Protein AF-A0A0F9RWH3-F1 (afdb_monomer_lite)

pLDDT: mean 81.5, std 13.87, range [30.0, 97.56]

Radius of gyration: 72.44 Å; chains: 1; bounding box: 114×72×222 Å

Sequence (753 aa):
MEDIEKKAQDEFILPKSFSFKEEYIEDVYTDFWEKKETLNKEIKKPNYIMDNFEDILGEINQTQEVLCIITDDIASNKIVDILLELQKKNIRIYLIIEDPRDNEGKIKEEKLKLLKQIVNKILIRTLDNVNGHIILIDPHKGNLSKGLITNSRLIDFGDNYGEGFIKINLNSGQIKEGFEVFKNLFWNLAQSEIIYETQLLDPAKIKESPFKLNENKSTDFLIDYEEYKGLHKKIIELIEGCEKNLIISSENLFFPDPIKNILSKKIQAIPGQNQLIIPRLIWPDPIFPDISNNSSIYGTDNINFNFIITDNMNGVFILNGFQNDKEIHFGITLNKTQLKNIQNIFNYFEQATEYEYIYKKRLNDIRRDIEKYNNKRNRYEVQNIKNSELISIDDIQVEHIDAFLDESIQPDLKKHKKKGLKSIEYQWNLLPPYLPTKAELNKIYSDWDNTQVNFEETIENINTNLEILLRYIEDYESVRLKPFFLGKKQKLKEISRNTQKFNELDLRKINISETIKMTKILSDLCNEFKIQLGEINLEIKNDKGISALMQDIDDLNKKKEDYQSEINNFESEITQKEEILNEKKKILGEITGKKKKRKKNNEPQDNIKELKAIIKKIEQEIKSISKKKSQNLKQISAVEKNIENSNIKLKSLESSISSEKDKKKRKIDELEGFREIMKSSSTKKKLKSSEDSETIFKNLDYESNIPKESLPSIGDLYDAGKNRFLAIKYYSEIELGKEEATRLNAKLVVYPN

Organism: NCBI:txid412755

Structure (mmCIF, N/CA/C/O backbone):
data_AF-A0A0F9RWH3-F1
#
_entry.id   AF-A0A0F9RWH3-F1
#
loop_
_atom_site.group_PDB
_atom_site.id
_atom_site.type_symbol
_atom_site.label_atom_id
_atom_site.label_alt_id
_atom_site.label_comp_id
_atom_site.label_asym_id
_atom_site.label_entity_id
_atom_site.label_seq_id
_atom_site.pdbx_PDB_ins_code
_atom_site.Cartn_x
_atom_site.Cartn_y
_atom_site.Cartn_z
_atom_site.occupancy
_atom_site.B_iso_or_equiv
_atom_site.auth_seq_id
_atom_site.auth_comp_id
_atom_site.auth_asym_id
_atom_site.auth_atom_id
_atom_site.pdbx_PDB_model_num
ATOM 1 N N . MET A 1 1 ? 52.220 4.363 -11.378 1.00 42.94 1 MET A N 1
ATOM 2 C CA . MET A 1 1 ? 50.955 5.127 -11.423 1.00 42.94 1 MET A CA 1
ATOM 3 C C . MET A 1 1 ? 50.502 5.370 -12.859 1.00 42.94 1 MET A C 1
ATOM 5 O O . MET A 1 1 ? 49.314 5.238 -13.088 1.00 42.94 1 MET A O 1
ATOM 9 N N . GLU A 1 2 ? 51.403 5.556 -13.832 1.00 40.38 2 GLU A N 1
ATOM 10 C CA . GLU A 1 2 ? 51.037 5.668 -15.264 1.00 40.38 2 GLU A CA 1
ATOM 11 C C . GLU A 1 2 ? 50.426 4.390 -15.893 1.00 40.38 2 GLU A C 1
ATOM 13 O O . GLU A 1 2 ? 49.627 4.489 -16.818 1.00 40.38 2 GLU A O 1
ATOM 18 N N . ASP A 1 3 ? 50.704 3.189 -15.368 1.00 42.06 3 ASP A N 1
ATOM 19 C CA . ASP A 1 3 ? 50.111 1.934 -15.885 1.00 42.06 3 ASP A CA 1
ATOM 20 C C . ASP A 1 3 ? 48.679 1.640 -15.387 1.00 42.06 3 ASP A C 1
ATOM 22 O O . ASP A 1 3 ? 48.031 0.716 -15.881 1.00 42.06 3 ASP A O 1
ATOM 26 N N . ILE A 1 4 ? 48.164 2.409 -14.418 1.00 45.53 4 ILE A N 1
ATOM 27 C CA . ILE A 1 4 ? 46.773 2.280 -13.940 1.00 45.53 4 ILE A CA 1
ATOM 28 C C . ILE A 1 4 ? 45.851 3.249 -14.700 1.00 45.53 4 ILE A C 1
ATOM 30 O O . ILE A 1 4 ? 44.714 2.890 -14.988 1.00 45.53 4 ILE A O 1
ATOM 34 N N . GLU A 1 5 ? 46.353 4.405 -15.146 1.00 43.19 5 GLU A N 1
ATOM 35 C CA . GLU A 1 5 ? 45.574 5.361 -15.954 1.00 43.19 5 GLU A CA 1
ATOM 36 C C . GLU A 1 5 ? 45.331 4.889 -17.399 1.00 43.19 5 GLU A C 1
ATOM 38 O O . GLU A 1 5 ? 44.317 5.241 -17.995 1.00 43.19 5 GLU A O 1
ATOM 43 N N . LYS A 1 6 ? 46.179 4.010 -17.954 1.00 45.25 6 LYS A N 1
ATOM 44 C CA . LYS A 1 6 ? 45.954 3.429 -19.293 1.00 45.25 6 LYS A CA 1
ATOM 45 C C . LYS A 1 6 ? 44.903 2.316 -19.350 1.00 45.25 6 LYS A C 1
ATOM 47 O O . LYS A 1 6 ? 44.455 1.982 -20.440 1.00 45.25 6 LYS A O 1
ATOM 52 N N . LYS A 1 7 ? 44.493 1.734 -18.216 1.00 46.03 7 LYS A N 1
ATOM 53 C CA . LYS A 1 7 ? 43.472 0.664 -18.193 1.00 46.03 7 LYS A CA 1
ATOM 54 C C . LYS A 1 7 ? 42.029 1.172 -18.182 1.00 46.03 7 LYS A C 1
ATOM 56 O O . LYS A 1 7 ? 41.143 0.396 -18.510 1.00 46.03 7 LYS A O 1
ATOM 61 N N . ALA A 1 8 ? 41.801 2.446 -17.865 1.00 48.50 8 ALA A N 1
ATOM 62 C CA . ALA A 1 8 ? 40.464 3.044 -17.844 1.00 48.50 8 ALA A CA 1
ATOM 63 C C . ALA A 1 8 ? 39.979 3.535 -19.227 1.00 48.50 8 ALA A C 1
ATOM 65 O O . ALA A 1 8 ? 38.843 3.978 -19.358 1.00 48.50 8 ALA A O 1
ATOM 66 N N . GLN A 1 9 ? 40.820 3.479 -20.270 1.00 49.00 9 GLN A N 1
ATOM 67 C CA . GLN A 1 9 ? 40.498 4.072 -21.575 1.00 49.00 9 GLN A CA 1
ATOM 68 C C . GLN A 1 9 ? 39.558 3.228 -22.456 1.00 49.00 9 GLN A C 1
ATOM 70 O O . GLN A 1 9 ? 39.023 3.773 -23.408 1.00 49.00 9 GLN A O 1
ATOM 75 N N . ASP A 1 10 ? 39.256 1.972 -22.113 1.00 66.50 10 ASP A N 1
ATOM 76 C CA . ASP A 1 10 ? 38.333 1.118 -22.890 1.00 66.50 10 ASP A CA 1
ATOM 77 C C . ASP A 1 10 ? 37.165 0.572 -22.041 1.00 66.50 10 ASP A C 1
ATOM 79 O O . ASP A 1 10 ? 36.649 -0.520 -22.289 1.00 66.50 10 ASP A O 1
ATOM 83 N N . GLU A 1 11 ? 36.730 1.300 -21.006 1.00 85.06 11 GLU A N 1
ATOM 84 C CA . GLU A 1 11 ? 35.542 0.903 -20.241 1.00 85.06 11 GLU A CA 1
ATOM 85 C C . GLU A 1 11 ? 34.250 1.270 -20.984 1.00 85.06 11 GLU A C 1
ATOM 87 O O . GLU A 1 11 ? 34.066 2.401 -21.448 1.00 85.06 11 GLU A O 1
ATOM 92 N N . PHE A 1 12 ? 33.343 0.294 -21.093 1.00 89.25 12 PHE A N 1
ATOM 93 C CA . PHE A 1 12 ? 31.998 0.498 -21.622 1.00 89.25 12 PHE A CA 1
ATOM 94 C C . PHE A 1 12 ? 31.224 1.495 -20.763 1.00 89.25 12 PHE A C 1
ATOM 96 O O . PHE A 1 12 ? 31.281 1.444 -19.533 1.00 89.25 12 PHE A O 1
ATOM 103 N N . ILE A 1 13 ? 30.430 2.351 -21.405 1.00 90.62 13 ILE A N 1
ATOM 104 C CA . ILE A 1 13 ? 29.481 3.199 -20.682 1.00 90.62 13 ILE A CA 1
ATOM 105 C C . ILE A 1 13 ? 28.304 2.319 -20.232 1.00 90.62 13 ILE A C 1
ATOM 107 O O . ILE A 1 13 ? 27.386 2.033 -20.998 1.00 90.62 13 ILE A O 1
ATOM 111 N N . LEU A 1 14 ? 28.369 1.835 -18.991 1.00 90.75 14 LEU A N 1
ATOM 112 C CA . LEU A 1 14 ? 27.357 0.980 -18.363 1.00 90.75 14 LEU A CA 1
ATOM 113 C C . LEU A 1 14 ? 26.434 1.788 -17.441 1.00 90.75 14 LEU A C 1
ATOM 115 O O . LEU A 1 14 ? 26.871 2.813 -16.921 1.00 90.75 14 LEU A O 1
ATOM 119 N N . PRO A 1 15 ? 25.196 1.323 -17.174 1.00 93.19 15 PRO A N 1
ATOM 120 C CA . PRO A 1 15 ? 24.352 1.883 -16.122 1.00 93.19 15 PRO A CA 1
ATOM 121 C C . PRO A 1 15 ? 25.092 2.047 -14.793 1.00 93.19 15 PRO A C 1
ATOM 123 O O . PRO A 1 15 ? 25.827 1.152 -14.371 1.00 93.19 15 PRO A O 1
ATOM 126 N N . LYS A 1 16 ? 24.855 3.167 -14.107 1.00 92.75 16 LYS A N 1
ATOM 127 C CA . LYS A 1 16 ? 25.357 3.393 -12.748 1.00 92.75 16 LYS A CA 1
ATOM 128 C C . LYS A 1 16 ? 24.281 2.988 -11.746 1.00 92.75 16 LYS A C 1
ATOM 130 O O . LYS A 1 16 ? 23.178 3.532 -11.787 1.00 92.75 16 LYS A O 1
ATOM 135 N N . SER A 1 17 ? 24.592 2.050 -10.857 1.00 92.69 17 SER A N 1
ATOM 136 C CA . SER A 1 17 ? 23.692 1.634 -9.777 1.00 92.69 17 SER A CA 1
ATOM 137 C C . SER A 1 17 ? 23.943 2.463 -8.524 1.00 92.69 17 SER A C 1
ATOM 139 O O . SER A 1 17 ? 25.079 2.587 -8.068 1.00 92.69 17 SER A O 1
ATOM 141 N N . PHE A 1 18 ? 22.871 2.982 -7.940 1.00 93.12 18 PHE A N 1
ATOM 142 C CA . PHE A 1 18 ? 22.906 3.761 -6.711 1.00 93.12 18 PHE A CA 1
ATOM 143 C C . PHE A 1 18 ? 22.137 3.040 -5.615 1.00 93.12 18 PHE A C 1
ATOM 145 O O . PHE A 1 18 ? 21.111 2.404 -5.873 1.00 93.12 18 PHE A O 1
ATOM 152 N N . SER A 1 19 ? 22.617 3.178 -4.381 1.00 92.00 19 SER A N 1
ATOM 153 C CA . SER A 1 19 ? 21.862 2.812 -3.192 1.00 92.00 19 SER A CA 1
ATOM 154 C C . SER A 1 19 ? 21.847 3.962 -2.193 1.00 92.00 19 SER A C 1
ATOM 156 O O . SER A 1 19 ? 22.855 4.628 -1.952 1.00 92.00 19 SER A O 1
ATOM 158 N N . PHE A 1 20 ? 20.679 4.213 -1.611 1.00 93.75 20 PHE A N 1
ATOM 159 C CA . PHE A 1 20 ? 20.507 5.209 -0.564 1.00 93.75 20 PHE A CA 1
ATOM 160 C C . PHE A 1 20 ? 19.683 4.617 0.569 1.00 93.75 20 PHE A C 1
ATOM 162 O O . PHE A 1 20 ? 18.577 4.127 0.353 1.00 93.75 20 PHE A O 1
ATOM 169 N N . LYS A 1 21 ? 20.214 4.674 1.789 1.00 94.00 21 LYS A N 1
ATOM 170 C CA . LYS A 1 21 ? 19.525 4.195 2.984 1.00 94.00 21 LYS A CA 1
ATOM 171 C C . LYS A 1 21 ? 18.993 5.382 3.774 1.00 94.00 21 LYS A C 1
ATOM 173 O O . LYS A 1 21 ? 19.767 6.219 4.226 1.00 94.00 21 LYS A O 1
ATOM 178 N N . GLU A 1 22 ? 17.684 5.409 3.987 1.00 93.38 22 GLU A N 1
ATOM 179 C CA . GLU A 1 22 ? 17.031 6.363 4.881 1.00 93.38 22 GLU A CA 1
ATOM 180 C C . GLU A 1 22 ? 16.555 5.641 6.147 1.00 93.38 22 GLU A C 1
ATOM 182 O O . GLU A 1 22 ? 16.058 4.508 6.097 1.00 93.38 22 GLU A O 1
ATOM 187 N N . GLU A 1 23 ? 16.727 6.277 7.303 1.00 93.00 23 GLU A N 1
ATOM 188 C CA . GLU A 1 23 ? 16.300 5.748 8.597 1.00 93.00 23 GLU A CA 1
ATOM 189 C C . GLU A 1 23 ? 15.178 6.615 9.169 1.00 93.00 23 GLU A C 1
ATOM 191 O O . GLU A 1 23 ? 15.267 7.837 9.214 1.00 93.00 23 GLU A O 1
ATOM 196 N N . TYR A 1 24 ? 14.119 5.957 9.630 1.00 92.12 24 TYR A N 1
ATOM 197 C CA . TYR A 1 24 ? 12.924 6.565 10.215 1.00 92.12 24 TYR A CA 1
ATOM 198 C C . TYR A 1 24 ? 12.772 6.179 11.692 1.00 92.12 24 TYR A C 1
ATOM 200 O O . TYR A 1 24 ? 11.685 6.258 12.255 1.00 92.12 24 TYR A O 1
ATOM 208 N N . ILE A 1 25 ? 13.847 5.725 12.341 1.00 90.62 25 ILE A N 1
ATOM 209 C CA . ILE A 1 25 ? 13.830 5.264 13.739 1.00 90.62 25 ILE A CA 1
ATOM 210 C C . ILE A 1 25 ? 13.359 6.351 14.721 1.00 90.62 25 ILE A C 1
ATOM 212 O O . ILE A 1 25 ? 12.722 6.032 15.727 1.00 90.62 25 ILE A O 1
ATOM 216 N N . GLU A 1 26 ? 13.612 7.621 14.395 1.00 93.06 26 GLU A N 1
ATOM 217 C CA . GLU A 1 26 ? 13.180 8.787 15.173 1.00 93.06 26 GLU A CA 1
ATOM 218 C C . GLU A 1 26 ? 11.768 9.279 14.807 1.00 93.06 26 GLU A C 1
ATOM 220 O O . GLU A 1 26 ? 11.241 10.160 15.492 1.00 93.06 26 GLU A O 1
ATOM 225 N N . ASP A 1 27 ? 11.126 8.716 13.770 1.00 91.75 27 ASP A N 1
ATOM 226 C CA . ASP A 1 27 ? 9.740 9.059 13.441 1.00 91.75 27 ASP A CA 1
ATOM 227 C C . ASP A 1 27 ? 8.851 8.708 14.638 1.00 91.75 27 ASP A C 1
ATOM 229 O O . ASP A 1 27 ? 8.908 7.617 15.212 1.00 91.75 27 ASP A O 1
ATOM 233 N N . VAL A 1 28 ? 7.995 9.649 15.020 1.00 90.44 28 VAL A N 1
ATOM 234 C CA . VAL A 1 28 ? 7.071 9.469 16.132 1.00 90.44 28 VAL A CA 1
ATOM 235 C C . VAL A 1 28 ? 5.733 8.994 15.595 1.00 90.44 28 VAL A C 1
ATOM 237 O O . VAL A 1 28 ? 5.112 9.656 14.762 1.00 90.44 28 VAL A O 1
ATOM 240 N N . TYR A 1 29 ? 5.262 7.873 16.124 1.00 90.25 29 TYR A N 1
ATOM 241 C CA .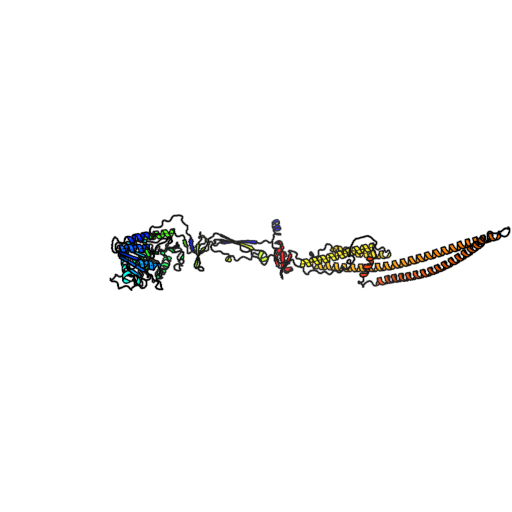 TYR A 1 29 ? 3.901 7.417 15.911 1.00 90.25 29 TYR A CA 1
ATOM 242 C C . TYR A 1 29 ? 3.028 7.921 17.041 1.00 90.25 29 TYR A C 1
ATOM 244 O O . TYR A 1 29 ? 3.424 7.887 18.209 1.00 90.25 29 TYR A O 1
ATOM 252 N N . THR A 1 30 ? 1.839 8.378 16.668 1.00 89.00 30 THR A N 1
ATOM 253 C CA . THR A 1 30 ? 0.801 8.748 17.618 1.00 89.00 30 THR A CA 1
ATOM 254 C C . THR A 1 30 ? -0.461 7.944 17.389 1.00 89.00 30 THR A C 1
ATOM 256 O O . THR A 1 30 ? -0.709 7.489 16.264 1.00 89.00 30 THR A O 1
ATOM 259 N N . ASP A 1 31 ? -1.233 7.801 18.456 1.00 87.31 31 ASP A N 1
ATOM 260 C CA . ASP A 1 31 ? -2.608 7.311 18.453 1.00 87.31 31 ASP A CA 1
ATOM 261 C C . ASP A 1 31 ? -2.776 5.929 17.814 1.00 87.31 31 ASP A C 1
ATOM 263 O O . ASP A 1 31 ? -3.313 5.784 16.710 1.00 87.31 31 ASP A O 1
ATOM 267 N N . PHE A 1 32 ? -2.272 4.898 18.491 1.00 89.88 32 PHE A N 1
ATOM 268 C CA . PHE A 1 32 ? -2.370 3.518 18.021 1.00 89.88 32 PHE A CA 1
ATOM 269 C C . PHE A 1 32 ? -2.471 2.519 19.174 1.00 89.88 32 PHE A C 1
ATOM 271 O O . PHE A 1 32 ? -2.030 2.787 20.288 1.00 89.88 32 PHE A O 1
ATOM 278 N N . TRP A 1 33 ? -3.020 1.342 18.888 1.00 91.00 33 TRP A N 1
ATOM 279 C CA . TRP A 1 33 ? -2.960 0.187 19.779 1.00 91.00 33 TRP A CA 1
ATOM 280 C C . TRP A 1 33 ? -1.718 -0.641 19.464 1.00 91.00 33 TRP A C 1
ATOM 282 O O . TRP A 1 33 ? -1.485 -0.999 18.309 1.00 91.00 33 TRP A O 1
ATOM 292 N N . GLU A 1 34 ? -0.922 -0.960 20.477 1.00 90.94 34 GLU A N 1
ATOM 293 C CA . GLU A 1 34 ? 0.208 -1.882 20.377 1.00 90.94 34 GLU A CA 1
ATOM 294 C C . GLU A 1 34 ? -0.169 -3.213 21.021 1.00 90.94 34 GLU A C 1
ATOM 296 O O . GLU A 1 34 ? -0.712 -3.253 22.128 1.00 90.94 34 GLU A O 1
ATOM 301 N N . LYS A 1 35 ? 0.133 -4.320 20.339 1.00 89.38 35 LYS A N 1
ATOM 302 C CA . LYS A 1 35 ? -0.092 -5.647 20.909 1.00 89.38 35 LYS A CA 1
ATOM 303 C C . LYS A 1 35 ? 0.862 -5.884 22.089 1.00 89.38 35 LYS A C 1
ATOM 305 O O . LYS A 1 35 ? 2.087 -5.777 21.958 1.00 89.38 35 LYS A O 1
ATOM 310 N N . LYS A 1 36 ? 0.324 -6.231 23.253 1.00 87.19 36 LYS A N 1
ATOM 311 C CA . LYS A 1 36 ? 1.086 -6.597 24.449 1.00 87.19 36 LYS A CA 1
ATOM 312 C C . LYS A 1 36 ? 1.825 -7.911 24.238 1.00 87.19 36 LYS A C 1
ATOM 314 O O . LYS A 1 36 ? 1.528 -8.705 23.346 1.00 87.19 36 LYS A O 1
ATOM 319 N N . GLU A 1 37 ? 2.850 -8.124 25.056 1.00 81.31 37 GLU A N 1
ATOM 320 C CA . GLU A 1 37 ? 3.542 -9.406 25.066 1.00 81.31 37 GLU A CA 1
ATOM 321 C C . GLU A 1 37 ? 2.607 -10.412 25.699 1.00 81.31 37 GLU A C 1
ATOM 323 O O . GLU A 1 37 ? 2.250 -10.255 26.866 1.00 81.31 37 GLU A O 1
ATOM 328 N N . THR A 1 38 ? 2.182 -11.411 24.931 1.00 68.12 38 THR A N 1
ATOM 329 C CA . THR A 1 38 ? 1.377 -12.495 25.473 1.00 68.12 38 THR A CA 1
ATOM 330 C C . THR A 1 38 ? 2.252 -13.235 26.474 1.00 68.12 38 THR A C 1
ATOM 332 O O . THR A 1 38 ? 3.136 -14.015 26.119 1.00 68.12 38 THR A O 1
ATOM 335 N N . LEU A 1 39 ? 2.060 -12.941 27.756 1.00 68.06 39 LEU A N 1
ATOM 336 C CA . LEU A 1 39 ? 2.614 -13.764 28.811 1.00 68.06 39 LEU A CA 1
ATOM 337 C C . LEU A 1 39 ? 1.867 -15.093 28.707 1.00 68.06 39 LEU A C 1
ATOM 339 O O . LEU A 1 39 ? 0.679 -15.141 28.994 1.00 68.06 39 LEU A O 1
ATOM 343 N N . ASN A 1 40 ? 2.553 -16.172 28.320 1.00 61.50 40 ASN A N 1
ATOM 344 C CA . ASN A 1 40 ? 2.006 -17.542 28.268 1.00 61.50 40 ASN A CA 1
ATOM 345 C C . ASN A 1 40 ? 1.597 -18.095 29.657 1.00 61.50 40 ASN A C 1
ATOM 347 O O . ASN A 1 40 ? 1.605 -19.302 29.886 1.00 61.50 40 ASN A O 1
ATOM 351 N N . LYS A 1 41 ? 1.310 -17.227 30.628 1.00 74.06 41 LYS A N 1
ATOM 352 C CA . LYS A 1 41 ? 0.802 -17.599 31.938 1.00 74.06 41 LYS A CA 1
ATOM 353 C C . LYS A 1 41 ? -0.711 -17.664 31.842 1.00 74.06 41 LYS A C 1
ATOM 355 O O . LYS A 1 41 ? -1.345 -16.700 31.440 1.00 74.06 41 LYS A O 1
ATOM 360 N N . GLU A 1 42 ? -1.271 -18.794 32.243 1.00 78.12 42 GLU A N 1
ATOM 361 C CA . GLU A 1 42 ? -2.708 -18.944 32.425 1.00 78.12 42 GLU A CA 1
ATOM 362 C C . GLU A 1 42 ? -3.175 -17.943 33.496 1.00 78.12 42 GLU A C 1
ATOM 364 O O . GLU A 1 42 ? -2.814 -18.047 34.673 1.00 78.12 42 GLU A O 1
ATOM 369 N N . ILE A 1 43 ? -3.909 -16.911 33.077 1.00 80.50 43 ILE A N 1
ATOM 370 C CA . ILE A 1 43 ? -4.431 -15.887 33.982 1.00 80.50 43 ILE A CA 1
ATOM 371 C C . ILE A 1 43 ? -5.738 -16.424 34.552 1.00 80.50 43 ILE A C 1
ATOM 373 O O . ILE A 1 43 ? -6.722 -16.615 33.839 1.00 80.50 43 ILE A O 1
ATOM 377 N N . LYS A 1 44 ? -5.760 -16.679 35.861 1.00 83.31 44 LYS A N 1
ATOM 378 C CA . LYS A 1 44 ? -6.951 -17.204 36.526 1.00 83.31 44 LYS A CA 1
ATOM 379 C C . LYS A 1 44 ? -8.073 -16.160 36.523 1.00 83.31 44 LYS A C 1
ATOM 381 O O . LYS A 1 44 ? -7.957 -15.131 37.190 1.00 83.31 44 LYS A O 1
ATOM 386 N N . LYS A 1 45 ? -9.176 -16.472 35.840 1.00 83.62 45 LYS A N 1
ATOM 387 C CA . LYS A 1 45 ? -10.405 -15.669 35.844 1.00 83.62 45 LYS A CA 1
ATOM 388 C C . LYS A 1 45 ? -10.960 -15.532 37.274 1.00 83.62 45 LYS A C 1
ATOM 390 O O . LYS A 1 45 ? -11.103 -16.545 37.966 1.00 83.62 45 LYS A O 1
ATOM 395 N N . PRO A 1 46 ? -11.246 -14.310 37.763 1.00 83.94 46 PRO A N 1
ATOM 396 C CA . PRO A 1 46 ? -11.885 -14.115 39.060 1.00 83.94 46 PRO A CA 1
ATOM 397 C C . PRO A 1 46 ? -13.271 -14.764 39.108 1.00 83.94 46 PRO A C 1
ATOM 399 O O . PRO A 1 46 ? -14.069 -14.571 38.199 1.00 83.94 46 PRO A O 1
ATOM 402 N N . ASN A 1 47 ? -13.603 -15.432 40.218 1.00 79.81 47 ASN A N 1
ATOM 403 C CA . ASN A 1 47 ? -14.893 -16.119 40.412 1.00 79.81 47 ASN A CA 1
ATOM 404 C C . ASN A 1 47 ? -16.136 -15.202 40.331 1.00 79.81 47 ASN A C 1
ATOM 406 O O . ASN A 1 47 ? -17.258 -15.692 40.341 1.00 79.81 47 ASN A O 1
ATOM 410 N N . TYR A 1 48 ? -15.950 -13.880 40.329 1.00 79.25 48 TYR A N 1
ATOM 411 C CA . TYR A 1 48 ? -17.031 -12.895 40.215 1.00 79.25 48 TYR A CA 1
ATOM 412 C C . TYR A 1 48 ? -17.354 -12.523 38.765 1.00 79.25 48 TYR A C 1
ATOM 414 O O . TYR A 1 48 ? -18.356 -11.848 38.532 1.00 79.25 48 TYR A O 1
ATOM 422 N N . ILE A 1 49 ? -16.504 -12.934 37.818 1.00 78.69 49 ILE A N 1
ATOM 423 C CA . ILE A 1 49 ? -16.810 -12.878 36.394 1.00 78.69 49 ILE A CA 1
ATOM 424 C C . ILE A 1 49 ? -17.462 -14.209 36.046 1.00 78.69 49 ILE A C 1
ATOM 426 O O . ILE A 1 49 ? -16.811 -15.254 36.075 1.00 78.69 49 ILE A O 1
ATOM 430 N N . MET A 1 50 ? -18.756 -14.165 35.770 1.00 76.69 50 MET A N 1
ATOM 431 C CA . MET A 1 50 ? -19.572 -15.352 35.566 1.00 76.69 50 MET A CA 1
ATOM 432 C C . MET A 1 50 ? -19.698 -15.663 34.079 1.00 76.69 50 MET A C 1
ATOM 434 O O . MET A 1 50 ? -19.853 -14.754 33.264 1.00 76.69 50 MET A O 1
ATOM 438 N N . ASP A 1 51 ? -19.653 -16.951 33.743 1.00 70.62 51 ASP A N 1
ATOM 439 C CA . ASP A 1 51 ? -19.839 -17.442 32.371 1.00 70.62 51 ASP A CA 1
ATOM 440 C C . ASP A 1 51 ? -21.306 -17.773 32.066 1.00 70.62 51 ASP A C 1
ATOM 442 O O . ASP A 1 51 ? -21.698 -17.869 30.908 1.00 70.62 51 ASP A O 1
ATOM 446 N N . ASN A 1 52 ? -22.134 -17.954 33.100 1.00 72.75 52 ASN A N 1
ATOM 447 C CA . ASN A 1 52 ? -23.546 -18.281 32.953 1.00 72.75 52 ASN A CA 1
ATOM 448 C C . ASN A 1 52 ? -24.395 -17.660 34.069 1.00 72.75 52 ASN A C 1
ATOM 450 O O . ASN A 1 52 ? -23.898 -17.312 35.139 1.00 72.75 52 ASN A O 1
ATOM 454 N N . PHE A 1 53 ? -25.696 -17.549 33.805 1.00 79.19 53 PHE A N 1
ATOM 455 C CA . PHE A 1 53 ? -26.677 -16.976 34.728 1.00 79.19 53 PHE A CA 1
ATOM 456 C C . PHE A 1 53 ? -27.225 -17.958 35.771 1.00 79.19 53 PHE A C 1
ATOM 458 O O . PHE A 1 53 ? -27.995 -17.537 36.633 1.00 79.19 53 PHE A O 1
ATOM 465 N N . GLU A 1 54 ? -26.834 -19.235 35.741 1.00 83.00 54 GLU A N 1
ATOM 466 C CA . GLU A 1 54 ? -27.436 -20.280 36.585 1.00 83.00 54 GLU A CA 1
ATOM 467 C C . GLU A 1 54 ? -27.293 -19.980 38.081 1.00 83.00 54 GLU A C 1
ATOM 469 O O . GLU A 1 54 ? -28.225 -20.202 38.851 1.00 83.00 54 GLU A O 1
ATOM 474 N N . ASP A 1 55 ? -26.179 -19.381 38.499 1.00 83.00 55 ASP A N 1
ATOM 475 C CA . ASP A 1 55 ? -25.972 -19.000 39.899 1.00 83.00 55 ASP A CA 1
ATOM 476 C C . ASP A 1 55 ? -26.906 -17.862 40.349 1.00 83.00 55 ASP A C 1
ATOM 478 O O . ASP A 1 55 ? -27.362 -17.847 41.493 1.00 83.00 55 ASP A O 1
ATOM 482 N N . ILE A 1 56 ? -27.216 -16.900 39.468 1.00 87.94 56 ILE A N 1
ATOM 483 C CA . ILE A 1 56 ? -28.197 -15.838 39.761 1.00 87.94 56 ILE A CA 1
ATOM 484 C C . ILE A 1 56 ? -29.601 -16.442 39.816 1.00 87.94 56 ILE A C 1
ATOM 486 O O . ILE A 1 56 ? -30.352 -16.180 40.755 1.00 87.94 56 ILE A O 1
ATOM 490 N N . LEU A 1 57 ? -29.941 -17.286 38.843 1.00 89.50 57 LEU A N 1
ATOM 491 C CA . LEU A 1 57 ? -31.218 -17.995 38.785 1.00 89.50 57 LEU A CA 1
ATOM 492 C C . LEU A 1 57 ? -31.441 -18.875 40.028 1.00 89.50 57 LEU A C 1
ATOM 494 O O . LEU A 1 57 ? -32.528 -18.873 40.612 1.00 89.50 57 LEU A O 1
ATOM 498 N N . GLY A 1 58 ? -30.393 -19.563 40.484 1.00 89.75 58 GLY A N 1
ATOM 499 C CA . GLY A 1 58 ? -30.390 -20.357 41.708 1.00 89.75 58 GLY A CA 1
ATOM 500 C C . GLY A 1 58 ? -30.630 -19.522 42.966 1.00 89.75 58 GLY A C 1
ATOM 501 O O . GLY A 1 58 ? -31.323 -19.981 43.874 1.00 89.75 58 GLY A O 1
ATOM 502 N N . GLU A 1 59 ? -30.121 -18.289 43.024 1.00 91.62 59 GLU A N 1
ATOM 503 C CA . GLU A 1 59 ? -30.427 -17.357 44.114 1.00 91.62 59 GLU A CA 1
ATOM 504 C C . GLU A 1 59 ? -31.863 -16.834 44.046 1.00 91.62 59 GLU A C 1
ATOM 506 O O . GLU A 1 59 ? -32.546 -16.822 45.069 1.00 91.62 59 GLU A O 1
ATOM 511 N N . ILE A 1 60 ? -32.361 -16.484 42.858 1.00 93.62 60 ILE A N 1
ATOM 512 C CA . ILE A 1 60 ? -33.753 -16.050 42.667 1.00 93.62 60 ILE A CA 1
ATOM 513 C C . ILE A 1 60 ? -34.727 -17.144 43.131 1.00 93.62 60 ILE A C 1
ATOM 515 O O . ILE A 1 60 ? -35.690 -16.851 43.845 1.00 93.62 60 ILE A O 1
ATOM 519 N N . ASN A 1 61 ? -34.455 -18.415 42.816 1.00 93.62 61 ASN A N 1
ATOM 520 C CA . ASN A 1 61 ? -35.314 -19.536 43.214 1.00 93.62 61 ASN A CA 1
ATOM 521 C C . ASN A 1 61 ? -35.365 -19.769 44.745 1.00 93.62 61 ASN A C 1
ATOM 523 O O . ASN A 1 61 ? -36.249 -20.471 45.241 1.00 93.62 61 ASN A O 1
ATOM 527 N N . GLN A 1 62 ? -34.446 -19.172 45.514 1.00 93.19 62 GLN A N 1
ATOM 528 C CA . GLN A 1 62 ? -34.441 -19.230 46.984 1.00 93.19 62 GLN A CA 1
ATOM 529 C C . GLN A 1 62 ? -35.385 -18.212 47.639 1.00 93.19 62 GLN A C 1
ATOM 531 O O . GLN A 1 62 ? -35.485 -18.200 48.867 1.00 93.19 62 GLN A O 1
ATOM 536 N N . THR A 1 63 ? -36.071 -17.374 46.853 1.00 96.25 63 THR A N 1
ATOM 537 C CA . THR A 1 63 ? -37.034 -16.399 47.380 1.00 96.25 63 THR A CA 1
ATOM 538 C C . THR A 1 63 ? -38.109 -17.092 48.214 1.00 96.25 63 THR A C 1
ATOM 540 O O . THR A 1 63 ? -38.643 -18.129 47.817 1.00 96.25 63 THR A O 1
ATOM 543 N N . GLN A 1 64 ? -38.453 -16.507 49.362 1.00 95.31 64 GLN A N 1
ATOM 544 C CA . GLN A 1 64 ? -39.465 -17.049 50.266 1.00 95.31 64 GLN A CA 1
ATOM 545 C C . GLN A 1 64 ? -40.770 -16.251 50.271 1.00 95.31 64 GLN A C 1
ATOM 547 O O . GLN A 1 64 ? -41.828 -16.839 50.476 1.00 95.31 64 GLN A O 1
ATOM 552 N N . GLU A 1 65 ? -40.730 -14.929 50.089 1.00 95.75 65 GLU A N 1
ATOM 553 C CA . GLU A 1 65 ? -41.916 -14.072 50.204 1.00 95.75 65 GLU A CA 1
ATOM 554 C C . GLU A 1 65 ? -42.020 -12.973 49.149 1.00 95.75 65 GLU A C 1
ATOM 556 O O . GLU A 1 65 ? -43.121 -12.744 48.637 1.00 95.75 65 GLU A O 1
ATOM 561 N N . VAL A 1 66 ? -40.934 -12.244 48.880 1.00 96.88 66 VAL A N 1
ATOM 562 C CA . VAL A 1 66 ? -40.940 -11.079 47.985 1.00 96.88 66 VAL A CA 1
ATOM 563 C C . VAL A 1 66 ? -39.717 -11.094 47.083 1.00 96.88 66 VAL A C 1
ATOM 565 O O . VAL A 1 66 ? -38.589 -11.123 47.563 1.00 96.88 66 VAL A O 1
ATOM 568 N N . LEU A 1 67 ? -39.955 -10.992 45.781 1.00 97.56 67 LEU A N 1
ATOM 569 C CA . LEU A 1 67 ? -38.936 -10.778 44.764 1.00 97.56 67 LEU A CA 1
ATOM 570 C C . LEU A 1 67 ? -39.182 -9.427 44.095 1.00 97.56 67 LEU A C 1
ATOM 572 O O . LEU A 1 67 ? -40.277 -9.184 43.587 1.00 97.56 67 LEU A O 1
ATOM 576 N N . CYS A 1 68 ? -38.164 -8.573 44.073 1.00 97.50 68 CYS A N 1
ATOM 577 C CA . CYS A 1 68 ? -38.184 -7.312 43.341 1.00 97.50 68 CYS A CA 1
ATOM 578 C C . CYS A 1 68 ? -37.094 -7.334 42.268 1.00 97.50 68 CYS A C 1
ATOM 580 O O . CYS A 1 68 ? -35.931 -7.586 42.585 1.00 97.50 68 CYS A O 1
ATOM 582 N N . ILE A 1 69 ? -37.461 -7.062 41.017 1.00 95.50 69 ILE A N 1
ATOM 583 C CA . ILE A 1 69 ? -36.536 -7.043 39.879 1.00 95.50 69 ILE A CA 1
ATOM 584 C C . ILE A 1 69 ? -36.687 -5.724 39.128 1.00 95.50 69 ILE A C 1
ATOM 586 O O . ILE A 1 69 ? -37.802 -5.325 38.798 1.00 95.50 69 ILE A O 1
ATOM 590 N N . ILE A 1 70 ? -35.560 -5.077 38.843 1.00 93.81 70 ILE A N 1
ATOM 591 C CA . ILE A 1 70 ? -35.422 -4.016 37.843 1.00 93.81 70 ILE A CA 1
ATOM 592 C C . ILE A 1 70 ? -34.535 -4.577 36.740 1.00 93.81 70 ILE A C 1
ATOM 594 O O . ILE A 1 70 ? -33.477 -5.129 37.040 1.00 93.81 70 ILE A O 1
ATOM 598 N N . THR A 1 71 ? -34.978 -4.482 35.495 1.00 91.06 71 THR A N 1
ATOM 599 C CA . THR A 1 71 ? -34.227 -4.920 34.313 1.00 91.06 71 THR A CA 1
ATOM 600 C C . THR A 1 71 ? -34.677 -4.093 33.110 1.00 91.06 71 THR A C 1
ATOM 602 O O . THR A 1 71 ? -35.810 -3.629 33.104 1.00 91.06 71 THR A O 1
ATOM 605 N N . ASP A 1 72 ? -33.840 -3.893 32.094 1.00 87.00 72 ASP A N 1
ATOM 606 C CA . ASP A 1 72 ? -34.286 -3.271 30.832 1.00 87.00 72 ASP A CA 1
ATOM 607 C C . ASP A 1 72 ? -35.215 -4.236 30.058 1.00 87.00 72 ASP A C 1
ATOM 609 O O . ASP A 1 72 ? -36.271 -3.869 29.539 1.00 87.00 72 ASP A O 1
ATOM 613 N N . ASP A 1 73 ? -34.881 -5.526 30.069 1.00 84.94 73 ASP A N 1
ATOM 614 C CA . ASP A 1 73 ? -35.543 -6.549 29.276 1.00 84.94 73 ASP A CA 1
ATOM 615 C C . ASP A 1 73 ? -35.656 -7.901 30.003 1.00 84.94 73 ASP A C 1
ATOM 617 O O . ASP A 1 73 ? -34.900 -8.214 30.929 1.00 84.94 73 ASP A O 1
ATOM 621 N N . ILE A 1 74 ? -36.607 -8.721 29.547 1.00 83.25 74 ILE A N 1
ATOM 622 C CA . ILE A 1 74 ? -36.735 -10.148 29.863 1.00 83.25 74 ILE A CA 1
ATOM 623 C C . ILE A 1 74 ? -36.666 -10.907 28.543 1.00 83.25 74 ILE A C 1
ATOM 625 O O . ILE A 1 74 ? -37.646 -10.944 27.797 1.00 83.25 74 ILE A O 1
ATOM 629 N N . ALA A 1 75 ? -35.528 -11.551 28.281 1.00 78.56 75 ALA A N 1
ATOM 630 C CA . ALA A 1 75 ? -35.313 -12.305 27.042 1.00 78.56 75 ALA A CA 1
ATOM 631 C C . ALA A 1 75 ? -34.866 -13.762 27.277 1.00 78.56 75 ALA A C 1
ATOM 633 O O . ALA A 1 75 ? -34.257 -14.382 26.410 1.00 78.56 75 ALA A O 1
ATOM 634 N N . SER A 1 76 ? -35.161 -14.324 28.453 1.00 84.25 76 SER A N 1
ATOM 635 C CA . SER A 1 76 ? -34.859 -15.715 28.816 1.00 84.25 76 SER A CA 1
ATOM 636 C C . SER A 1 76 ? -36.144 -16.497 29.101 1.00 84.25 76 SER A C 1
ATOM 638 O O . SER A 1 76 ? -37.026 -16.011 29.811 1.00 84.25 76 SER A O 1
ATOM 640 N N . ASN A 1 77 ? -36.252 -17.730 28.597 1.00 87.94 77 ASN A N 1
ATOM 641 C CA . ASN A 1 77 ? -37.301 -18.648 29.051 1.00 87.94 77 ASN A CA 1
ATOM 642 C C . ASN A 1 77 ? -36.996 -19.151 30.467 1.00 87.94 77 ASN A C 1
ATOM 644 O O . ASN A 1 77 ? -37.916 -19.276 31.266 1.00 87.94 77 ASN A O 1
ATOM 648 N N . LYS A 1 78 ? -35.719 -19.360 30.817 1.00 89.44 78 LYS A N 1
ATOM 649 C CA . LYS A 1 78 ? -35.327 -19.845 32.151 1.00 89.44 78 LYS A CA 1
ATOM 650 C C . LYS A 1 78 ? -35.755 -18.898 33.271 1.00 89.44 78 LYS A C 1
ATOM 652 O O . LYS A 1 78 ? -36.283 -19.353 34.284 1.00 89.44 78 LYS A O 1
ATOM 657 N N . ILE A 1 79 ? -35.563 -17.584 33.102 1.00 90.00 79 ILE A N 1
ATOM 658 C CA . ILE A 1 79 ? -36.038 -16.615 34.102 1.00 90.00 79 ILE A CA 1
ATOM 659 C C . ILE A 1 79 ? -37.567 -16.638 34.180 1.00 90.00 79 ILE A C 1
ATOM 661 O O . ILE A 1 79 ? -38.109 -16.669 35.280 1.00 90.00 79 ILE A O 1
ATOM 665 N N . VAL A 1 80 ? -38.266 -16.696 33.040 1.00 92.62 80 VAL A N 1
ATOM 666 C CA . VAL A 1 80 ? -39.732 -16.798 32.994 1.00 92.62 80 VAL A CA 1
ATOM 667 C C . VAL A 1 80 ? -40.213 -18.042 33.741 1.00 92.62 80 VAL A C 1
ATOM 669 O O . VAL A 1 80 ? -41.088 -17.924 34.598 1.00 92.62 80 VAL A O 1
ATOM 672 N N . ASP A 1 81 ? -39.606 -19.201 33.499 1.00 93.50 81 ASP A N 1
ATOM 673 C CA . ASP A 1 81 ? -39.934 -20.458 34.171 1.00 93.50 81 ASP A CA 1
ATOM 674 C C . ASP A 1 81 ? -39.764 -20.340 35.690 1.00 93.50 81 ASP A C 1
ATOM 676 O O . ASP A 1 81 ? -40.674 -20.697 36.441 1.00 93.50 81 ASP A O 1
ATOM 680 N N . ILE A 1 82 ? -38.662 -19.748 36.156 1.00 94.31 82 ILE A N 1
ATOM 681 C CA . ILE A 1 82 ? -38.422 -19.519 37.588 1.00 94.31 82 ILE A CA 1
ATOM 682 C C . ILE A 1 82 ? -39.457 -18.564 38.183 1.00 94.31 82 ILE A C 1
ATOM 684 O O . ILE A 1 82 ? -39.999 -18.841 39.255 1.00 94.31 82 ILE A O 1
ATOM 688 N N . LEU A 1 83 ? -39.788 -17.463 37.504 1.00 95.38 83 LEU A N 1
ATOM 689 C CA . LEU A 1 83 ? -40.827 -16.541 37.974 1.00 95.38 83 LEU A CA 1
ATOM 690 C C . LEU A 1 83 ? -42.185 -17.251 38.091 1.00 95.38 83 LEU A C 1
ATOM 692 O O . LEU A 1 83 ? -42.914 -17.039 39.062 1.00 95.38 83 LEU A O 1
ATOM 696 N N . LEU A 1 84 ? -42.511 -18.140 37.150 1.00 95.81 84 LEU A N 1
ATOM 697 C CA . LEU A 1 84 ? -43.722 -18.960 37.194 1.00 95.81 84 LEU A CA 1
ATOM 698 C C . LEU A 1 84 ? -43.697 -19.987 38.333 1.00 95.81 84 LEU A C 1
ATOM 700 O O . LEU A 1 84 ? -44.724 -20.213 38.974 1.00 95.81 84 LEU A O 1
ATOM 704 N N . GLU A 1 85 ? -42.554 -20.612 38.613 1.00 96.12 85 GLU A N 1
ATOM 705 C CA . GLU A 1 85 ? -42.395 -21.518 39.755 1.00 96.12 85 GLU A CA 1
ATOM 706 C C . GLU A 1 85 ? -42.558 -20.798 41.093 1.00 96.12 85 GLU A C 1
ATOM 708 O O . GLU A 1 85 ? -43.262 -21.288 41.980 1.00 96.12 85 GLU A O 1
ATOM 713 N N . LEU A 1 86 ? -41.953 -19.620 41.240 1.00 96.88 86 LEU A N 1
ATOM 714 C CA . LEU A 1 86 ? -42.095 -18.795 42.437 1.00 96.88 86 LEU A CA 1
ATOM 715 C C . LEU A 1 86 ? -43.542 -18.327 42.618 1.00 96.88 86 LEU A C 1
ATOM 717 O O . LEU A 1 86 ? -44.078 -18.375 43.727 1.00 96.88 86 LEU A O 1
ATOM 721 N N . GLN A 1 87 ? -44.221 -17.969 41.530 1.00 95.44 87 GLN A N 1
ATOM 722 C CA . GLN A 1 87 ? -45.632 -17.608 41.578 1.00 95.44 87 GLN A CA 1
ATOM 723 C C . GLN A 1 87 ? -46.519 -18.778 42.034 1.00 95.44 87 GLN A C 1
ATOM 725 O O . GLN A 1 87 ? -47.408 -18.574 42.860 1.00 95.44 87 GLN A O 1
ATOM 730 N N . LYS A 1 88 ? -46.249 -20.017 41.591 1.00 95.81 88 LYS A N 1
ATOM 731 C CA . LYS A 1 88 ? -46.948 -21.223 42.089 1.00 95.81 88 LYS A CA 1
ATOM 732 C C . LYS A 1 88 ? -46.748 -21.441 43.593 1.00 95.81 88 LYS A C 1
ATOM 734 O O . LYS A 1 88 ? -47.631 -21.992 44.246 1.00 95.81 88 LYS A O 1
ATOM 739 N N . LYS A 1 89 ? -45.617 -20.991 44.149 1.00 96.06 89 LYS A N 1
ATOM 740 C CA . LYS A 1 89 ? -45.331 -20.971 45.598 1.00 96.06 89 LYS A CA 1
ATOM 741 C C . LYS A 1 89 ? -45.990 -19.785 46.328 1.00 96.06 89 LYS A C 1
ATOM 743 O O . LYS A 1 89 ? -45.749 -19.601 47.516 1.00 96.06 89 LYS A O 1
ATOM 748 N N . ASN A 1 90 ? -46.827 -19.000 45.645 1.00 96.06 90 ASN A N 1
ATOM 749 C CA . ASN A 1 90 ? -47.509 -17.811 46.162 1.00 96.06 90 ASN A CA 1
ATOM 750 C C . ASN A 1 90 ? -46.553 -16.690 46.623 1.00 96.06 90 ASN A C 1
ATOM 752 O O . ASN A 1 90 ? -46.856 -15.932 47.548 1.00 96.06 90 ASN A O 1
ATOM 756 N N . ILE A 1 91 ? -45.386 -16.593 45.982 1.00 97.12 91 ILE A N 1
ATOM 757 C CA . ILE A 1 91 ? -44.410 -15.526 46.222 1.00 97.12 91 ILE A CA 1
ATOM 758 C C . ILE A 1 91 ? -44.860 -14.260 45.496 1.00 97.12 91 ILE A C 1
ATOM 760 O O . ILE A 1 91 ? -45.334 -14.310 44.361 1.00 97.12 91 ILE A O 1
ATOM 764 N N . ARG A 1 92 ? -44.699 -13.106 46.150 1.00 96.06 92 ARG A N 1
ATOM 765 C CA . ARG A 1 92 ? -45.025 -11.803 45.560 1.00 96.06 92 ARG A CA 1
ATOM 766 C C . ARG A 1 92 ? -43.868 -11.342 44.689 1.00 96.06 92 ARG A C 1
ATOM 768 O O . ARG A 1 92 ? -42.763 -11.152 45.187 1.00 96.06 92 ARG A O 1
ATOM 775 N N . ILE A 1 93 ? -44.135 -11.147 43.405 1.00 97.19 93 ILE A N 1
ATOM 776 C CA . ILE A 1 93 ? -43.124 -10.769 42.420 1.00 97.19 93 ILE A CA 1
ATOM 777 C C . ILE A 1 93 ? -43.480 -9.394 41.860 1.00 97.19 93 ILE A C 1
ATOM 779 O O . ILE A 1 93 ? -44.559 -9.213 41.289 1.00 97.19 93 ILE A O 1
ATOM 783 N N . TYR A 1 94 ? -42.559 -8.450 42.035 1.00 96.38 94 TYR A N 1
ATOM 784 C CA . TYR A 1 94 ? -42.636 -7.083 41.537 1.00 96.38 94 TYR A CA 1
ATOM 785 C C . TYR A 1 94 ? -41.549 -6.877 40.492 1.00 96.38 94 TYR A C 1
ATOM 787 O O . TYR A 1 94 ? -40.361 -7.012 40.788 1.00 96.38 94 TYR A O 1
ATOM 795 N N . LEU A 1 95 ? -41.959 -6.545 39.277 1.00 95.69 95 LEU A N 1
ATOM 796 C CA . LEU A 1 95 ? -41.066 -6.417 38.139 1.00 95.69 95 LEU A CA 1
ATOM 797 C C . LEU A 1 95 ? -41.185 -5.020 37.527 1.00 95.69 95 LEU A C 1
ATOM 799 O O . LEU A 1 95 ? -42.278 -4.598 37.152 1.00 95.69 95 LEU A O 1
ATOM 803 N N . ILE A 1 96 ? -40.050 -4.339 37.406 1.00 94.62 96 ILE A N 1
ATOM 804 C CA . ILE A 1 96 ? -39.873 -3.134 36.599 1.00 94.62 96 ILE A CA 1
ATOM 805 C C . ILE A 1 96 ? -39.125 -3.531 35.331 1.00 94.62 96 ILE A C 1
ATOM 807 O O . ILE A 1 96 ? -38.043 -4.114 35.428 1.00 94.62 96 ILE A O 1
ATOM 811 N N . ILE A 1 97 ? -39.699 -3.198 34.176 1.00 92.81 97 ILE A N 1
ATOM 812 C CA . ILE A 1 97 ? -39.046 -3.323 32.869 1.00 92.81 97 ILE A CA 1
ATOM 813 C C . ILE A 1 97 ? -39.010 -1.989 32.131 1.00 92.81 97 ILE A C 1
ATOM 815 O O . ILE A 1 97 ? -39.850 -1.122 32.390 1.00 92.81 97 ILE A O 1
ATOM 819 N N . GLU A 1 98 ? -38.083 -1.842 31.184 1.00 90.38 98 GLU A N 1
ATOM 820 C CA . GLU A 1 98 ? -38.216 -0.799 30.170 1.00 90.38 98 GLU A CA 1
ATOM 821 C C . GLU A 1 98 ? -39.504 -1.027 29.368 1.00 90.38 98 GLU A C 1
ATOM 823 O O . GLU A 1 98 ? -39.911 -2.183 29.160 1.00 90.38 98 GLU A O 1
ATOM 828 N N . ASP A 1 99 ? -40.167 0.055 28.939 1.00 88.50 99 ASP A N 1
ATOM 829 C CA . ASP A 1 99 ? -41.327 -0.057 28.056 1.00 88.50 99 ASP A CA 1
ATOM 830 C C . ASP A 1 99 ? -40.985 -0.982 26.873 1.00 88.50 99 ASP A C 1
ATOM 832 O O . ASP A 1 99 ? -40.054 -0.723 26.110 1.00 88.50 99 ASP A O 1
ATOM 836 N N . PRO A 1 100 ? -41.687 -2.120 26.726 1.00 85.88 100 PRO A N 1
ATOM 837 C CA . PRO A 1 100 ? -41.336 -3.122 25.730 1.00 85.88 100 PRO A CA 1
ATOM 838 C C . PRO A 1 100 ? -41.607 -2.671 24.288 1.00 85.88 100 PRO A C 1
ATOM 840 O O . PRO A 1 100 ? -41.298 -3.428 23.360 1.00 85.88 100 PRO A O 1
ATOM 843 N N . ARG A 1 101 ? -42.241 -1.508 24.106 1.00 86.81 101 ARG A N 1
ATOM 844 C CA . ARG A 1 101 ? -42.653 -0.962 22.817 1.00 86.81 101 ARG A CA 1
ATOM 845 C C . ARG A 1 101 ? -41.546 -0.114 22.199 1.00 86.81 101 ARG A C 1
ATOM 847 O O . ARG A 1 101 ? -40.893 0.671 22.871 1.00 86.81 101 ARG A O 1
ATOM 854 N N . ASP A 1 102 ? -41.366 -0.257 20.893 1.00 84.62 102 ASP A N 1
ATOM 855 C CA . ASP A 1 102 ? -40.506 0.628 20.113 1.00 84.62 102 ASP A CA 1
ATOM 856 C C . ASP A 1 102 ? -41.152 2.010 19.883 1.00 84.62 102 ASP A C 1
ATOM 858 O O . ASP A 1 102 ? -42.281 2.283 20.296 1.00 84.62 102 ASP A O 1
ATOM 862 N N . ASN A 1 103 ? -40.447 2.888 19.164 1.00 81.81 103 ASN A N 1
ATOM 863 C CA . ASN A 1 103 ? -40.934 4.227 18.808 1.00 81.81 103 ASN A CA 1
ATOM 864 C C . ASN A 1 103 ? -42.225 4.214 17.959 1.00 81.81 103 ASN A C 1
ATOM 866 O O . ASN A 1 103 ? -42.881 5.248 17.836 1.00 81.81 103 ASN A O 1
ATOM 870 N N . GLU A 1 104 ? -42.586 3.076 17.355 1.00 83.69 104 GLU A N 1
ATOM 871 C CA . GLU A 1 104 ? -43.841 2.876 16.620 1.00 83.69 104 GLU A CA 1
ATOM 872 C C . GLU A 1 104 ? -44.946 2.260 17.497 1.00 83.69 104 GLU A C 1
ATOM 874 O O . GLU A 1 104 ? -46.050 1.998 17.014 1.00 83.69 104 GLU A O 1
ATOM 879 N N . GLY A 1 105 ? -44.667 2.016 18.779 1.00 82.69 105 GLY A N 1
ATOM 880 C CA . GLY A 1 105 ? -45.588 1.398 19.725 1.00 82.69 105 GLY A CA 1
ATOM 881 C C . GLY A 1 105 ? -45.678 -0.128 19.614 1.00 82.69 105 GLY A C 1
ATOM 882 O O . GLY A 1 105 ? -46.614 -0.715 20.159 1.00 82.69 105 GLY A O 1
ATOM 883 N N . LYS A 1 106 ? -44.758 -0.796 18.906 1.00 86.75 106 LYS A N 1
ATOM 884 C CA . LYS A 1 106 ? -44.786 -2.251 18.678 1.00 86.75 106 LYS A CA 1
ATOM 885 C C . LYS A 1 106 ? -43.851 -2.990 19.626 1.00 86.75 106 LYS A C 1
ATOM 887 O O . LYS A 1 106 ? -42.748 -2.543 19.909 1.00 86.75 106 LYS A O 1
ATOM 892 N N . ILE A 1 107 ? -44.266 -4.180 20.056 1.00 87.94 107 ILE A N 1
ATOM 893 C CA . ILE A 1 107 ? -43.427 -5.098 20.838 1.00 87.94 107 ILE A CA 1
ATOM 894 C C . ILE A 1 107 ? -42.879 -6.176 19.906 1.00 87.94 107 ILE A C 1
ATOM 896 O O . ILE A 1 107 ? -43.634 -6.773 19.135 1.00 87.94 107 ILE A O 1
ATOM 900 N N . LYS A 1 108 ? -41.578 -6.472 20.008 1.00 88.50 108 LYS A N 1
ATOM 901 C CA . LYS A 1 108 ? -40.960 -7.602 19.296 1.00 88.50 108 LYS A CA 1
ATOM 902 C C . LYS A 1 108 ? -41.679 -8.911 19.634 1.00 88.50 108 LYS A C 1
ATOM 904 O O . LYS A 1 108 ? -41.948 -9.186 20.801 1.00 88.50 108 LYS A O 1
ATOM 909 N N . GLU A 1 109 ? -41.942 -9.741 18.626 1.00 88.38 109 GLU A N 1
ATOM 910 C CA . GLU A 1 109 ? -42.753 -10.960 18.769 1.00 88.38 109 GLU A CA 1
ATOM 911 C C . GLU A 1 109 ? -42.223 -11.916 19.853 1.00 88.38 109 GLU A C 1
ATOM 913 O O . GLU A 1 109 ? -42.992 -12.432 20.665 1.00 88.38 109 GLU A O 1
ATOM 918 N N . GLU A 1 110 ? -40.902 -12.090 19.926 1.00 86.44 110 GLU A N 1
ATOM 919 C CA . GLU A 1 110 ? -40.243 -12.926 20.936 1.00 86.44 110 GLU A CA 1
ATOM 920 C C . GLU A 1 110 ? -40.482 -12.408 22.362 1.00 86.44 110 GLU A C 1
ATOM 922 O O . GLU A 1 110 ? -40.903 -13.164 23.241 1.00 86.44 110 GLU A O 1
ATOM 927 N N . LYS A 1 111 ? -40.301 -11.099 22.579 1.00 87.50 111 LYS A N 1
ATOM 928 C CA . LYS A 1 111 ? -40.541 -10.440 23.872 1.00 87.50 111 LYS A CA 1
ATOM 929 C C . LYS A 1 111 ? -42.016 -10.507 24.255 1.00 87.50 111 LYS A C 1
ATOM 931 O O . LYS A 1 111 ? -42.354 -10.835 25.392 1.00 87.50 111 LYS A O 1
ATOM 936 N N . LEU A 1 112 ? -42.908 -10.278 23.291 1.00 90.56 112 LEU A N 1
ATOM 937 C CA . LEU A 1 112 ? -44.349 -10.398 23.490 1.00 90.56 112 LEU A CA 1
ATOM 938 C C . LEU A 1 112 ? -44.726 -11.815 23.948 1.00 90.56 112 LEU A C 1
ATOM 940 O O . LEU A 1 112 ? -45.516 -11.969 24.880 1.00 90.56 112 LEU A O 1
ATOM 944 N N . LYS A 1 113 ? -44.138 -12.852 23.340 1.00 91.44 113 LYS A N 1
ATOM 945 C CA . LYS A 1 113 ? -44.363 -14.255 23.717 1.00 91.44 113 LYS A CA 1
ATOM 946 C C . LYS A 1 113 ? -43.923 -14.552 25.152 1.00 91.44 113 LYS A C 1
ATOM 948 O O . LYS A 1 113 ? -44.625 -15.287 25.844 1.00 91.44 113 LYS A O 1
ATOM 953 N N . LEU A 1 114 ? -42.794 -14.010 25.605 1.00 91.31 114 LEU A N 1
ATOM 954 C CA . LEU A 1 114 ? -42.315 -14.184 26.982 1.00 91.31 114 LEU A CA 1
ATOM 955 C C . LEU A 1 114 ? -43.210 -13.448 27.983 1.00 91.31 114 LEU A C 1
ATOM 957 O O . LEU A 1 114 ? -43.679 -14.047 28.950 1.00 91.31 114 LEU A O 1
ATOM 961 N N . LEU A 1 115 ? -43.532 -12.181 27.712 1.00 91.69 115 LEU A N 1
ATOM 962 C CA . LEU A 1 115 ? -44.388 -11.376 28.582 1.00 91.69 115 LEU A CA 1
ATOM 963 C C . LEU A 1 115 ? -45.778 -12.004 28.750 1.00 91.69 115 LEU A C 1
ATOM 965 O O . LEU A 1 115 ? -46.260 -12.127 29.875 1.00 91.69 115 LEU A O 1
ATOM 969 N N . LYS A 1 116 ? -46.392 -12.506 27.670 1.00 92.94 116 LYS A N 1
ATOM 970 C CA . LYS A 1 116 ? -47.684 -13.219 27.728 1.00 92.94 116 LYS A CA 1
ATOM 971 C C . LYS A 1 116 ? -47.701 -14.383 28.722 1.00 92.94 116 LYS A C 1
ATOM 973 O O . LYS A 1 116 ? -48.753 -14.695 29.272 1.00 92.94 116 LYS A O 1
ATOM 978 N N . GLN A 1 117 ? -46.560 -15.029 28.970 1.00 93.75 117 GLN A N 1
ATOM 979 C CA . GLN A 1 117 ? -46.491 -16.155 29.900 1.00 93.75 117 GLN A CA 1
ATOM 980 C C . GLN A 1 117 ? -46.590 -15.723 31.365 1.00 93.75 117 GLN A C 1
ATOM 982 O O . GLN A 1 117 ? -47.132 -16.486 32.169 1.00 93.75 117 GLN A O 1
ATOM 987 N N . ILE A 1 118 ? -46.085 -14.535 31.709 1.00 93.75 118 ILE A N 1
ATOM 988 C CA . ILE A 1 118 ? -45.976 -14.030 33.091 1.00 93.75 118 ILE A CA 1
ATOM 989 C C . ILE A 1 118 ? -47.028 -12.970 33.440 1.00 93.75 118 ILE A C 1
ATOM 991 O O . ILE A 1 118 ? -47.358 -12.790 34.614 1.00 93.75 118 ILE A O 1
ATOM 995 N N . VAL A 1 119 ? -47.607 -12.304 32.441 1.00 92.31 119 VAL A N 1
ATOM 996 C CA . VAL A 1 119 ? -48.743 -11.392 32.627 1.00 92.31 119 VAL A CA 1
ATOM 997 C C . VAL A 1 119 ? -49.932 -12.144 33.242 1.00 92.31 119 VAL A C 1
ATOM 999 O O . VAL A 1 119 ? -50.116 -13.343 33.025 1.00 92.31 119 VAL A O 1
ATOM 1002 N N . ASN A 1 120 ? -50.735 -11.446 34.047 1.00 90.75 120 ASN A N 1
ATOM 1003 C CA . ASN A 1 120 ? -51.763 -11.975 34.958 1.00 90.75 120 ASN A CA 1
ATOM 1004 C C . ASN A 1 120 ? -51.241 -12.766 36.168 1.00 90.75 120 ASN A C 1
ATOM 1006 O O . ASN A 1 120 ? -52.041 -13.152 37.020 1.00 90.75 120 ASN A O 1
ATOM 1010 N N . LYS A 1 121 ? -49.936 -13.048 36.254 1.00 92.88 121 LYS A N 1
ATOM 1011 C CA . LYS A 1 121 ? -49.363 -13.889 37.319 1.00 92.88 121 LYS A CA 1
ATOM 1012 C C . LYS A 1 121 ? -48.461 -13.105 38.265 1.00 92.88 121 LYS A C 1
ATOM 1014 O O . LYS A 1 121 ? -48.391 -13.433 39.446 1.00 92.88 121 LYS A O 1
ATOM 1019 N N . ILE A 1 122 ? -47.797 -12.070 37.761 1.00 94.31 122 ILE A N 1
ATOM 1020 C CA . ILE A 1 122 ? -46.918 -11.184 38.532 1.00 94.31 122 ILE A CA 1
ATOM 1021 C C . ILE A 1 122 ? -47.306 -9.720 38.301 1.00 94.31 122 ILE A C 1
ATOM 1023 O O . ILE A 1 122 ? -48.039 -9.421 37.358 1.00 94.31 122 ILE A O 1
ATOM 1027 N N . LEU A 1 123 ? -46.808 -8.807 39.141 1.00 92.81 123 LEU A N 1
ATOM 1028 C CA . LEU A 1 123 ? -47.065 -7.378 38.976 1.00 92.81 123 LEU A CA 1
ATOM 1029 C C . LEU A 1 123 ? -45.944 -6.725 38.165 1.00 92.81 123 LEU A C 1
ATOM 1031 O O . LEU A 1 123 ? -44.815 -6.612 38.648 1.00 92.81 123 LEU A O 1
ATOM 1035 N N . ILE A 1 124 ? -46.275 -6.292 36.949 1.00 94.38 124 ILE A N 1
ATOM 1036 C CA . ILE A 1 124 ? -45.331 -5.695 36.003 1.00 94.38 124 ILE A CA 1
ATOM 1037 C C . ILE A 1 124 ? -45.639 -4.211 35.855 1.00 94.38 124 ILE A C 1
ATOM 1039 O O . ILE A 1 124 ? -46.783 -3.822 35.602 1.00 94.38 124 ILE A O 1
ATOM 1043 N N . ARG A 1 125 ? -44.607 -3.386 35.986 1.00 93.81 125 ARG A N 1
ATOM 1044 C CA . ARG A 1 125 ? -44.662 -1.953 35.719 1.00 93.81 125 ARG A CA 1
ATOM 1045 C C . ARG A 1 125 ? -43.573 -1.561 34.739 1.00 93.81 125 ARG A C 1
ATOM 1047 O O . ARG A 1 125 ? -42.500 -2.164 34.739 1.00 93.81 125 ARG A O 1
ATOM 1054 N N . THR A 1 126 ? -43.864 -0.565 33.913 1.00 92.69 126 THR A N 1
ATOM 1055 C CA . THR A 1 126 ? -42.907 -0.051 32.935 1.00 92.69 126 THR A CA 1
ATOM 1056 C C . THR A 1 126 ? -42.424 1.339 33.308 1.00 92.69 126 THR A C 1
ATOM 1058 O O . THR A 1 126 ? -43.151 2.144 33.905 1.00 92.69 126 THR A O 1
ATOM 1061 N N . LEU A 1 127 ? -41.180 1.601 32.936 1.00 90.44 127 LEU A N 1
ATOM 1062 C CA . LEU A 1 127 ? -40.535 2.900 32.993 1.00 90.44 127 LEU A CA 1
ATOM 1063 C C . LEU A 1 127 ? -39.802 3.127 31.673 1.00 90.44 127 LEU A C 1
ATOM 1065 O O . LEU A 1 127 ? -39.138 2.219 31.179 1.00 90.44 127 LEU A O 1
ATOM 1069 N N . ASP A 1 128 ? -39.886 4.332 31.129 1.00 86.88 128 ASP A N 1
ATOM 1070 C CA . ASP A 1 128 ? -39.074 4.718 29.982 1.00 86.88 128 ASP A CA 1
ATOM 1071 C C . ASP A 1 128 ? -37.590 4.776 30.364 1.00 86.88 128 ASP A C 1
ATOM 1073 O O . ASP A 1 128 ? -37.223 5.305 31.419 1.00 86.88 128 ASP A O 1
ATOM 1077 N N . ASN A 1 129 ? -36.732 4.291 29.464 1.00 84.00 129 ASN A N 1
ATOM 1078 C CA . ASN A 1 129 ? -35.278 4.429 29.532 1.00 84.00 129 ASN A CA 1
ATOM 1079 C C . ASN A 1 129 ? -34.647 3.885 30.836 1.00 84.00 129 ASN A C 1
ATOM 1081 O O . ASN A 1 129 ? -33.697 4.470 31.364 1.00 84.00 129 ASN A O 1
ATOM 1085 N N . VAL A 1 130 ? -35.176 2.794 31.404 1.00 86.62 130 VAL A N 1
ATOM 1086 C CA . VAL A 1 130 ? -34.546 2.114 32.551 1.00 86.62 130 VAL A CA 1
ATOM 1087 C C . VAL A 1 130 ? -33.404 1.238 32.072 1.00 86.62 130 VAL A C 1
ATOM 1089 O O . VAL A 1 130 ? -33.625 0.260 31.367 1.00 86.62 130 VAL A O 1
ATOM 1092 N N . ASN A 1 131 ? -32.194 1.559 32.527 1.00 79.50 131 ASN A N 1
ATOM 1093 C CA . ASN A 1 131 ? -30.982 0.876 32.104 1.00 79.50 131 ASN A CA 1
ATOM 1094 C C . ASN A 1 131 ? -30.229 0.317 33.325 1.00 79.50 131 ASN A C 1
ATOM 1096 O O . ASN A 1 131 ? -29.464 1.019 33.986 1.00 79.50 131 ASN A O 1
ATOM 1100 N N . GLY A 1 132 ? -30.473 -0.949 33.671 1.00 82.06 132 GLY A N 1
ATOM 1101 C CA . GLY A 1 132 ? -29.761 -1.626 34.761 1.00 82.06 132 GLY A CA 1
ATOM 1102 C C . GLY A 1 132 ? -30.472 -2.867 35.290 1.00 82.06 132 GLY A C 1
ATOM 1103 O O . GLY A 1 132 ? -31.691 -2.986 35.180 1.00 82.06 132 GLY A O 1
ATOM 1104 N N . HIS A 1 133 ? -29.709 -3.774 35.910 1.00 88.88 133 HIS A N 1
ATOM 1105 C CA . HIS A 1 133 ? -30.230 -5.026 36.466 1.00 88.88 133 HIS A CA 1
ATOM 1106 C C . HIS A 1 133 ? -30.019 -5.108 37.974 1.00 88.88 133 HIS A C 1
ATOM 1108 O O . HIS A 1 133 ? -28.899 -5.277 38.466 1.00 88.88 133 HIS A O 1
ATOM 1114 N N . ILE A 1 134 ? -31.120 -5.006 38.714 1.00 93.69 134 ILE A N 1
ATOM 1115 C CA . ILE A 1 134 ? -31.140 -5.029 40.177 1.00 93.69 134 ILE A CA 1
ATOM 1116 C C . ILE A 1 134 ? -32.122 -6.103 40.614 1.00 93.69 134 ILE A C 1
ATOM 1118 O O . ILE A 1 134 ? -33.290 -6.081 40.230 1.00 93.69 134 ILE A O 1
ATOM 1122 N N . ILE A 1 135 ? -31.660 -7.028 41.447 1.00 95.06 135 ILE A N 1
ATOM 1123 C CA . ILE A 1 135 ? -32.477 -8.115 41.980 1.00 95.06 135 ILE A CA 1
ATOM 1124 C C . ILE A 1 135 ? -32.405 -8.057 43.503 1.00 95.06 135 ILE A C 1
ATOM 1126 O O . ILE A 1 135 ? -31.322 -8.117 44.088 1.00 95.06 135 ILE A O 1
ATOM 1130 N N . LEU A 1 136 ? -33.565 -7.951 44.149 1.00 97.06 136 LEU A N 1
ATOM 1131 C CA . LEU A 1 136 ? -33.707 -7.963 45.602 1.00 97.06 136 LEU A CA 1
ATOM 1132 C C . LEU A 1 136 ? -34.608 -9.130 46.009 1.00 97.06 136 LEU A C 1
ATOM 1134 O O . LEU A 1 136 ? -35.758 -9.227 45.577 1.00 97.06 136 LEU A O 1
ATOM 1138 N N . ILE A 1 137 ? -34.081 -9.998 46.863 1.00 97.12 137 ILE A N 1
ATOM 1139 C CA . ILE A 1 137 ? -34.733 -11.207 47.361 1.00 97.12 137 ILE A CA 1
ATOM 1140 C C . ILE A 1 137 ? -35.034 -10.997 48.839 1.00 97.12 137 ILE A C 1
ATOM 1142 O O . ILE A 1 137 ? -34.133 -10.744 49.642 1.00 97.12 137 ILE A O 1
ATOM 1146 N N . ASP A 1 138 ? -36.313 -11.090 49.186 1.00 96.75 138 ASP A N 1
ATOM 1147 C CA . ASP A 1 138 ? -36.846 -10.873 50.527 1.00 96.75 138 ASP A CA 1
ATOM 1148 C C . ASP A 1 138 ? -36.275 -9.613 51.217 1.00 96.75 138 ASP A C 1
ATOM 1150 O O . ASP A 1 138 ? -35.820 -9.686 52.364 1.00 96.75 138 ASP A O 1
ATOM 1154 N N . PRO A 1 139 ? -36.289 -8.432 50.556 1.00 94.94 139 PRO A N 1
ATOM 1155 C CA . PRO A 1 139 ? -35.616 -7.229 51.059 1.00 94.94 139 PRO A CA 1
ATOM 1156 C C . PRO A 1 139 ? -36.160 -6.729 52.407 1.00 94.94 139 PRO A C 1
ATOM 1158 O O . PRO A 1 139 ? -35.488 -5.983 53.116 1.00 94.94 139 PRO A O 1
ATOM 1161 N N . HIS A 1 140 ? -37.367 -7.147 52.796 1.00 89.62 140 HIS A N 1
ATOM 1162 C CA . HIS A 1 140 ? -37.977 -6.838 54.091 1.00 89.62 140 HIS A CA 1
ATOM 1163 C C . HIS A 1 140 ? -37.541 -7.784 55.221 1.00 89.62 140 HIS A C 1
ATOM 1165 O O . HIS A 1 140 ? -37.760 -7.469 56.392 1.00 89.62 140 HIS A O 1
ATOM 1171 N N . LYS A 1 141 ? -36.922 -8.932 54.913 1.00 86.19 141 LYS A N 1
ATOM 1172 C CA . LYS A 1 141 ? -36.545 -9.962 55.893 1.00 86.19 141 LYS A CA 1
ATOM 1173 C C . LYS A 1 141 ? -35.098 -9.841 56.360 1.00 86.19 141 LYS A C 1
ATOM 1175 O O . LYS A 1 141 ? -34.337 -10.786 56.194 1.00 86.19 141 LYS A O 1
ATOM 1180 N N . GLY A 1 142 ? -34.724 -8.729 56.996 1.00 81.31 142 GLY A N 1
ATOM 1181 C CA . GLY A 1 142 ? -33.456 -8.557 57.736 1.00 81.31 142 GLY A CA 1
ATOM 1182 C C . GLY A 1 142 ? -32.301 -9.483 57.302 1.00 81.31 142 GLY A C 1
ATOM 1183 O O . GLY A 1 142 ? -31.698 -9.277 56.254 1.00 81.31 142 GLY A O 1
ATOM 1184 N N . ASN A 1 143 ? -32.034 -10.543 58.074 1.00 80.69 143 ASN A N 1
ATOM 1185 C CA . ASN A 1 143 ? -30.913 -11.474 57.850 1.00 80.69 143 ASN A CA 1
ATOM 1186 C C . ASN A 1 143 ? -31.061 -12.440 56.657 1.00 80.69 143 ASN A C 1
ATOM 1188 O O . ASN A 1 143 ? -30.073 -13.048 56.256 1.00 80.69 143 ASN A O 1
ATOM 1192 N N . LEU A 1 144 ? -32.270 -12.636 56.133 1.00 86.44 144 LEU A N 1
ATOM 1193 C CA . LEU A 1 144 ? -32.536 -13.459 54.947 1.00 86.44 144 LEU A CA 1
ATOM 1194 C C . LEU A 1 144 ? -32.535 -12.633 53.658 1.00 86.44 144 LEU A C 1
ATOM 1196 O O . LEU A 1 144 ? -32.584 -13.211 52.575 1.00 86.44 144 LEU A O 1
ATOM 1200 N N . SER A 1 145 ? -32.476 -11.303 53.775 1.00 93.00 145 SER A N 1
ATOM 1201 C CA . SER A 1 145 ? -32.443 -10.424 52.616 1.00 93.00 145 SER A CA 1
ATOM 1202 C C . SER A 1 145 ? -31.168 -10.648 51.807 1.00 93.00 145 SER A C 1
ATOM 1204 O O . SER A 1 145 ? -30.057 -10.699 52.343 1.00 93.00 145 SER A O 1
ATOM 1206 N N . LYS A 1 146 ? -31.335 -10.784 50.494 1.00 95.38 146 LYS A N 1
ATOM 1207 C CA . LYS A 1 146 ? -30.234 -10.791 49.534 1.00 95.38 146 LYS A CA 1
ATOM 1208 C C . LYS A 1 146 ? -30.500 -9.727 48.488 1.00 95.38 146 LYS A C 1
ATOM 1210 O O . LYS A 1 146 ? -31.641 -9.456 48.126 1.00 95.38 146 LYS A O 1
ATOM 1215 N N . GLY A 1 147 ? -29.432 -9.134 47.990 1.00 94.12 147 GLY A N 1
ATOM 1216 C CA . GLY A 1 147 ? -29.504 -8.240 46.853 1.00 94.12 147 GLY A CA 1
ATOM 1217 C C . GLY A 1 147 ? -28.290 -8.449 45.984 1.00 94.12 147 GLY A C 1
ATOM 1218 O O . GLY A 1 147 ? -27.193 -8.695 46.491 1.00 94.12 147 GLY A O 1
ATOM 1219 N N . LEU A 1 148 ? -28.492 -8.350 44.684 1.00 92.94 148 LEU A N 1
ATOM 1220 C CA . LEU A 1 148 ? -27.420 -8.410 43.714 1.00 92.94 148 LEU A CA 1
ATOM 1221 C C . LEU A 1 148 ? -27.695 -7.424 42.589 1.00 92.94 148 LEU A C 1
ATOM 1223 O O . LEU A 1 148 ? -28.846 -7.146 42.245 1.00 92.94 148 LEU A O 1
ATOM 1227 N N . ILE A 1 149 ? -26.613 -6.902 42.032 1.00 91.62 149 ILE A N 1
ATOM 1228 C CA . ILE A 1 149 ? -26.641 -6.139 40.793 1.00 91.62 149 ILE A CA 1
ATOM 1229 C C . ILE A 1 149 ? -25.761 -6.825 39.763 1.00 91.62 149 ILE A C 1
ATOM 1231 O O . ILE A 1 149 ? -24.765 -7.480 40.103 1.00 91.62 149 ILE A O 1
ATOM 1235 N N . THR A 1 150 ? -26.134 -6.655 38.505 1.00 87.44 150 THR A N 1
ATOM 1236 C CA . THR A 1 150 ? -25.341 -7.110 37.374 1.00 87.44 150 THR A CA 1
ATOM 1237 C C . THR A 1 150 ? -25.444 -6.114 36.226 1.00 87.44 150 THR A C 1
ATOM 1239 O O . THR A 1 150 ? -26.383 -5.327 36.140 1.00 87.44 150 THR A O 1
ATOM 1242 N N . ASN A 1 151 ? -24.427 -6.124 35.381 1.00 80.62 151 ASN A N 1
ATOM 1243 C CA . ASN A 1 151 ? -24.292 -5.307 34.181 1.00 80.62 151 ASN A CA 1
ATOM 1244 C C . ASN A 1 151 ? -24.736 -6.053 32.913 1.00 80.62 151 ASN A C 1
ATOM 1246 O O . ASN A 1 151 ? -24.447 -5.633 31.800 1.00 80.62 151 ASN A O 1
ATOM 1250 N N . SER A 1 152 ? -25.348 -7.226 33.072 1.00 76.88 152 SER A N 1
ATOM 1251 C CA . SER A 1 152 ? -25.736 -8.073 31.957 1.00 76.88 152 SER A CA 1
ATOM 1252 C C . SER A 1 152 ? -27.221 -8.379 31.990 1.00 76.88 152 SER A C 1
ATOM 1254 O O . SER A 1 152 ? -27.805 -8.594 33.057 1.00 76.88 152 SER A O 1
ATOM 1256 N N . ARG A 1 153 ? -27.820 -8.402 30.798 1.00 75.56 153 ARG A N 1
ATOM 1257 C CA . ARG A 1 153 ? -29.251 -8.627 30.625 1.00 75.56 153 ARG A CA 1
ATOM 1258 C C . ARG A 1 153 ? -29.666 -9.998 31.130 1.00 75.56 153 ARG A C 1
ATOM 1260 O O . ARG A 1 153 ? -28.933 -10.972 30.991 1.00 75.56 153 ARG A O 1
ATOM 1267 N N . LEU A 1 154 ? -30.886 -10.094 31.658 1.00 71.12 154 LEU A N 1
ATOM 1268 C CA . LEU A 1 154 ? -31.494 -11.361 32.081 1.00 71.12 154 LEU A CA 1
ATOM 1269 C C . LEU A 1 154 ? -31.951 -12.187 30.859 1.00 71.12 154 LEU A C 1
ATOM 1271 O O . LEU A 1 154 ? -33.147 -12.409 30.648 1.00 71.12 154 LEU A O 1
ATOM 1275 N N . ILE A 1 155 ? -31.002 -12.602 30.017 1.00 68.25 155 ILE A N 1
ATOM 1276 C CA . ILE A 1 155 ? -31.230 -13.335 28.763 1.00 68.25 155 ILE A CA 1
ATOM 1277 C C . ILE A 1 155 ? -30.678 -14.762 28.831 1.00 68.25 155 ILE A C 1
ATOM 1279 O O . ILE A 1 155 ? -29.825 -15.074 29.659 1.00 68.25 155 ILE A O 1
ATOM 1283 N N . ASP A 1 156 ? -31.192 -15.657 27.981 1.00 58.97 156 ASP A N 1
ATOM 1284 C CA . ASP A 1 156 ? -30.626 -16.999 27.841 1.00 58.97 156 ASP A CA 1
ATOM 1285 C C . ASP A 1 156 ? -29.329 -16.858 27.044 1.00 58.97 156 ASP A C 1
ATOM 1287 O O . ASP A 1 156 ? -29.344 -16.719 25.822 1.00 58.97 156 ASP A O 1
ATOM 1291 N N . PHE A 1 157 ? -28.196 -16.833 27.741 1.00 56.03 157 PHE A N 1
ATOM 1292 C CA . PHE A 1 157 ? -26.897 -16.776 27.084 1.00 56.03 157 PHE A CA 1
ATOM 1293 C C . PHE A 1 157 ? -26.690 -18.065 26.290 1.00 56.03 157 PHE A C 1
ATOM 1295 O O . PHE A 1 157 ? -26.631 -19.154 26.859 1.00 56.03 157 PHE A O 1
ATOM 1302 N N . GLY A 1 158 ? -26.588 -17.937 24.967 1.00 50.41 158 GLY A N 1
ATOM 1303 C CA . GLY A 1 158 ? -25.833 -18.902 24.174 1.00 50.41 158 GLY A CA 1
ATOM 1304 C C . GLY A 1 158 ? -24.331 -18.715 24.410 1.00 50.41 158 GLY A C 1
ATOM 1305 O O . GLY A 1 158 ? -23.916 -17.715 24.999 1.00 50.41 158 GLY A O 1
ATOM 1306 N N . ASP A 1 159 ? -23.516 -19.625 23.877 1.00 44.97 159 ASP A N 1
ATOM 1307 C CA . ASP A 1 159 ? -22.043 -19.670 23.996 1.00 44.97 159 ASP A CA 1
ATOM 1308 C C . ASP A 1 159 ? -21.284 -18.413 23.482 1.00 44.97 159 ASP A C 1
ATOM 1310 O O . ASP A 1 159 ? -20.058 -18.400 23.423 1.00 44.97 159 ASP A O 1
ATOM 1314 N N . ASN A 1 160 ? -21.983 -17.340 23.093 1.00 42.09 160 ASN A N 1
ATOM 1315 C CA . ASN A 1 160 ? -21.440 -16.205 22.340 1.00 42.09 160 ASN A CA 1
ATOM 1316 C C . ASN A 1 160 ? -21.025 -14.980 23.182 1.00 42.09 160 ASN A C 1
ATOM 1318 O O . ASN A 1 160 ? -20.485 -14.031 22.615 1.00 42.09 160 ASN A O 1
ATOM 1322 N N . TYR A 1 161 ? -21.234 -14.959 24.504 1.00 56.50 161 TYR A N 1
ATOM 1323 C CA . TYR A 1 161 ? -20.678 -13.901 25.368 1.00 56.50 161 TYR A CA 1
ATOM 1324 C C . TYR A 1 161 ? -19.317 -14.341 25.922 1.00 56.50 161 TYR A C 1
ATOM 1326 O O . TYR A 1 161 ? -19.206 -14.822 27.046 1.00 56.50 161 TYR A O 1
ATOM 1334 N N . GLY A 1 162 ? -18.268 -14.186 25.112 1.00 55.44 162 GLY A N 1
ATOM 1335 C CA . GLY A 1 162 ? -16.924 -14.693 25.422 1.00 55.44 162 GLY A CA 1
ATOM 1336 C C . GLY A 1 162 ? -16.250 -14.115 26.679 1.00 55.44 162 GLY A C 1
ATOM 1337 O O . GLY A 1 162 ? -15.300 -14.714 27.173 1.00 55.44 162 GLY A O 1
ATOM 1338 N N . GLU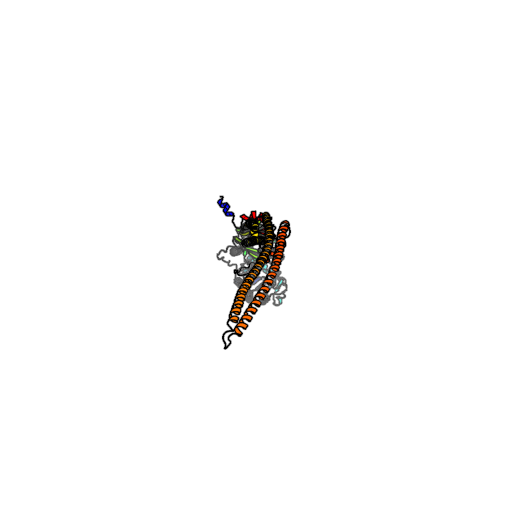 A 1 163 ? -16.716 -12.985 27.225 1.00 59.81 163 GLU A N 1
ATOM 1339 C CA . GLU A 1 163 ? -15.987 -12.249 28.280 1.00 59.81 163 GLU A CA 1
ATOM 1340 C C . GLU A 1 163 ? -16.658 -12.293 29.672 1.00 59.81 163 GLU A C 1
ATOM 1342 O O . GLU A 1 163 ? -16.046 -11.922 30.676 1.00 59.81 163 GLU A O 1
ATOM 1347 N N . GLY A 1 164 ? -17.855 -12.885 29.780 1.00 68.56 164 GLY A N 1
ATOM 1348 C CA . GLY A 1 164 ? -18.611 -13.021 31.032 1.00 68.56 164 GLY A CA 1
ATOM 1349 C C . GLY A 1 164 ? -19.264 -11.721 31.525 1.00 68.56 164 GLY A C 1
ATOM 1350 O O . GLY A 1 164 ? -19.223 -10.681 30.869 1.00 68.56 164 GLY A O 1
ATOM 1351 N N . PHE A 1 165 ? -19.923 -11.778 32.680 1.00 79.38 165 PHE A N 1
ATOM 1352 C CA . PHE A 1 165 ? -20.567 -10.622 33.318 1.00 79.38 165 PHE A CA 1
ATOM 1353 C C . PHE A 1 165 ? -20.203 -10.527 34.797 1.00 79.38 165 PHE A C 1
ATOM 1355 O O . PHE A 1 165 ? -19.774 -11.508 35.409 1.00 79.38 165 PHE A O 1
ATOM 1362 N N . ILE A 1 166 ? -20.368 -9.342 35.382 1.00 85.56 166 ILE A N 1
ATOM 1363 C CA . ILE A 1 166 ? -20.051 -9.093 36.785 1.00 85.56 166 ILE A CA 1
ATOM 1364 C C . ILE A 1 166 ? -21.318 -9.229 37.622 1.00 85.56 166 ILE A C 1
ATOM 1366 O O . ILE A 1 166 ? -22.363 -8.641 37.334 1.00 85.56 166 ILE A O 1
ATOM 1370 N N . LYS A 1 167 ? -21.191 -9.979 38.714 1.00 88.25 167 LYS A N 1
ATOM 1371 C CA . LYS A 1 167 ? -22.177 -10.037 39.789 1.00 88.25 167 LYS A CA 1
ATOM 1372 C C . LYS A 1 167 ? -21.617 -9.362 41.035 1.00 88.25 167 LYS A C 1
ATOM 1374 O O . LYS A 1 167 ? -20.575 -9.770 41.554 1.00 88.25 167 LYS A O 1
ATOM 1379 N N . ILE A 1 168 ? -22.339 -8.376 41.565 1.00 91.12 168 ILE A N 1
ATOM 1380 C CA . ILE A 1 168 ? -22.006 -7.745 42.847 1.00 91.12 168 ILE A CA 1
ATOM 1381 C C . ILE A 1 168 ? -23.111 -8.027 43.854 1.00 91.12 168 ILE A C 1
ATOM 1383 O O . ILE A 1 168 ? -24.246 -7.589 43.692 1.00 91.12 168 ILE A O 1
ATOM 1387 N N . ASN A 1 169 ? -22.745 -8.715 44.934 1.00 93.12 169 ASN A N 1
ATOM 1388 C CA . ASN A 1 169 ? -23.628 -8.910 46.078 1.00 93.12 169 ASN A CA 1
ATOM 1389 C C . ASN A 1 169 ? -23.706 -7.623 46.901 1.00 93.12 169 ASN A C 1
ATOM 1391 O O . ASN A 1 169 ? -22.675 -7.047 47.268 1.00 93.12 169 ASN A O 1
ATOM 1395 N N . LEU A 1 170 ? -24.925 -7.204 47.215 1.00 94.25 170 LEU A N 1
ATOM 1396 C CA . LEU A 1 170 ? -25.216 -6.038 48.034 1.00 94.25 170 LEU A CA 1
ATOM 1397 C C . LEU A 1 170 ? -25.104 -6.383 49.522 1.00 94.25 170 LEU A C 1
ATOM 1399 O O . LEU A 1 170 ? -25.456 -7.477 49.962 1.00 94.25 170 LEU A O 1
ATOM 1403 N N . ASN A 1 171 ? -24.614 -5.430 50.310 1.00 93.25 171 ASN A N 1
ATOM 1404 C CA . ASN A 1 171 ? -24.643 -5.527 51.768 1.00 93.25 171 ASN A CA 1
ATOM 1405 C C . ASN A 1 171 ? -26.018 -5.105 52.327 1.00 93.25 171 ASN A C 1
ATOM 1407 O O . ASN A 1 171 ? -26.837 -4.537 51.611 1.00 93.25 171 ASN A O 1
ATOM 1411 N N . SER A 1 172 ? -26.277 -5.337 53.615 1.00 91.81 172 SER A N 1
ATOM 1412 C CA . SER A 1 172 ? -27.583 -5.046 54.231 1.00 91.81 172 SER A CA 1
ATOM 1413 C C . SER A 1 172 ? -28.017 -3.575 54.142 1.00 91.81 172 SER A C 1
ATOM 1415 O O . SER A 1 172 ? -29.207 -3.306 53.979 1.00 91.81 172 SER A O 1
ATOM 1417 N N . GLY A 1 173 ? -27.078 -2.625 54.213 1.00 91.50 173 GLY A N 1
ATOM 1418 C CA . GLY A 1 173 ? -27.348 -1.197 54.016 1.00 91.50 173 GLY A CA 1
ATOM 1419 C C . GLY A 1 173 ? -27.769 -0.897 52.578 1.00 91.50 173 GLY A C 1
ATOM 1420 O O . GLY A 1 173 ? -28.840 -0.339 52.353 1.00 91.50 173 GLY A O 1
ATOM 1421 N N . GLN A 1 174 ? -26.988 -1.387 51.612 1.00 94.56 174 GLN A N 1
ATOM 1422 C CA . GLN A 1 174 ? -27.287 -1.278 50.180 1.00 94.56 174 GLN A CA 1
ATOM 1423 C C . GLN A 1 174 ? -28.620 -1.941 49.801 1.00 94.56 174 GLN A C 1
ATOM 1425 O O . GLN A 1 174 ? -29.352 -1.390 48.988 1.00 94.56 174 GLN A O 1
ATOM 1430 N N . ILE A 1 175 ? -28.969 -3.093 50.388 1.00 95.19 175 ILE A N 1
ATOM 1431 C CA . ILE A 1 175 ? -30.259 -3.768 50.150 1.00 95.19 175 ILE A CA 1
ATOM 1432 C C . ILE A 1 175 ? -31.413 -2.901 50.650 1.00 95.19 175 ILE A C 1
ATOM 1434 O O . ILE A 1 175 ? -32.410 -2.731 49.950 1.00 95.19 175 ILE A O 1
ATOM 1438 N N . LYS A 1 176 ? -31.283 -2.336 51.856 1.00 92.19 176 LYS A N 1
ATOM 1439 C CA . LYS A 1 176 ? -32.309 -1.472 52.440 1.00 92.19 176 LYS A CA 1
ATOM 1440 C C . LYS A 1 176 ? -32.521 -0.218 51.594 1.00 92.19 176 LYS A C 1
ATOM 1442 O O . LYS A 1 176 ? -33.661 0.114 51.288 1.00 92.19 176 LYS A O 1
ATOM 1447 N N . GLU A 1 177 ? -31.441 0.457 51.210 1.00 92.38 177 GLU A N 1
ATOM 1448 C CA . GLU A 1 177 ? -31.504 1.646 50.355 1.00 92.38 177 GLU A CA 1
ATOM 1449 C C . GLU A 1 177 ? -32.041 1.311 48.961 1.00 92.38 177 GLU A C 1
ATOM 1451 O O . GLU A 1 177 ? -32.988 1.948 48.505 1.00 92.38 177 GLU A O 1
ATOM 1456 N N . GLY A 1 178 ? -31.532 0.249 48.334 1.00 92.69 178 GLY A N 1
ATOM 1457 C CA . GLY A 1 178 ? -32.018 -0.242 47.046 1.00 92.69 178 GLY A CA 1
ATOM 1458 C C . GLY A 1 178 ? -33.501 -0.610 47.072 1.00 92.69 178 GLY A C 1
ATOM 1459 O O . GLY A 1 178 ? -34.210 -0.366 46.101 1.00 92.69 178 GLY A O 1
ATOM 1460 N N . PHE A 1 179 ? -34.018 -1.124 48.192 1.00 93.56 179 PHE A N 1
ATOM 1461 C CA . PHE A 1 179 ? -35.446 -1.395 48.343 1.00 93.56 179 PHE A CA 1
ATOM 1462 C C . PHE A 1 179 ? -36.294 -0.120 48.466 1.00 93.56 179 PHE A C 1
ATOM 1464 O O . PHE A 1 179 ? -37.411 -0.079 47.949 1.00 93.56 179 PHE A O 1
ATOM 1471 N N . GLU A 1 180 ? -35.788 0.938 49.106 1.00 90.75 180 GLU A N 1
ATOM 1472 C CA . GLU A 1 180 ? -36.448 2.251 49.090 1.00 90.75 180 GLU A CA 1
ATOM 1473 C C . GLU A 1 180 ? -36.464 2.850 47.679 1.00 90.75 180 GLU A C 1
ATOM 1475 O O . GLU A 1 180 ? -37.518 3.305 47.226 1.00 90.75 180 GLU A O 1
ATOM 1480 N N . VAL A 1 181 ? -35.341 2.771 46.954 1.00 90.31 181 VAL A N 1
ATOM 1481 C CA . VAL A 1 181 ? -35.253 3.202 45.549 1.00 90.31 181 VAL A CA 1
ATOM 1482 C C . VAL A 1 181 ? -36.233 2.413 44.684 1.00 90.31 181 VAL A C 1
ATOM 1484 O O . VAL A 1 181 ? -37.016 3.013 43.948 1.00 90.31 181 VAL A O 1
ATOM 1487 N N . PHE A 1 182 ? -36.265 1.084 44.832 1.00 92.75 182 PHE A N 1
ATOM 1488 C CA . PHE A 1 182 ? -37.212 0.217 44.138 1.00 92.75 182 PHE A CA 1
ATOM 1489 C C . PHE A 1 182 ? -38.653 0.645 44.406 1.00 92.75 182 PHE A C 1
ATOM 1491 O O . PHE A 1 182 ? -39.416 0.819 43.466 1.00 92.75 182 PHE A O 1
ATOM 1498 N N . LYS A 1 183 ? -39.040 0.855 45.671 1.00 91.31 183 LYS A N 1
ATOM 1499 C CA . LYS A 1 183 ? -40.401 1.296 46.012 1.00 91.31 183 LYS A CA 1
ATOM 1500 C C . LYS A 1 183 ? -40.742 2.636 45.371 1.00 91.31 183 LYS A C 1
ATOM 1502 O O . LYS A 1 183 ? -41.855 2.787 44.879 1.00 91.31 183 LYS A O 1
ATOM 1507 N N . ASN A 1 184 ? -39.816 3.591 45.370 1.00 88.12 184 ASN A N 1
ATOM 1508 C CA . ASN A 1 184 ? -40.040 4.887 44.741 1.00 88.12 184 ASN A CA 1
ATOM 1509 C C . ASN A 1 184 ? -40.235 4.761 43.228 1.00 88.12 184 ASN A C 1
ATOM 1511 O O . ASN A 1 184 ? -41.217 5.275 42.695 1.00 88.12 184 ASN A O 1
ATOM 1515 N N . LEU A 1 185 ? -39.365 4.010 42.554 1.00 89.81 185 LEU A N 1
ATOM 1516 C CA . LEU A 1 185 ? -39.500 3.749 41.124 1.00 89.81 185 LEU A CA 1
ATOM 1517 C C . LEU A 1 185 ? -40.806 3.025 40.811 1.00 89.81 185 LEU A C 1
ATOM 1519 O O . LEU A 1 185 ? -41.571 3.458 39.958 1.00 89.81 185 LEU A O 1
ATOM 1523 N N . PHE A 1 186 ? -41.090 1.961 41.555 1.00 91.56 186 PHE A N 1
ATOM 1524 C CA . PHE A 1 186 ? -42.241 1.110 41.327 1.00 91.56 186 PHE A CA 1
ATOM 1525 C C . PHE A 1 186 ? -43.557 1.845 41.568 1.00 91.56 186 PHE A C 1
ATOM 1527 O O . PHE A 1 186 ? -44.461 1.732 40.750 1.00 91.56 186 PHE A O 1
ATOM 1534 N N . TRP A 1 187 ? -43.698 2.570 42.683 1.00 88.75 187 TRP A N 1
ATOM 1535 C CA . TRP A 1 187 ? -44.977 3.154 43.100 1.00 88.75 187 TRP A CA 1
ATOM 1536 C C . TRP A 1 187 ? -45.215 4.578 42.608 1.00 88.75 187 TRP A C 1
ATOM 1538 O O . TRP A 1 187 ? -46.373 4.907 42.359 1.00 88.75 187 TRP A O 1
ATOM 1548 N N . ASN A 1 188 ? -44.165 5.396 42.475 1.00 85.00 188 ASN A N 1
ATOM 1549 C CA . ASN A 1 188 ? -44.304 6.817 42.142 1.00 85.00 188 ASN A CA 1
ATOM 1550 C C . ASN A 1 188 ? -43.902 7.150 40.705 1.00 85.00 188 ASN A C 1
ATOM 1552 O O . ASN A 1 188 ? -44.559 7.985 40.094 1.00 85.00 188 ASN A O 1
ATOM 1556 N N . LEU A 1 189 ? -42.818 6.556 40.195 1.00 87.69 189 LEU A N 1
ATOM 1557 C CA . LEU A 1 189 ? -42.246 6.968 38.906 1.00 87.69 189 LEU A CA 1
ATOM 1558 C C . LEU A 1 189 ? -42.719 6.115 37.734 1.00 87.69 189 LEU A C 1
ATOM 1560 O O . LEU A 1 189 ? -42.756 6.606 36.610 1.00 87.69 189 LEU A O 1
ATOM 1564 N N . ALA A 1 190 ? -43.071 4.853 37.979 1.00 90.56 190 ALA A N 1
ATOM 1565 C CA . ALA A 1 190 ? -43.536 3.972 36.925 1.00 90.56 190 ALA A CA 1
ATOM 1566 C C . ALA A 1 190 ? -44.720 4.593 36.170 1.00 90.56 190 ALA A C 1
ATOM 1568 O O . ALA A 1 190 ? -45.650 5.150 36.756 1.00 90.56 190 ALA A O 1
ATOM 1569 N N . GLN A 1 191 ? -44.662 4.514 34.845 1.00 88.62 191 GLN A N 1
ATOM 1570 C CA . GLN A 1 191 ? -45.571 5.251 33.968 1.00 88.62 191 GLN A CA 1
ATOM 1571 C C . GLN A 1 191 ? -46.795 4.420 33.612 1.00 88.62 191 GLN A C 1
ATOM 1573 O O . GLN A 1 191 ? -47.899 4.953 33.447 1.00 88.62 191 GLN A O 1
ATOM 1578 N N . SER A 1 192 ? -46.606 3.103 33.521 1.00 90.94 192 SER A N 1
ATOM 1579 C CA . SER A 1 192 ? -47.681 2.184 33.200 1.00 90.94 192 SER A CA 1
ATOM 1580 C C . SER A 1 192 ? -47.601 0.857 33.948 1.00 90.94 192 SER A C 1
ATOM 1582 O O . SER A 1 192 ? -46.557 0.453 34.463 1.00 90.94 192 SER A O 1
ATOM 1584 N N . GLU A 1 193 ? -48.745 0.190 34.031 1.00 91.06 193 GLU A N 1
ATOM 1585 C CA . GLU A 1 193 ? -48.919 -1.096 34.691 1.00 91.06 193 GLU A CA 1
ATOM 1586 C C . GLU A 1 193 ? -49.512 -2.113 33.708 1.00 91.06 193 GLU A C 1
ATOM 1588 O O . GLU A 1 193 ? -50.485 -1.825 33.000 1.00 91.06 193 GLU A O 1
ATOM 1593 N N . ILE A 1 194 ? -48.928 -3.314 33.686 1.00 90.06 194 ILE A N 1
ATOM 1594 C CA . ILE A 1 194 ? -49.349 -4.432 32.838 1.00 90.06 194 ILE A CA 1
ATOM 1595 C C . ILE A 1 194 ? -49.830 -5.557 33.754 1.00 90.06 194 ILE A C 1
ATOM 1597 O O . ILE A 1 194 ? -49.046 -6.351 34.275 1.00 90.06 194 ILE A O 1
ATOM 1601 N N . ILE A 1 195 ? -51.145 -5.617 33.950 1.00 85.50 195 ILE A N 1
ATOM 1602 C CA . ILE A 1 195 ? -51.814 -6.664 34.730 1.00 85.50 195 ILE A CA 1
ATOM 1603 C C . ILE A 1 195 ? -52.362 -7.732 33.788 1.00 85.50 195 ILE A C 1
ATOM 1605 O O . ILE A 1 195 ? -52.179 -8.922 34.038 1.00 85.50 195 ILE A O 1
ATOM 1609 N N . TYR A 1 196 ? -53.015 -7.299 32.707 1.00 88.00 196 TYR A N 1
ATOM 1610 C CA . TYR A 1 196 ? -53.723 -8.164 31.767 1.00 88.00 196 TYR A CA 1
ATOM 1611 C C . TYR A 1 196 ? -53.041 -8.233 30.406 1.00 88.00 196 TYR A C 1
ATOM 1613 O O . TYR A 1 196 ? -52.383 -7.291 29.976 1.00 88.00 196 TYR A O 1
ATOM 1621 N N . GLU A 1 197 ? -53.252 -9.332 29.677 1.00 86.69 197 GLU A N 1
ATOM 1622 C CA . GLU A 1 197 ? -52.663 -9.515 28.341 1.00 86.69 197 GLU A CA 1
ATOM 1623 C C . GLU A 1 197 ? -53.088 -8.406 27.365 1.00 86.69 197 GLU A C 1
ATOM 1625 O O . GLU A 1 197 ? -52.290 -7.953 26.548 1.00 86.69 197 GLU A O 1
ATOM 1630 N N . THR A 1 198 ? -54.317 -7.898 27.497 1.00 85.25 198 THR A N 1
ATOM 1631 C CA . THR A 1 198 ? -54.828 -6.773 26.698 1.00 85.25 198 THR A CA 1
ATOM 1632 C C . THR A 1 198 ? -54.042 -5.479 26.913 1.00 85.25 198 THR A C 1
ATOM 1634 O O . THR A 1 198 ? -54.034 -4.627 26.032 1.00 85.25 198 THR A O 1
ATOM 1637 N N . GLN A 1 199 ? -53.367 -5.336 28.056 1.00 86.50 199 GLN A N 1
ATOM 1638 C CA . GLN A 1 199 ? -52.575 -4.158 28.418 1.00 86.50 199 GLN A CA 1
ATOM 1639 C C . GLN A 1 199 ? -51.130 -4.232 27.917 1.00 86.50 199 GLN A C 1
ATOM 1641 O O . GLN A 1 199 ? -50.368 -3.302 28.135 1.00 86.50 199 GLN A O 1
ATOM 1646 N N . LEU A 1 200 ? -50.728 -5.313 27.240 1.00 84.56 200 LEU A N 1
ATOM 1647 C CA . LEU A 1 200 ? -49.398 -5.378 26.632 1.00 84.56 200 LEU A CA 1
ATOM 1648 C C . LEU A 1 200 ? -49.247 -4.364 25.495 1.00 84.56 200 LEU A C 1
ATOM 1650 O O . LEU A 1 200 ? -48.192 -3.762 25.353 1.00 84.56 200 LEU A O 1
ATOM 1654 N N . LEU A 1 201 ? -50.297 -4.163 24.696 1.00 83.31 201 LEU A N 1
ATOM 1655 C CA . LEU A 1 201 ? -50.283 -3.196 23.592 1.00 83.31 201 LEU A CA 1
ATOM 1656 C C . LEU A 1 201 ? -50.769 -1.804 24.027 1.00 83.31 201 LEU A C 1
ATOM 1658 O O . LEU A 1 201 ? -50.342 -0.805 23.455 1.00 83.31 201 LEU A O 1
ATOM 1662 N N . ASP A 1 202 ? -51.619 -1.744 25.056 1.00 83.38 202 ASP A N 1
ATOM 1663 C CA . ASP A 1 202 ? -52.158 -0.504 25.625 1.00 83.38 202 ASP A CA 1
ATOM 1664 C C . ASP A 1 202 ? -52.089 -0.529 27.169 1.00 83.38 202 ASP A C 1
ATOM 1666 O O . ASP A 1 202 ? -53.066 -0.883 27.842 1.00 83.38 202 ASP A O 1
ATOM 1670 N N . PRO A 1 203 ? -50.909 -0.245 27.753 1.00 82.25 203 PRO A N 1
ATOM 1671 C CA . PRO A 1 203 ? -50.687 -0.302 29.192 1.00 82.25 203 PRO A CA 1
ATOM 1672 C C . PRO A 1 203 ? -51.541 0.699 29.969 1.00 82.25 203 PRO A C 1
ATOM 1674 O O . PRO A 1 203 ? -51.736 1.846 29.561 1.00 82.25 203 PRO A O 1
ATOM 1677 N N . ALA A 1 204 ? -52.021 0.290 31.143 1.00 84.12 204 ALA A N 1
ATOM 1678 C CA . ALA A 1 204 ? -52.836 1.168 31.972 1.00 84.12 204 ALA A CA 1
ATOM 1679 C C . ALA A 1 204 ? -51.969 2.214 32.680 1.00 84.12 204 ALA A C 1
ATOM 1681 O O . ALA A 1 204 ? -50.914 1.890 33.222 1.00 84.12 204 ALA A O 1
ATOM 1682 N N . LYS A 1 205 ? -52.451 3.461 32.753 1.00 84.81 205 LYS A N 1
ATOM 1683 C CA . LYS A 1 205 ? -51.835 4.479 33.614 1.00 84.81 205 LYS A CA 1
ATOM 1684 C C . LYS A 1 205 ? -51.889 4.040 35.074 1.00 84.81 205 LYS A C 1
ATOM 1686 O O . LYS A 1 205 ? -52.917 3.544 35.546 1.00 84.81 205 LYS A O 1
ATOM 1691 N N . ILE A 1 206 ? -50.793 4.267 35.786 1.00 81.31 206 ILE A N 1
ATOM 1692 C CA . ILE A 1 206 ? -50.671 3.880 37.189 1.00 81.31 206 ILE A CA 1
ATOM 1693 C C . ILE A 1 206 ? -51.569 4.762 38.063 1.00 81.31 206 ILE A C 1
ATOM 1695 O O . ILE A 1 206 ? -51.692 5.968 37.850 1.00 81.31 206 ILE A O 1
ATOM 1699 N N . LYS A 1 207 ? -52.222 4.147 39.052 1.00 73.62 207 LYS A N 1
ATOM 1700 C CA . LYS A 1 207 ? -52.960 4.866 40.100 1.00 73.62 207 LYS A CA 1
ATOM 1701 C C . LYS A 1 207 ? -51.982 5.494 41.090 1.00 73.62 207 LYS A C 1
ATOM 1703 O O . LYS A 1 207 ? -50.947 4.898 41.367 1.00 73.62 207 LYS A O 1
ATOM 1708 N N . GLU A 1 208 ? -52.337 6.645 41.662 1.00 72.81 208 GLU A N 1
ATOM 1709 C CA . GLU A 1 208 ? -51.514 7.303 42.685 1.00 72.81 208 GLU A CA 1
ATOM 1710 C C . GLU A 1 208 ? -51.040 6.317 43.762 1.00 72.81 208 GLU A C 1
ATOM 1712 O O . GLU A 1 208 ? -51.783 5.419 44.179 1.00 72.81 208 GLU A O 1
ATOM 1717 N N . SER A 1 209 ? -49.785 6.483 44.189 1.00 74.50 209 SER A N 1
ATOM 1718 C CA . SER A 1 209 ? -49.165 5.599 45.169 1.00 74.50 209 SER A CA 1
ATOM 1719 C C . SER A 1 209 ? -50.031 5.489 46.430 1.00 74.50 209 SER A C 1
ATOM 1721 O O . SER A 1 209 ? -50.426 6.508 47.004 1.00 74.50 209 SER A O 1
ATOM 1723 N N . PRO A 1 210 ? -50.286 4.266 46.928 1.00 70.19 210 PRO A N 1
ATOM 1724 C CA . PRO A 1 210 ? -51.071 4.067 48.143 1.00 70.19 210 PRO A CA 1
ATOM 1725 C C . PRO A 1 210 ? -50.357 4.542 49.421 1.00 70.19 210 PRO A C 1
ATOM 1727 O O . PRO A 1 210 ? -50.961 4.529 50.494 1.00 70.19 210 PRO A O 1
ATOM 1730 N N . PHE A 1 211 ? -49.087 4.958 49.340 1.00 75.62 211 PHE A N 1
ATOM 1731 C CA . PHE A 1 211 ? -48.286 5.359 50.495 1.00 75.62 211 PHE A CA 1
ATOM 1732 C C . PHE A 1 211 ? -47.446 6.609 50.204 1.00 75.62 211 PHE A C 1
ATOM 1734 O O . PHE A 1 211 ? -46.909 6.777 49.109 1.00 75.62 211 PHE A O 1
ATOM 1741 N N . LYS A 1 212 ? -47.253 7.453 51.227 1.00 69.81 212 LYS A N 1
ATOM 1742 C CA . LYS A 1 212 ? -46.228 8.504 51.195 1.00 69.81 212 LYS A CA 1
ATOM 1743 C C . LYS A 1 212 ? -44.855 7.854 51.325 1.00 69.81 212 LYS A C 1
ATOM 1745 O O . LYS A 1 212 ? -44.543 7.276 52.365 1.00 69.81 212 LYS A O 1
ATOM 1750 N N . LEU A 1 213 ? -44.060 7.942 50.269 1.00 66.50 213 LEU A N 1
ATOM 1751 C CA . LEU A 1 213 ? -42.679 7.477 50.266 1.00 66.50 213 LEU A CA 1
ATOM 1752 C C . LEU A 1 213 ? -41.750 8.610 50.710 1.00 66.50 213 LEU A C 1
ATOM 1754 O O . LEU A 1 213 ? -42.042 9.787 50.498 1.00 66.50 213 LEU A O 1
ATOM 1758 N N . ASN A 1 214 ? -40.658 8.249 51.381 1.00 67.19 214 ASN A N 1
ATOM 1759 C CA . ASN A 1 214 ? -39.664 9.217 51.833 1.00 67.19 214 ASN A CA 1
ATOM 1760 C C . ASN A 1 214 ? -38.848 9.728 50.641 1.00 67.19 214 ASN A C 1
ATOM 1762 O O . ASN A 1 214 ? -38.589 8.979 49.700 1.00 67.19 214 ASN A O 1
ATOM 1766 N N . GLU A 1 215 ? -38.393 10.981 50.712 1.00 66.81 215 GLU A N 1
ATOM 1767 C CA . GLU A 1 215 ? -37.397 11.498 49.771 1.00 66.81 215 GLU A CA 1
ATOM 1768 C C . GLU A 1 215 ? -36.162 10.594 49.764 1.00 66.81 215 GLU A C 1
ATOM 1770 O O . GLU A 1 215 ? -35.668 10.178 50.820 1.00 66.81 215 GLU A O 1
ATOM 1775 N N . ASN A 1 216 ? -35.668 10.288 48.565 1.00 65.12 216 ASN A N 1
ATOM 1776 C CA . ASN A 1 216 ? -34.565 9.361 48.379 1.00 65.12 216 ASN A CA 1
ATOM 1777 C C . ASN A 1 216 ? -33.248 9.990 48.877 1.00 65.12 216 ASN A C 1
ATOM 1779 O O . ASN A 1 216 ? -32.597 10.763 48.173 1.00 65.12 216 ASN A O 1
ATOM 1783 N N . LYS A 1 217 ? -32.876 9.681 50.124 1.00 70.25 217 LYS A N 1
ATOM 1784 C CA . LYS A 1 217 ? -31.620 10.097 50.780 1.00 70.25 217 LYS A CA 1
ATOM 1785 C C . LYS A 1 217 ? -30.588 8.968 50.795 1.00 70.25 217 LYS A C 1
ATOM 1787 O O . LYS A 1 217 ? -29.874 8.801 51.780 1.00 70.25 217 LYS A O 1
ATOM 1792 N N . SER A 1 218 ? -30.571 8.154 49.745 1.00 79.00 218 SER A N 1
ATOM 1793 C CA . SER A 1 218 ? -29.620 7.057 49.627 1.00 79.00 218 SER A CA 1
ATOM 1794 C C . SER A 1 218 ? -28.197 7.589 49.441 1.00 79.00 218 SER A C 1
ATOM 1796 O O . SER A 1 218 ? -27.971 8.540 48.693 1.00 79.00 218 SER A O 1
ATOM 1798 N N . THR A 1 219 ? -27.245 6.995 50.157 1.00 84.38 219 THR A N 1
ATOM 1799 C CA . THR A 1 219 ? -25.814 7.323 50.063 1.00 84.38 219 THR A CA 1
ATOM 1800 C C . THR A 1 219 ? -25.028 6.246 49.327 1.00 84.38 219 THR A C 1
ATOM 1802 O O . THR A 1 219 ? -24.017 6.545 48.686 1.00 84.38 219 THR A O 1
ATOM 1805 N N . ASP A 1 220 ? -25.497 5.001 49.402 1.00 89.31 220 ASP A N 1
ATOM 1806 C CA . ASP A 1 220 ? -24.846 3.853 48.787 1.00 89.31 220 ASP A CA 1
ATOM 1807 C C . ASP A 1 220 ? -25.523 3.422 47.484 1.00 89.31 220 ASP A C 1
ATOM 1809 O O . ASP A 1 220 ? -24.839 2.875 46.624 1.00 89.31 220 ASP A O 1
ATOM 1813 N N . PHE A 1 221 ? -26.827 3.660 47.320 1.00 89.75 221 PHE A N 1
ATOM 1814 C CA . PHE A 1 221 ? -27.606 3.306 46.131 1.00 89.75 221 PHE A CA 1
ATOM 1815 C C . PHE A 1 221 ? -27.959 4.554 45.311 1.00 89.75 221 PHE A C 1
ATOM 1817 O O . PHE A 1 221 ? -28.925 5.276 45.556 1.00 89.75 221 PHE A O 1
ATOM 1824 N N . LEU A 1 222 ? -27.135 4.825 44.313 1.00 90.94 222 LEU A N 1
ATOM 1825 C CA . LEU A 1 222 ? -27.153 6.060 43.549 1.00 90.94 222 LEU A CA 1
ATOM 1826 C C . LEU A 1 222 ? -28.070 5.910 42.334 1.00 90.94 222 LEU A C 1
ATOM 1828 O O . LEU A 1 222 ? -28.052 4.889 41.646 1.00 90.94 222 LEU A O 1
ATOM 1832 N N . ILE A 1 223 ? -28.850 6.948 42.058 1.00 89.81 223 ILE A N 1
ATOM 1833 C CA . ILE A 1 223 ? -29.738 7.005 40.900 1.00 89.81 223 ILE A CA 1
ATOM 1834 C C . ILE A 1 223 ? -29.662 8.388 40.264 1.00 89.81 223 ILE A C 1
ATOM 1836 O O . ILE A 1 223 ? -29.553 9.390 40.976 1.00 89.81 223 ILE A O 1
ATOM 1840 N N . ASP A 1 224 ? -29.740 8.435 38.940 1.00 88.69 224 ASP A N 1
ATOM 1841 C CA . ASP A 1 224 ? -30.069 9.649 38.205 1.00 88.69 224 ASP A CA 1
ATOM 1842 C C . ASP A 1 224 ? -31.411 9.477 37.501 1.00 88.69 224 ASP A C 1
ATOM 1844 O O . ASP A 1 224 ? -31.625 8.492 36.801 1.00 88.69 224 ASP A O 1
ATOM 1848 N N . TYR A 1 225 ? -32.311 10.436 37.686 1.00 84.69 225 TYR A N 1
ATOM 1849 C CA . TYR A 1 225 ? -33.615 10.487 37.034 1.00 84.69 225 TYR A CA 1
ATOM 1850 C C . TYR A 1 225 ? -34.109 11.934 36.999 1.00 84.69 225 TYR A C 1
ATOM 1852 O O . TYR A 1 225 ? -34.121 12.594 38.038 1.00 84.69 225 TYR A O 1
ATOM 1860 N N . GLU A 1 226 ? -34.524 12.424 35.827 1.00 79.81 226 GLU A N 1
ATOM 1861 C CA . GLU A 1 226 ? -34.949 13.819 35.628 1.00 79.81 226 GLU A CA 1
ATOM 1862 C C . GLU A 1 226 ? -33.937 14.821 36.235 1.00 79.81 226 GLU A C 1
ATOM 1864 O O . GLU A 1 226 ? -32.773 14.855 35.824 1.00 79.81 226 GLU A O 1
ATOM 1869 N N . GLU A 1 227 ? -34.361 15.627 37.214 1.00 76.56 227 GLU A N 1
ATOM 1870 C CA . GLU A 1 227 ? -33.536 16.612 37.927 1.00 76.56 227 GLU A CA 1
ATOM 1871 C C . GLU A 1 227 ? -32.695 15.997 39.059 1.00 76.56 227 GLU A C 1
ATOM 1873 O O . GLU A 1 227 ? -31.745 16.616 39.544 1.00 76.56 227 GLU A O 1
ATOM 1878 N N . TYR A 1 228 ? -33.012 14.775 39.493 1.00 82.38 228 TYR A N 1
ATOM 1879 C CA . TYR A 1 228 ? -32.244 14.082 40.518 1.00 82.38 228 TYR A CA 1
ATOM 1880 C C . TYR A 1 228 ? -30.974 13.501 39.893 1.00 82.38 228 TYR A C 1
ATOM 1882 O O . TYR A 1 228 ? -31.038 12.590 39.074 1.00 82.38 228 TYR A O 1
ATOM 1890 N N . LYS A 1 229 ? -29.811 14.040 40.273 1.00 87.31 229 LYS A N 1
ATOM 1891 C CA . LYS A 1 229 ? -28.495 13.685 39.713 1.00 87.31 229 LYS A CA 1
ATOM 1892 C C . LYS A 1 229 ? -27.541 13.120 40.777 1.00 87.31 229 LYS A C 1
ATOM 1894 O O . LYS A 1 229 ? -26.423 13.613 40.961 1.00 87.31 229 LYS A O 1
ATOM 1899 N N . GLY A 1 230 ? -28.023 12.150 41.559 1.00 89.31 230 GLY A N 1
ATOM 1900 C CA . GLY A 1 230 ? -27.303 11.589 42.706 1.00 89.31 230 GLY A CA 1
ATOM 1901 C C . GLY A 1 230 ? -26.030 10.833 42.319 1.00 89.31 230 GLY A C 1
ATOM 1902 O O . GLY A 1 230 ? -24.985 11.025 42.947 1.00 89.31 230 GLY A O 1
ATOM 1903 N N . LEU A 1 231 ? -26.090 10.023 41.261 1.00 91.81 231 LEU A N 1
ATOM 1904 C CA . LEU A 1 231 ? -24.938 9.282 40.751 1.00 91.81 231 LEU A CA 1
ATOM 1905 C C . LEU A 1 231 ? -23.932 10.230 40.084 1.00 91.81 231 LEU A C 1
ATOM 1907 O O . LEU A 1 231 ? -22.744 10.153 40.404 1.00 91.81 231 LEU A O 1
ATOM 1911 N N . HIS A 1 232 ? -24.386 11.184 39.260 1.00 91.75 232 HIS A N 1
ATOM 1912 C CA . HIS A 1 232 ? -23.490 12.194 38.671 1.00 91.75 232 HIS A CA 1
ATOM 1913 C C . HIS A 1 232 ? -22.714 12.956 39.746 1.00 91.75 232 HIS A C 1
ATOM 1915 O O . HIS A 1 232 ? -21.489 13.069 39.671 1.00 91.75 232 HIS A O 1
ATOM 1921 N N . LYS A 1 233 ? -23.420 13.465 40.764 1.00 92.50 233 LYS A N 1
ATOM 1922 C CA . LYS A 1 233 ? -22.804 14.213 41.863 1.00 92.50 233 LYS A CA 1
ATOM 1923 C C . LYS A 1 233 ? -21.745 13.372 42.570 1.00 92.50 233 LYS A C 1
ATOM 1925 O O . LYS A 1 233 ? -20.644 13.859 42.813 1.00 92.50 233 LYS A O 1
ATOM 1930 N N . LYS A 1 234 ? -22.047 12.101 42.852 1.00 94.19 234 LYS A N 1
ATOM 1931 C CA . LYS A 1 234 ? -21.110 11.211 43.536 1.00 94.19 234 LYS A CA 1
ATOM 1932 C C . LYS A 1 234 ? -19.868 10.907 42.701 1.00 94.19 234 LYS A C 1
ATOM 1934 O O . LYS A 1 234 ? -18.774 10.864 43.259 1.00 94.19 234 LYS A O 1
ATOM 1939 N N . ILE A 1 235 ? -20.022 10.711 41.390 1.00 94.19 235 ILE A N 1
ATOM 1940 C CA . ILE A 1 235 ? -18.899 10.518 40.463 1.00 94.19 235 ILE A CA 1
ATOM 1941 C C . ILE A 1 235 ? -18.002 11.759 40.445 1.00 94.19 235 ILE A C 1
ATOM 1943 O O . ILE A 1 235 ? -16.785 11.626 40.557 1.00 94.19 235 ILE A O 1
ATOM 1947 N N . ILE A 1 236 ? -18.593 12.955 40.357 1.00 94.31 236 ILE A N 1
ATOM 1948 C CA . ILE A 1 236 ? -17.855 14.224 40.394 1.00 94.31 236 ILE A CA 1
ATOM 1949 C C . ILE A 1 236 ? -17.051 14.340 41.693 1.00 94.31 236 ILE A C 1
ATOM 1951 O O . ILE A 1 236 ? -15.838 14.528 41.631 1.00 94.31 236 ILE A O 1
ATOM 1955 N N . GLU A 1 237 ? -17.690 14.136 42.850 1.00 93.81 237 GLU A N 1
ATOM 1956 C CA . GLU A 1 237 ? -17.021 14.155 44.160 1.00 93.81 237 GLU A CA 1
ATOM 1957 C C . GLU A 1 237 ? -15.850 13.159 44.227 1.00 93.81 237 GLU A C 1
ATOM 1959 O O . GLU A 1 237 ? -14.788 13.468 44.771 1.00 93.81 237 GLU A O 1
ATOM 1964 N N . LEU A 1 238 ? -16.031 11.962 43.659 1.00 93.94 238 LEU A N 1
ATOM 1965 C CA . LEU A 1 238 ? -15.002 10.925 43.589 1.00 93.94 238 LEU A CA 1
ATOM 1966 C C . LEU A 1 238 ? -13.791 11.387 42.777 1.00 93.94 238 LEU A C 1
ATOM 1968 O O . LEU A 1 238 ? -12.665 11.316 43.268 1.00 93.94 238 LEU A O 1
ATOM 1972 N N . ILE A 1 239 ? -14.016 11.870 41.553 1.00 92.00 239 ILE A N 1
ATOM 1973 C CA . ILE A 1 239 ? -12.943 12.296 40.647 1.00 92.00 239 ILE A CA 1
ATOM 1974 C C . ILE A 1 239 ? -12.221 13.523 41.216 1.00 92.00 239 ILE A C 1
ATOM 1976 O O . ILE A 1 239 ? -10.990 13.572 41.220 1.00 92.00 239 ILE A O 1
ATOM 1980 N N . GLU A 1 240 ? -12.957 14.506 41.738 1.00 92.44 240 GLU A N 1
ATOM 1981 C CA . GLU A 1 240 ? -12.374 15.705 42.344 1.00 92.44 240 GLU A CA 1
ATOM 1982 C C . GLU A 1 240 ? -11.503 15.366 43.557 1.00 92.44 240 GLU A C 1
ATOM 1984 O O . GLU A 1 240 ? -10.404 15.913 43.679 1.00 92.44 240 GLU A O 1
ATOM 1989 N N . GLY A 1 241 ? -11.943 14.421 44.394 1.00 91.44 241 GLY A N 1
ATOM 1990 C CA . GLY A 1 241 ? -11.220 13.955 45.579 1.00 91.44 241 GLY A CA 1
ATOM 1991 C C . GLY A 1 241 ? -10.065 12.980 45.315 1.00 91.44 241 GLY A C 1
ATOM 1992 O O . GLY A 1 241 ? -9.398 12.574 46.263 1.00 91.44 241 GLY A O 1
ATOM 1993 N N . CYS A 1 242 ? -9.825 12.578 44.065 1.00 91.19 242 CYS A N 1
ATOM 1994 C CA . CYS A 1 242 ? -8.716 11.696 43.697 1.00 91.19 242 CYS A CA 1
ATOM 1995 C C . CYS A 1 242 ? -7.377 12.452 43.720 1.00 91.19 242 CYS A C 1
ATOM 1997 O O . CYS A 1 242 ? -7.291 13.551 43.174 1.00 91.19 242 CYS A O 1
ATOM 1999 N N . GLU A 1 243 ? -6.305 11.884 44.273 1.00 88.38 243 GLU A N 1
ATOM 2000 C CA . GLU A 1 243 ? -4.998 12.571 44.310 1.00 88.38 243 GLU A CA 1
ATOM 2001 C C . GLU A 1 243 ? -3.931 11.882 43.457 1.00 88.38 243 GLU A C 1
ATOM 2003 O O . GLU A 1 243 ? -3.135 12.558 42.802 1.00 88.38 243 GLU A O 1
ATOM 2008 N N . LYS A 1 244 ? -3.904 10.546 43.455 1.00 86.44 244 LYS A N 1
ATOM 2009 C CA . LYS A 1 244 ? -2.777 9.772 42.909 1.00 86.44 244 LYS A CA 1
ATOM 2010 C C . LYS A 1 244 ? -3.138 8.784 41.817 1.00 86.44 244 LYS A C 1
ATOM 2012 O O . LYS A 1 244 ? -2.356 8.635 40.888 1.00 86.44 244 LYS A O 1
ATOM 2017 N N . ASN A 1 245 ? -4.240 8.054 41.951 1.00 87.69 245 ASN A N 1
ATOM 2018 C CA . ASN A 1 245 ? -4.572 6.965 41.038 1.00 87.69 245 ASN A CA 1
ATOM 2019 C C . ASN A 1 245 ? -6.074 6.933 40.783 1.00 87.69 245 ASN A C 1
ATOM 2021 O O . ASN A 1 245 ? -6.863 6.874 41.726 1.00 87.69 245 ASN A O 1
ATOM 2025 N N . LEU A 1 246 ? -6.429 6.950 39.506 1.00 90.25 246 LEU A N 1
ATOM 2026 C CA . LEU A 1 246 ? -7.785 6.852 39.016 1.00 90.25 246 LEU A CA 1
ATOM 2027 C C . LEU A 1 246 ? -7.878 5.622 38.115 1.00 90.25 246 LEU A C 1
ATOM 2029 O O . LEU A 1 246 ? -7.193 5.545 37.094 1.00 90.25 246 LEU A O 1
ATOM 2033 N N . ILE A 1 247 ? -8.730 4.677 38.505 1.00 91.25 247 ILE A N 1
ATOM 2034 C CA . ILE A 1 247 ? -9.002 3.457 37.751 1.00 91.25 247 ILE A CA 1
ATOM 2035 C C . ILE A 1 247 ? -10.409 3.554 37.182 1.00 91.25 247 ILE A C 1
ATOM 2037 O O . ILE A 1 247 ? -11.375 3.731 37.930 1.00 91.25 247 ILE A O 1
ATOM 2041 N N . ILE A 1 248 ? -10.526 3.424 35.866 1.00 90.62 248 ILE A N 1
ATOM 2042 C CA . ILE A 1 248 ? -11.800 3.533 35.160 1.00 90.62 248 ILE A CA 1
ATOM 2043 C C . ILE A 1 248 ? -11.980 2.320 34.274 1.00 90.62 248 ILE A C 1
ATOM 2045 O O . ILE A 1 248 ? -11.079 1.927 33.534 1.00 90.62 248 ILE A O 1
ATOM 2049 N N . SER A 1 249 ? -13.180 1.765 34.317 1.00 90.31 249 SER A N 1
ATOM 2050 C CA . SER A 1 249 ? -13.658 0.893 33.264 1.00 90.31 249 SER A CA 1
ATOM 2051 C C . SER A 1 249 ? -14.975 1.420 32.738 1.00 90.31 249 SER A C 1
ATOM 2053 O O . SER A 1 249 ? -15.785 1.920 33.521 1.00 90.31 249 SER A O 1
ATOM 2055 N N . SER A 1 250 ? -15.148 1.364 31.422 1.00 87.25 250 SER A N 1
ATOM 2056 C CA . SER A 1 250 ? -16.351 1.861 30.771 1.00 87.25 250 SER A CA 1
ATOM 2057 C C . SER A 1 250 ? -16.605 1.098 29.475 1.00 87.25 250 SER A C 1
ATOM 2059 O O . SER A 1 250 ? -15.705 1.012 28.645 1.00 87.25 250 SER A O 1
ATOM 2061 N N . GLU A 1 251 ? -17.816 0.573 29.293 1.00 82.19 251 GLU A N 1
ATOM 2062 C CA . GLU A 1 251 ? -18.302 -0.083 28.065 1.00 82.19 251 GLU A CA 1
ATOM 2063 C C . GLU A 1 251 ? -18.437 0.906 26.903 1.00 82.19 251 GLU A C 1
ATOM 2065 O O . GLU A 1 251 ? -18.281 0.572 25.735 1.00 82.19 251 GLU A O 1
ATOM 2070 N N . ASN A 1 252 ? -18.716 2.161 27.211 1.00 76.00 252 ASN A N 1
ATOM 2071 C CA . ASN A 1 252 ? -18.655 3.247 26.255 1.00 76.00 252 ASN A CA 1
ATOM 2072 C C . ASN A 1 252 ? -17.956 4.421 26.934 1.00 76.00 252 ASN A C 1
ATOM 2074 O O . ASN A 1 252 ? -17.940 4.529 28.156 1.00 76.00 252 ASN A O 1
ATOM 2078 N N . LEU A 1 253 ? -17.329 5.297 26.163 1.00 73.25 253 LEU A N 1
ATOM 2079 C CA . LEU A 1 253 ? -16.687 6.484 26.730 1.00 73.25 253 LEU A CA 1
ATOM 2080 C C . LEU A 1 253 ? -17.635 7.669 26.791 1.00 73.25 253 LEU A C 1
ATOM 2082 O O . LEU A 1 253 ? -17.204 8.798 26.984 1.00 73.25 253 LEU A O 1
ATOM 2086 N N . PHE A 1 254 ? -18.933 7.422 26.665 1.00 78.06 254 PHE A N 1
ATOM 2087 C CA . PHE A 1 254 ? -19.921 8.466 26.752 1.00 78.06 254 PHE A CA 1
ATOM 2088 C C . PHE A 1 254 ? -20.091 8.828 28.229 1.00 78.06 254 PHE A C 1
ATOM 2090 O O . PHE A 1 254 ? -20.729 8.126 28.999 1.00 78.06 254 PHE A O 1
ATOM 2097 N N . PHE A 1 255 ? -19.455 9.919 28.651 1.00 84.75 255 PHE A N 1
ATOM 2098 C CA . PHE A 1 255 ? -19.710 10.546 29.942 1.00 84.75 255 PHE A CA 1
ATOM 2099 C C . PHE A 1 255 ? -20.461 11.860 29.712 1.00 84.75 255 PHE A C 1
ATOM 2101 O O . PHE A 1 255 ? -20.067 12.620 28.821 1.00 84.75 255 PHE A O 1
ATOM 2108 N N . PRO A 1 256 ? -21.468 12.179 30.541 1.00 85.88 256 PRO A N 1
ATOM 2109 C CA . PRO A 1 256 ? -22.104 13.491 30.559 1.00 85.88 256 PRO A CA 1
ATOM 2110 C C . PRO A 1 256 ? -21.067 14.616 30.654 1.00 85.88 256 PRO A C 1
ATOM 2112 O O . PRO A 1 256 ? -20.088 14.495 31.402 1.00 85.88 256 PRO A O 1
ATOM 2115 N N . ASP A 1 257 ? -21.289 15.730 29.946 1.00 86.12 257 ASP A N 1
ATOM 2116 C CA . ASP A 1 257 ? -20.327 16.840 29.825 1.00 86.12 257 ASP A CA 1
ATOM 2117 C C . ASP A 1 257 ? -19.697 17.302 31.159 1.00 86.12 257 ASP A C 1
ATOM 2119 O O . ASP A 1 257 ? -18.484 17.535 31.195 1.00 86.12 257 ASP A O 1
ATOM 2123 N N . PRO A 1 258 ? -20.435 17.409 32.286 1.00 88.06 258 PRO A N 1
ATOM 2124 C CA . PRO A 1 258 ? -19.835 17.769 33.570 1.00 88.06 258 PRO A CA 1
ATOM 2125 C C . PRO A 1 258 ? -18.787 16.756 34.052 1.00 88.06 258 PRO A C 1
ATOM 2127 O O . PRO A 1 258 ? -17.695 17.148 34.464 1.00 88.06 258 PRO A O 1
ATOM 2130 N N . ILE A 1 259 ? -19.095 15.458 33.958 1.00 89.88 259 ILE A N 1
ATOM 2131 C CA . ILE A 1 259 ? -18.191 14.372 34.356 1.00 89.88 259 ILE A CA 1
ATOM 2132 C C . ILE A 1 259 ? -17.001 14.338 33.402 1.00 89.88 259 ILE A C 1
ATOM 2134 O O . ILE A 1 259 ? -15.857 14.328 33.849 1.00 89.88 259 ILE A O 1
ATOM 2138 N N . LYS A 1 260 ? -17.265 14.409 32.095 1.00 86.69 260 LYS A N 1
ATOM 2139 C CA . LYS A 1 260 ? -16.262 14.451 31.029 1.00 86.69 260 LYS A CA 1
ATOM 2140 C C . LYS A 1 260 ? -15.216 15.544 31.252 1.00 86.69 260 LYS A C 1
ATOM 2142 O O . LYS A 1 260 ? -14.014 15.280 31.216 1.00 86.69 260 LYS A O 1
ATOM 2147 N N . ASN A 1 261 ? -15.668 16.770 31.509 1.00 86.69 261 ASN A N 1
ATOM 2148 C CA . ASN A 1 261 ? -14.795 17.927 31.689 1.00 86.69 261 ASN A CA 1
ATOM 2149 C C . ASN A 1 261 ? -13.904 17.796 32.927 1.00 86.69 261 ASN A C 1
ATOM 2151 O O . ASN A 1 261 ? -12.725 18.154 32.888 1.00 86.69 261 ASN A O 1
ATOM 2155 N N . ILE A 1 262 ? -14.459 17.294 34.031 1.00 89.12 262 ILE A N 1
ATOM 2156 C CA . ILE A 1 262 ? -13.706 17.086 35.271 1.00 89.12 262 ILE A CA 1
ATOM 2157 C C . ILE A 1 262 ? -12.727 15.929 35.098 1.00 89.12 262 ILE A C 1
ATOM 2159 O O . ILE A 1 262 ? -11.562 16.060 35.465 1.00 89.12 262 ILE A O 1
ATOM 2163 N N . LEU A 1 263 ? -13.166 14.838 34.474 1.00 87.12 263 LEU A N 1
ATOM 2164 C CA . LEU A 1 263 ? -12.344 13.669 34.208 1.00 87.12 263 LEU A CA 1
ATOM 2165 C C . LEU A 1 263 ? -11.122 14.015 33.351 1.00 87.12 263 LEU A C 1
ATOM 2167 O O . LEU A 1 263 ? -9.999 13.689 33.730 1.00 87.12 263 LEU A O 1
ATOM 2171 N N . SER A 1 264 ? -11.328 14.738 32.247 1.00 83.19 264 SER A N 1
ATOM 2172 C CA . SER A 1 264 ? -10.254 15.188 31.354 1.00 83.19 264 SER A CA 1
ATOM 2173 C C . SER A 1 264 ? -9.219 16.047 32.094 1.00 83.19 264 SER A C 1
ATOM 2175 O O . SER A 1 264 ? -8.024 15.747 32.071 1.00 83.19 264 SER A O 1
ATOM 2177 N N . LYS A 1 265 ? -9.676 17.048 32.864 1.00 85.38 265 LYS A N 1
ATOM 2178 C CA . LYS A 1 265 ? -8.794 17.885 33.698 1.00 85.38 265 LYS A CA 1
ATOM 2179 C C . LYS A 1 265 ? -8.034 17.067 34.739 1.00 85.38 265 LYS A C 1
ATOM 2181 O O . LYS A 1 265 ? -6.857 17.322 34.990 1.00 85.38 265 LYS A O 1
ATOM 2186 N N . LYS A 1 266 ? -8.703 16.103 35.372 1.00 86.38 266 LYS A N 1
ATOM 2187 C CA . LYS A 1 266 ? -8.127 15.326 36.466 1.00 86.38 266 LYS A CA 1
ATOM 2188 C C . LYS A 1 266 ? -7.064 14.346 35.973 1.00 86.38 266 LYS A C 1
ATOM 2190 O O . LYS A 1 266 ? -5.993 14.292 36.568 1.00 86.38 266 LYS A O 1
ATOM 2195 N N . ILE A 1 267 ? -7.312 13.657 34.860 1.00 83.00 267 ILE A N 1
ATOM 2196 C CA . ILE A 1 267 ? -6.336 12.758 34.222 1.00 83.00 267 ILE A CA 1
ATOM 2197 C C . ILE A 1 267 ? -5.054 13.511 33.842 1.00 83.00 267 ILE A C 1
ATOM 2199 O O . ILE A 1 267 ? -3.959 12.984 34.018 1.00 83.00 267 ILE A O 1
ATOM 2203 N N . GLN A 1 268 ? -5.169 14.756 33.371 1.00 80.06 268 GLN A N 1
ATOM 2204 C CA . GLN A 1 268 ? -4.004 15.594 33.062 1.00 80.06 268 GLN A CA 1
ATOM 2205 C C . GLN A 1 268 ? -3.241 16.049 34.316 1.00 80.06 268 GLN A C 1
ATOM 2207 O O . GLN A 1 268 ? -2.017 16.164 34.282 1.00 80.06 268 GLN A O 1
ATOM 2212 N N . ALA A 1 269 ? -3.957 16.338 35.406 1.00 82.62 269 ALA A N 1
ATOM 2213 C CA . ALA A 1 269 ? -3.382 16.902 36.624 1.00 82.62 269 ALA A CA 1
ATOM 2214 C C . ALA A 1 269 ? -2.764 15.857 37.566 1.00 82.62 269 ALA A C 1
ATOM 2216 O O . ALA A 1 269 ? -1.856 16.197 38.325 1.00 82.62 269 ALA A O 1
ATOM 2217 N N . ILE A 1 270 ? -3.255 14.613 37.557 1.00 78.19 270 ILE A N 1
ATOM 2218 C CA . ILE A 1 270 ? -2.766 13.556 38.447 1.00 78.19 270 ILE A CA 1
ATOM 2219 C C . ILE A 1 270 ? -1.391 13.066 37.955 1.00 78.19 270 ILE A C 1
ATOM 2221 O O . ILE A 1 270 ? -1.280 12.555 36.841 1.00 78.19 270 ILE A O 1
ATOM 2225 N N . PRO A 1 271 ? -0.329 13.176 38.775 1.00 63.78 271 PRO A N 1
ATOM 2226 C CA . PRO A 1 271 ? 1.018 12.741 38.402 1.00 63.78 271 PRO A CA 1
ATOM 2227 C C . PRO A 1 271 ? 1.219 11.213 38.449 1.00 63.78 271 PRO A C 1
ATOM 2229 O O . PRO A 1 271 ? 2.319 10.744 38.164 1.00 63.78 271 PRO A O 1
ATOM 2232 N N . GLY A 1 272 ? 0.207 10.438 38.850 1.00 62.03 272 GLY A N 1
ATOM 2233 C CA . GLY A 1 272 ? 0.271 8.976 38.924 1.00 62.03 272 GLY A CA 1
ATOM 2234 C C . GLY A 1 272 ? -0.202 8.251 37.662 1.00 62.03 272 GLY A C 1
ATOM 2235 O O . GLY A 1 272 ? -0.635 8.867 36.691 1.00 62.03 272 GLY A O 1
ATOM 2236 N N . GLN A 1 273 ? -0.091 6.918 37.695 1.00 70.62 273 GLN A N 1
ATOM 2237 C CA . GLN A 1 273 ? -0.558 6.026 36.633 1.00 70.62 273 GLN A CA 1
ATOM 2238 C C . GLN A 1 273 ? -2.086 5.982 36.635 1.00 70.62 273 GLN A C 1
ATOM 2240 O 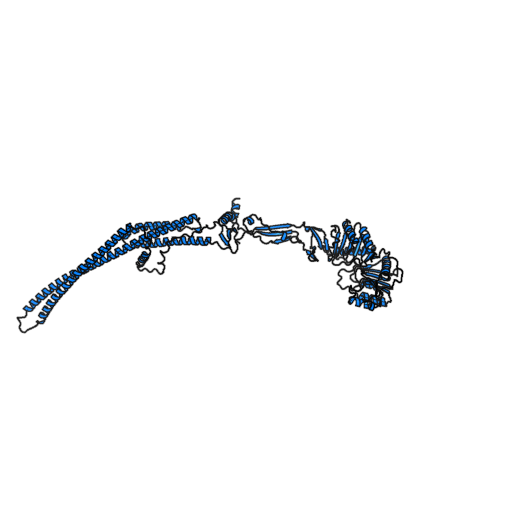O . GLN A 1 273 ? -2.660 5.200 37.386 1.00 70.62 273 GLN A O 1
ATOM 2245 N N . ASN A 1 274 ? -2.754 6.813 35.830 1.00 79.25 274 ASN A N 1
ATOM 2246 C CA . ASN A 1 274 ? -4.180 6.596 35.580 1.00 79.25 274 ASN A CA 1
ATOM 2247 C C . ASN A 1 274 ? -4.327 5.306 34.777 1.00 79.25 274 ASN A C 1
ATOM 2249 O O . ASN A 1 274 ? -3.567 5.058 33.839 1.00 79.25 274 ASN A O 1
ATOM 2253 N N . GLN A 1 275 ? -5.304 4.492 35.136 1.00 79.19 275 GLN A N 1
ATOM 2254 C CA . GLN A 1 275 ? -5.499 3.186 34.537 1.00 79.19 275 GLN A CA 1
ATOM 2255 C C . GLN A 1 275 ? -6.900 3.094 33.949 1.00 79.19 275 GLN A C 1
ATOM 2257 O O . GLN A 1 275 ? -7.896 3.230 34.657 1.00 79.19 275 GLN A O 1
ATOM 2262 N N . LEU A 1 276 ? -6.986 2.882 32.640 1.00 81.25 276 LEU A N 1
ATOM 2263 C CA . LEU A 1 276 ? -8.255 2.806 31.929 1.00 81.25 276 LEU A CA 1
ATOM 2264 C C . LEU A 1 276 ? -8.370 1.445 31.250 1.00 81.25 276 LEU A C 1
ATOM 2266 O O . LEU A 1 276 ? -7.439 1.019 30.573 1.00 81.25 276 LEU A O 1
ATOM 2270 N N . ILE A 1 277 ? -9.514 0.779 31.395 1.00 76.50 277 ILE A N 1
ATOM 2271 C CA . ILE A 1 277 ? -9.867 -0.389 30.580 1.00 76.50 277 ILE A CA 1
ATOM 2272 C C . ILE A 1 277 ? -11.104 -0.035 29.773 1.00 76.50 277 ILE A C 1
ATOM 2274 O O . ILE A 1 277 ? -12.155 0.272 30.340 1.00 76.50 277 ILE A O 1
ATOM 2278 N N . ILE A 1 278 ? -10.965 -0.072 28.454 1.00 80.44 278 ILE A N 1
ATOM 2279 C CA . ILE A 1 278 ? -11.985 0.381 27.509 1.00 80.44 278 ILE A CA 1
ATOM 2280 C C . ILE A 1 278 ? -12.123 -0.603 26.341 1.00 80.44 278 ILE A C 1
ATOM 2282 O O . ILE A 1 278 ? -11.162 -1.307 26.009 1.00 80.44 278 ILE A O 1
ATOM 2286 N N . PRO A 1 279 ? -13.280 -0.636 25.661 1.00 77.12 279 PRO A N 1
ATOM 2287 C CA . PRO A 1 279 ? -13.402 -1.348 24.404 1.00 77.12 279 PRO A CA 1
ATOM 2288 C C . PRO A 1 279 ? -12.517 -0.729 23.329 1.00 77.12 279 PRO A C 1
ATOM 2290 O O . PRO A 1 279 ? -12.637 0.451 22.983 1.00 77.12 279 PRO A O 1
ATOM 2293 N N . ARG A 1 280 ? -11.653 -1.560 22.749 1.00 74.62 280 ARG A N 1
ATOM 2294 C CA . ARG A 1 280 ? -10.690 -1.184 21.710 1.00 74.62 280 ARG A CA 1
ATOM 2295 C C . ARG A 1 280 ? -11.366 -0.539 20.499 1.00 74.62 280 ARG A C 1
ATOM 2297 O O . ARG A 1 280 ? -10.863 0.440 19.952 1.00 74.62 280 ARG A O 1
ATOM 2304 N N . LEU A 1 281 ? -12.521 -1.076 20.100 1.00 70.88 281 LEU A N 1
ATOM 2305 C CA . LEU A 1 281 ? -13.246 -0.682 18.888 1.00 70.88 281 LEU A CA 1
ATOM 2306 C C . LEU A 1 281 ? -13.936 0.687 18.981 1.00 70.88 281 LEU A C 1
ATOM 2308 O O . LEU A 1 281 ? -14.269 1.254 17.944 1.00 70.88 281 LEU A O 1
ATOM 2312 N N . ILE A 1 282 ? -14.150 1.210 20.192 1.00 69.00 282 ILE A N 1
ATOM 2313 C CA . ILE A 1 282 ? -14.866 2.477 20.433 1.00 69.00 282 ILE A CA 1
ATOM 2314 C C . ILE A 1 282 ? -13.878 3.654 20.583 1.00 69.00 282 ILE A C 1
ATOM 2316 O O . ILE A 1 282 ? -14.259 4.819 20.514 1.00 69.00 282 ILE A O 1
ATOM 2320 N N . TRP A 1 283 ? -12.583 3.364 20.724 1.00 64.38 283 TRP A N 1
ATOM 2321 C CA . TRP A 1 283 ? -11.503 4.352 20.767 1.00 64.38 283 TRP A CA 1
ATOM 2322 C C . TRP A 1 283 ? -11.086 4.798 19.348 1.00 64.38 283 TRP A C 1
ATOM 2324 O O . TRP A 1 283 ? -11.318 4.034 18.410 1.00 64.38 283 TRP A O 1
ATOM 2334 N N . PRO A 1 284 ? -10.387 5.934 19.137 1.00 60.81 284 PRO A N 1
ATOM 2335 C CA . PRO A 1 284 ? -10.186 7.043 20.066 1.00 60.81 284 PRO A CA 1
ATOM 2336 C C . PRO A 1 284 ? -11.453 7.878 20.217 1.00 60.81 284 PRO A C 1
ATOM 2338 O O . PRO A 1 284 ? -11.989 8.386 19.234 1.00 60.81 284 PRO A O 1
ATOM 2341 N N . ASP A 1 285 ? -11.904 8.057 21.460 1.00 65.62 285 ASP A N 1
ATOM 2342 C CA . ASP A 1 285 ? -12.944 9.039 21.755 1.00 65.62 285 ASP A CA 1
ATOM 2343 C C . ASP A 1 285 ? -12.297 10.434 21.902 1.00 65.62 285 ASP A C 1
ATOM 2345 O O . ASP A 1 285 ? -11.313 10.577 22.641 1.00 65.62 285 ASP A O 1
ATOM 2349 N N . PRO A 1 286 ? -12.831 11.486 21.250 1.00 54.88 286 PRO A N 1
ATOM 2350 C CA . PRO A 1 286 ? -12.397 12.873 21.435 1.00 54.88 286 PRO A CA 1
ATOM 2351 C C . PRO A 1 286 ? -12.486 13.412 22.876 1.00 54.88 286 PRO A C 1
ATOM 2353 O O . PRO A 1 286 ? -12.134 14.570 23.093 1.00 54.88 286 PRO A O 1
ATOM 2356 N N . ILE A 1 287 ? -12.946 12.646 23.873 1.00 57.47 287 ILE A N 1
ATOM 2357 C CA . ILE A 1 287 ? -12.801 13.006 25.301 1.00 57.47 287 ILE A CA 1
ATOM 2358 C C . ILE A 1 287 ? -11.327 13.066 25.736 1.00 57.47 287 ILE A C 1
ATOM 2360 O O . ILE A 1 287 ? -10.971 13.827 26.641 1.00 57.47 287 ILE A O 1
ATOM 2364 N N . PHE A 1 288 ? -10.469 12.273 25.095 1.00 64.81 288 PHE A N 1
ATOM 2365 C CA . PHE A 1 288 ? -9.123 11.967 25.571 1.00 64.81 288 PHE A CA 1
ATOM 2366 C C . PHE A 1 288 ? -7.966 12.373 24.628 1.00 64.81 288 PHE A C 1
ATOM 2368 O O . PHE A 1 288 ? -6.960 11.664 24.574 1.00 64.81 288 PHE A O 1
ATOM 2375 N N . PRO A 1 289 ? -8.037 13.504 23.896 1.00 53.91 289 PRO A N 1
ATOM 2376 C CA . PRO A 1 289 ? -7.014 13.883 22.917 1.00 53.91 289 PRO A CA 1
ATOM 2377 C C . PRO A 1 289 ? -5.664 14.222 23.569 1.00 53.91 289 PRO A C 1
ATOM 2379 O O . PRO A 1 289 ? -4.628 14.143 22.916 1.00 53.91 289 PRO A O 1
ATOM 2382 N N . ASP A 1 290 ? -5.695 14.551 24.863 1.00 58.22 290 ASP A N 1
ATOM 2383 C CA . ASP A 1 290 ? -4.560 14.996 25.669 1.00 58.22 290 ASP A CA 1
ATOM 2384 C C . ASP A 1 290 ? -4.261 14.034 26.831 1.00 58.22 290 ASP A C 1
ATOM 2386 O O . ASP A 1 290 ? -3.723 14.462 27.859 1.00 58.22 290 ASP A O 1
ATOM 2390 N N . ILE A 1 291 ? -4.639 12.747 26.738 1.00 61.25 291 ILE A N 1
ATOM 2391 C CA . ILE A 1 291 ? -4.167 11.791 27.747 1.00 61.25 291 ILE A CA 1
ATOM 2392 C C . ILE A 1 291 ? -2.639 11.793 27.704 1.00 61.25 291 ILE A C 1
ATOM 2394 O O . ILE A 1 291 ? -2.004 11.401 26.725 1.00 61.25 291 ILE A O 1
ATOM 2398 N N . SER A 1 292 ? -2.064 12.278 28.799 1.00 54.56 292 SER A N 1
ATOM 2399 C CA . SER A 1 292 ? -0.633 12.363 29.015 1.00 54.56 292 SER A CA 1
ATOM 2400 C C . SER A 1 292 ? 0.004 10.971 28.942 1.00 54.56 292 SER A C 1
ATOM 2402 O O . SER A 1 292 ? -0.634 9.962 29.243 1.00 54.56 292 SER A O 1
ATOM 2404 N N . ASN A 1 293 ? 1.308 10.925 28.640 1.00 61.38 293 ASN A N 1
ATOM 2405 C CA . ASN A 1 293 ? 2.170 9.730 28.713 1.00 61.38 293 ASN A CA 1
ATOM 2406 C C . ASN A 1 293 ? 2.109 8.963 30.059 1.00 61.38 293 ASN A C 1
ATOM 2408 O O . ASN A 1 293 ? 2.804 7.963 30.219 1.00 61.38 293 ASN A O 1
ATOM 2412 N N . ASN A 1 294 ? 1.338 9.441 31.037 1.00 70.19 294 ASN A N 1
ATOM 2413 C CA . ASN A 1 294 ? 1.244 8.892 32.379 1.00 70.19 294 ASN A CA 1
ATOM 2414 C C . ASN A 1 294 ? 0.045 7.954 32.567 1.00 70.19 294 ASN A C 1
ATOM 2416 O O . ASN A 1 294 ? -0.139 7.466 33.674 1.00 70.19 294 ASN A O 1
ATOM 2420 N N . SER A 1 295 ? -0.780 7.704 31.544 1.00 82.94 295 SER A N 1
ATOM 2421 C CA . SER A 1 295 ? -1.918 6.783 31.676 1.00 82.94 295 SER A CA 1
ATOM 2422 C C . SER A 1 295 ? -1.671 5.475 30.932 1.00 82.94 295 SER A C 1
ATOM 2424 O O . SER A 1 295 ? -1.225 5.488 29.787 1.00 82.94 295 SER A O 1
ATOM 2426 N N . SER A 1 296 ? -2.009 4.358 31.570 1.00 87.56 296 SER A N 1
ATOM 2427 C CA . SER A 1 296 ? -2.045 3.037 30.946 1.00 87.56 296 SER A CA 1
ATOM 2428 C C . SER A 1 296 ? -3.474 2.740 30.520 1.00 87.56 296 SER A C 1
ATOM 2430 O O . SER A 1 296 ? -4.382 2.687 31.352 1.00 87.56 296 SER A O 1
ATOM 2432 N N . ILE A 1 297 ? -3.680 2.578 29.218 1.00 88.88 297 ILE A N 1
ATOM 2433 C CA . ILE A 1 297 ? -4.996 2.318 28.640 1.00 88.88 297 ILE A CA 1
ATOM 2434 C C . ILE A 1 297 ? -4.969 0.935 28.009 1.00 88.88 297 ILE A C 1
ATOM 2436 O O . ILE A 1 297 ? -4.211 0.681 27.073 1.00 88.88 297 ILE A O 1
ATOM 2440 N N . TYR A 1 298 ? -5.821 0.054 28.505 1.00 88.56 298 TYR A N 1
ATOM 2441 C CA . TYR A 1 298 ? -5.918 -1.326 28.068 1.00 88.56 298 TYR A CA 1
ATOM 2442 C C . TYR A 1 298 ? -7.176 -1.524 27.231 1.00 88.56 298 TYR A C 1
ATOM 2444 O O . TYR A 1 298 ? -8.273 -1.112 27.615 1.00 88.56 298 TYR A O 1
ATOM 2452 N N . GLY A 1 299 ? -6.990 -2.137 26.067 1.00 87.56 299 GLY A N 1
ATOM 2453 C CA . GLY A 1 299 ? -8.043 -2.402 25.101 1.00 87.56 299 GLY A CA 1
ATOM 2454 C C . GLY A 1 299 ? -8.428 -3.868 25.143 1.00 87.56 299 GLY A C 1
ATOM 2455 O O . GLY A 1 299 ? -7.582 -4.731 24.902 1.00 87.56 299 GLY A O 1
ATOM 2456 N N . THR A 1 300 ? -9.698 -4.149 25.409 1.00 83.44 300 THR A N 1
ATOM 2457 C CA . THR A 1 300 ? -10.303 -5.460 25.122 1.00 83.44 300 THR A CA 1
ATOM 2458 C C . THR A 1 300 ? -11.392 -5.293 24.070 1.00 83.44 300 THR A C 1
ATOM 2460 O O . THR A 1 300 ? -11.820 -4.174 23.782 1.00 83.44 300 THR A O 1
ATOM 2463 N N . ASP A 1 301 ? -11.810 -6.384 23.448 1.00 77.62 301 ASP A N 1
ATOM 2464 C CA . ASP A 1 301 ? -12.837 -6.335 22.413 1.00 77.62 301 ASP A CA 1
ATOM 2465 C C . ASP A 1 301 ? -14.235 -6.156 23.009 1.00 77.62 301 ASP A C 1
ATOM 2467 O O . ASP A 1 301 ? -15.084 -5.539 22.362 1.00 77.62 301 ASP A O 1
ATOM 2471 N N . ASN A 1 302 ? -14.461 -6.599 24.251 1.00 71.38 302 ASN A N 1
ATOM 2472 C CA . ASN A 1 302 ? -15.758 -6.472 24.901 1.00 71.38 302 ASN A CA 1
ATOM 2473 C C . ASN A 1 302 ? -15.652 -6.164 26.409 1.00 71.38 302 ASN A C 1
ATOM 2475 O O . ASN A 1 302 ? -15.356 -7.025 27.226 1.00 71.38 302 ASN A O 1
ATOM 2479 N N . ILE A 1 303 ? -15.967 -4.935 26.816 1.00 76.25 303 ILE A N 1
ATOM 2480 C CA . ILE A 1 303 ? -16.206 -4.606 28.232 1.00 76.25 303 ILE A CA 1
ATOM 2481 C C . ILE A 1 303 ? -17.668 -4.274 28.365 1.00 76.25 303 ILE A C 1
ATOM 2483 O O . ILE A 1 303 ? -18.136 -3.379 27.678 1.00 76.25 303 ILE A O 1
ATOM 2487 N N . ASN A 1 304 ? -18.356 -4.930 29.289 1.00 78.69 304 ASN A N 1
ATOM 2488 C CA . ASN A 1 304 ? -19.746 -4.620 29.607 1.0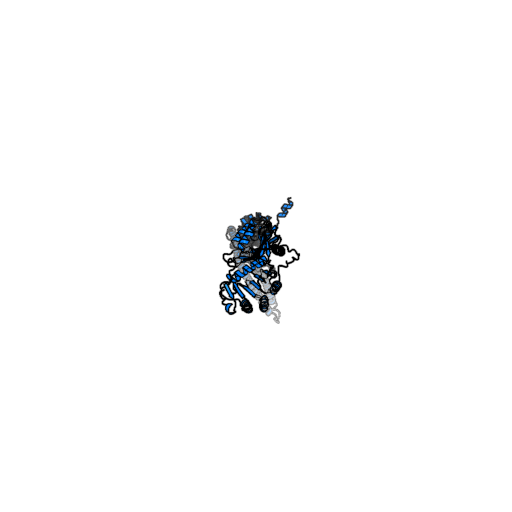0 78.69 304 ASN A CA 1
ATOM 2489 C C . ASN A 1 304 ? -19.912 -3.957 30.981 1.00 78.69 304 ASN A C 1
ATOM 2491 O O . ASN A 1 304 ? -21.035 -3.738 31.416 1.00 78.69 304 ASN A O 1
ATOM 2495 N N . PHE A 1 305 ? -18.840 -3.700 31.730 1.00 85.50 305 PHE A N 1
ATOM 2496 C CA . PHE A 1 305 ? -18.921 -3.158 33.088 1.00 85.50 305 PHE A CA 1
ATOM 2497 C C . PHE A 1 305 ? -18.345 -1.752 33.183 1.00 85.50 305 PHE A C 1
ATOM 2499 O O . PHE A 1 305 ? -17.397 -1.391 32.491 1.00 85.50 305 PHE A O 1
ATOM 2506 N N . ASN A 1 306 ? -18.916 -0.970 34.096 1.00 89.81 306 ASN A N 1
ATOM 2507 C CA . ASN A 1 306 ? -18.601 0.438 34.242 1.00 89.81 306 ASN A CA 1
ATOM 2508 C C . ASN A 1 306 ? -18.284 0.718 35.715 1.00 89.81 306 ASN A C 1
ATOM 2510 O O . ASN A 1 306 ? -19.094 0.449 36.602 1.00 89.81 306 ASN A O 1
ATOM 2514 N N . PHE A 1 307 ? -17.091 1.221 36.018 1.00 92.81 307 PHE A N 1
ATOM 2515 C CA . PHE A 1 307 ? -16.736 1.607 37.383 1.00 92.81 307 PHE A CA 1
ATOM 2516 C C . PHE A 1 307 ? -15.678 2.698 37.413 1.00 92.81 307 PHE A C 1
ATOM 2518 O O . PHE A 1 307 ? -14.871 2.844 36.496 1.00 92.81 307 PHE A O 1
ATOM 2525 N N . ILE A 1 308 ? -15.657 3.426 38.525 1.00 93.50 308 ILE A N 1
ATOM 2526 C CA . ILE A 1 308 ? -14.643 4.428 38.839 1.00 93.50 308 ILE A CA 1
ATOM 2527 C C . ILE A 1 308 ? -14.127 4.131 40.242 1.00 93.50 308 ILE A C 1
ATOM 2529 O O . ILE A 1 308 ? -14.914 4.064 41.186 1.00 93.50 308 ILE A O 1
ATOM 2533 N N . ILE A 1 309 ? -12.817 3.948 40.382 1.00 93.38 309 ILE A N 1
ATOM 2534 C CA . ILE A 1 309 ? -12.131 3.734 41.660 1.00 93.38 309 ILE A CA 1
ATOM 2535 C C . ILE A 1 309 ? -11.019 4.768 41.797 1.00 93.38 309 ILE A C 1
ATOM 2537 O O . ILE A 1 309 ? -10.309 5.058 40.837 1.00 93.38 309 ILE A O 1
ATOM 2541 N N . THR A 1 310 ? -10.850 5.302 43.002 1.00 91.94 310 THR A N 1
ATOM 2542 C CA . THR A 1 310 ? -9.777 6.243 43.331 1.00 91.94 310 THR A CA 1
ATOM 2543 C C . THR A 1 310 ? -8.805 5.670 44.353 1.00 91.94 310 THR A C 1
ATOM 2545 O O . THR A 1 310 ? -9.079 4.681 45.041 1.00 91.94 310 THR A O 1
ATOM 2548 N N . ASP A 1 311 ? -7.656 6.325 44.477 1.00 85.38 311 ASP A N 1
ATOM 2549 C CA . ASP A 1 311 ? -6.563 6.008 45.397 1.00 85.38 311 ASP A CA 1
ATOM 2550 C C . ASP A 1 311 ? -6.965 5.894 46.873 1.00 85.38 311 ASP A C 1
ATOM 2552 O O . ASP A 1 311 ? -6.339 5.150 47.629 1.00 85.38 311 ASP A O 1
ATOM 2556 N N . ASN A 1 312 ? -8.043 6.560 47.279 1.00 82.56 312 ASN A N 1
ATOM 2557 C CA . ASN A 1 312 ? -8.585 6.488 48.636 1.00 82.56 312 ASN A CA 1
ATOM 2558 C C . ASN A 1 312 ? -9.397 5.211 48.925 1.00 82.56 312 ASN A C 1
ATOM 2560 O O . ASN A 1 312 ? -10.047 5.129 49.968 1.00 82.56 312 ASN A O 1
ATOM 2564 N N . MET A 1 313 ? -9.375 4.215 48.028 1.00 84.50 313 MET A N 1
ATOM 2565 C CA . MET A 1 313 ? -10.244 3.032 48.093 1.00 84.50 313 MET A CA 1
ATOM 2566 C C . MET A 1 313 ? -11.710 3.445 48.237 1.00 84.50 313 MET A C 1
ATOM 2568 O O . MET A 1 313 ? -12.450 2.919 49.066 1.00 84.50 313 MET A O 1
ATOM 2572 N N . ASN A 1 314 ? -12.103 4.417 47.420 1.00 92.81 314 ASN A N 1
ATOM 2573 C CA . ASN A 1 314 ? -13.486 4.780 47.183 1.00 92.81 314 ASN A CA 1
ATOM 2574 C C . ASN A 1 314 ? -13.803 4.425 45.738 1.00 92.81 314 ASN A C 1
ATOM 2576 O O . ASN A 1 314 ? -12.940 4.521 44.865 1.00 92.81 314 ASN A O 1
ATOM 2580 N N . GLY A 1 315 ? -15.041 4.041 45.470 1.00 94.94 315 GLY A N 1
ATOM 2581 C CA . GLY A 1 315 ? -15.437 3.793 44.100 1.00 94.94 315 GLY A CA 1
ATOM 2582 C C . GLY A 1 315 ? -16.927 3.640 43.940 1.00 94.94 315 GLY A C 1
ATOM 2583 O O . GLY A 1 315 ? -17.658 3.410 44.905 1.00 94.94 315 GLY A O 1
ATOM 2584 N N . VAL A 1 316 ? -17.349 3.784 42.696 1.00 95.44 316 VAL A N 1
ATOM 2585 C CA . VAL A 1 316 ? -18.723 3.593 42.265 1.00 95.44 316 VAL A CA 1
ATOM 2586 C C . VAL A 1 316 ? -18.725 2.572 41.144 1.00 95.44 316 VAL A C 1
ATOM 2588 O O . VAL A 1 316 ? -17.912 2.652 40.225 1.00 95.44 316 VAL A O 1
ATOM 2591 N N . PHE A 1 317 ? -19.638 1.612 41.234 1.00 93.88 317 PHE A N 1
ATOM 2592 C CA . PHE A 1 317 ? -19.983 0.743 40.118 1.00 93.88 317 PHE A CA 1
ATOM 2593 C C . PHE A 1 317 ? -21.245 1.281 39.464 1.00 93.88 317 PHE A C 1
ATOM 2595 O O . PHE A 1 317 ? -22.226 1.548 40.154 1.00 93.88 317 PHE A O 1
ATOM 2602 N N . ILE A 1 318 ? -21.196 1.454 38.154 1.00 92.56 318 ILE A N 1
ATOM 2603 C CA . ILE A 1 318 ? -22.267 1.979 37.318 1.00 92.56 318 ILE A CA 1
ATOM 2604 C C . ILE A 1 318 ? -22.833 0.766 36.580 1.00 92.56 318 ILE A C 1
ATOM 2606 O O . ILE A 1 318 ? -22.074 0.020 35.961 1.00 92.56 318 ILE A O 1
ATOM 2610 N N . LEU A 1 319 ? -24.136 0.504 36.713 1.00 87.12 319 LEU A N 1
ATOM 2611 C CA . LEU A 1 319 ? -24.696 -0.766 36.242 1.00 87.12 319 LEU A CA 1
ATOM 2612 C C . LEU A 1 319 ? -24.570 -0.886 34.724 1.00 87.12 319 LEU A C 1
ATOM 2614 O O . LEU A 1 319 ? -23.997 -1.865 34.263 1.00 87.12 319 LEU A O 1
ATOM 2618 N N . ASN A 1 320 ? -25.000 0.145 33.996 1.00 79.75 320 ASN A N 1
ATOM 2619 C CA . ASN A 1 320 ? -24.872 0.264 32.548 1.00 79.75 320 ASN A CA 1
ATOM 2620 C C . ASN A 1 320 ? -24.255 1.640 32.232 1.00 79.75 320 ASN A C 1
ATOM 2622 O O . ASN A 1 320 ? -24.540 2.615 32.928 1.00 79.75 320 ASN A O 1
ATOM 2626 N N . GLY A 1 321 ? -23.340 1.712 31.260 1.00 79.12 321 GLY A N 1
ATOM 2627 C CA . GLY A 1 321 ? -22.645 2.962 30.919 1.00 79.12 321 GLY A CA 1
ATOM 2628 C C . GLY A 1 321 ? -23.635 4.036 30.465 1.00 79.12 321 GLY A C 1
ATOM 2629 O O . GLY A 1 321 ? -24.734 3.708 30.019 1.00 79.12 321 GLY A O 1
ATOM 2630 N N . PHE A 1 322 ? -23.272 5.318 30.544 1.00 82.25 322 PHE A N 1
ATOM 2631 C CA . PHE A 1 322 ? -24.195 6.364 30.101 1.00 82.25 322 PHE A CA 1
ATOM 2632 C C . PHE A 1 322 ? -24.395 6.244 28.584 1.00 82.25 322 PHE A C 1
ATOM 2634 O O . PHE A 1 322 ? -23.426 6.263 27.838 1.00 82.25 322 PHE A O 1
ATOM 2641 N N . GLN A 1 323 ? -25.628 6.106 28.097 1.00 77.25 323 GLN A N 1
ATOM 2642 C CA . GLN A 1 323 ? -25.897 6.116 26.649 1.00 77.25 323 GLN A CA 1
ATOM 2643 C C . GLN A 1 323 ? -26.530 7.437 26.204 1.00 77.25 323 GLN A C 1
ATOM 2645 O O . GLN A 1 323 ? -26.278 7.914 25.098 1.00 77.25 323 GLN A O 1
ATOM 2650 N N . ASN A 1 324 ? -27.343 8.045 27.072 1.00 77.25 324 ASN A N 1
ATOM 2651 C CA . ASN A 1 324 ? -27.932 9.366 26.884 1.00 77.25 324 ASN A CA 1
ATOM 2652 C C . ASN A 1 324 ? -28.357 9.991 28.232 1.00 77.25 324 ASN A C 1
ATOM 2654 O O . ASN A 1 324 ? -28.453 9.312 29.255 1.00 77.25 324 ASN A O 1
ATOM 2658 N N . ASP A 1 325 ? -28.660 11.292 28.222 1.00 73.38 325 ASP A N 1
ATOM 2659 C CA . ASP A 1 325 ? -29.047 12.049 29.426 1.00 73.38 325 ASP A CA 1
ATOM 2660 C C . ASP A 1 325 ? -30.489 11.792 29.908 1.00 73.38 325 ASP A C 1
ATOM 2662 O O . ASP A 1 325 ? -30.883 12.303 30.963 1.00 73.38 325 ASP A O 1
ATOM 2666 N N . LYS A 1 326 ? -31.292 11.053 29.129 1.00 79.56 326 LYS A N 1
ATOM 2667 C CA . LYS A 1 326 ? -32.708 10.758 29.414 1.00 79.56 326 LYS A CA 1
ATOM 2668 C C . LYS A 1 326 ? -32.909 9.429 30.144 1.00 79.56 326 LYS A C 1
ATOM 2670 O O . LYS A 1 326 ? -33.992 9.205 30.678 1.00 79.56 326 LYS A O 1
ATOM 2675 N N . GLU A 1 327 ? -31.895 8.572 30.153 1.00 82.31 327 GLU A N 1
ATOM 2676 C CA . GLU A 1 327 ? -31.908 7.286 30.842 1.00 82.31 327 GLU A CA 1
ATOM 2677 C C . GLU A 1 327 ? -31.877 7.416 32.363 1.00 82.31 327 GLU A C 1
ATOM 2679 O O . GLU A 1 327 ? -31.287 8.340 32.934 1.00 82.31 327 GLU A O 1
ATOM 2684 N N . ILE A 1 328 ? -32.520 6.444 33.010 1.00 87.75 328 ILE A N 1
ATOM 2685 C CA . ILE A 1 328 ? -32.420 6.223 34.445 1.00 87.75 328 ILE A CA 1
ATOM 2686 C C . ILE A 1 328 ? -31.129 5.456 34.697 1.00 87.75 328 ILE A C 1
ATOM 2688 O O . ILE A 1 328 ? -31.051 4.252 34.442 1.00 87.75 328 ILE A O 1
ATOM 2692 N N . HIS A 1 329 ? -30.126 6.160 35.213 1.00 88.75 329 HIS A N 1
ATOM 2693 C CA . HIS A 1 329 ? -28.816 5.579 35.491 1.00 88.75 329 HIS A CA 1
ATOM 2694 C C . HIS A 1 329 ? -28.739 5.107 36.933 1.00 88.75 329 HIS A C 1
ATOM 2696 O O . HIS A 1 329 ? -29.130 5.822 37.858 1.00 88.75 329 HIS A O 1
ATOM 2702 N N . PHE A 1 330 ? -28.190 3.912 37.127 1.00 91.06 330 PHE A N 1
ATOM 2703 C CA . PHE A 1 330 ? -27.998 3.317 38.443 1.00 91.06 330 PHE A CA 1
ATOM 2704 C C . PHE A 1 330 ? -26.520 3.154 38.750 1.00 91.06 330 PHE A C 1
ATOM 2706 O O . PHE A 1 330 ? -25.727 2.728 37.907 1.00 91.06 330 PHE A O 1
ATOM 2713 N N . GLY A 1 331 ? -26.161 3.401 40.003 1.00 92.94 331 GLY A N 1
ATOM 2714 C CA . GLY A 1 331 ? -24.853 3.034 40.505 1.00 92.94 331 GLY A CA 1
ATOM 2715 C C . GLY A 1 331 ? -24.874 2.698 41.982 1.00 92.94 331 GLY A C 1
ATOM 2716 O O . GLY A 1 331 ? -25.827 2.987 42.700 1.00 92.94 331 GLY A O 1
ATOM 2717 N N . ILE A 1 332 ? -23.800 2.077 42.446 1.00 94.88 332 ILE A N 1
ATOM 2718 C CA . ILE A 1 332 ? -23.609 1.789 43.861 1.00 94.88 332 ILE A CA 1
ATOM 2719 C C . ILE A 1 332 ? -22.258 2.303 44.333 1.00 94.88 332 ILE A C 1
ATOM 2721 O O . ILE A 1 332 ? -21.243 2.115 43.662 1.00 94.88 332 ILE A O 1
ATOM 2725 N N . THR A 1 333 ? -22.229 2.904 45.518 1.00 95.38 333 THR A N 1
ATOM 2726 C CA . THR A 1 333 ? -20.977 3.134 46.239 1.00 95.38 333 THR A CA 1
ATOM 2727 C C . THR A 1 333 ? -20.447 1.781 46.704 1.00 95.38 333 THR A C 1
ATOM 2729 O O . THR A 1 333 ? -21.153 1.012 47.360 1.00 95.38 333 THR A O 1
ATOM 2732 N N . LEU A 1 334 ? -19.202 1.471 46.358 1.00 95.31 334 LEU A N 1
ATOM 2733 C CA . LEU A 1 334 ? -18.588 0.184 46.654 1.00 95.31 334 LEU A CA 1
ATOM 2734 C C . LEU A 1 334 ? -18.008 0.168 48.069 1.00 95.31 334 LEU A C 1
ATOM 2736 O O . LEU A 1 334 ? -17.218 1.030 48.450 1.00 95.31 334 LEU A O 1
ATOM 2740 N N . ASN A 1 335 ? -18.345 -0.863 48.842 1.00 94.00 335 ASN A N 1
ATOM 2741 C CA . ASN A 1 335 ? -17.683 -1.112 50.120 1.00 94.00 335 ASN A CA 1
ATOM 2742 C C . ASN A 1 335 ? -16.291 -1.742 49.917 1.00 94.00 335 ASN A C 1
ATOM 2744 O O . ASN A 1 335 ? -15.929 -2.177 48.825 1.00 94.00 335 ASN A O 1
ATOM 2748 N N . LYS A 1 336 ? -15.510 -1.858 50.999 1.00 92.69 336 LYS A N 1
ATOM 2749 C CA . LYS A 1 336 ? -14.132 -2.387 50.952 1.00 92.69 336 LYS A CA 1
ATOM 2750 C C . LYS A 1 336 ? -14.018 -3.771 50.298 1.00 92.69 336 LYS A C 1
ATOM 2752 O O . LYS A 1 336 ? -13.065 -4.021 49.563 1.00 92.69 336 LYS A O 1
ATOM 2757 N N . THR A 1 337 ? -14.966 -4.669 50.563 1.00 92.31 337 THR A N 1
ATOM 2758 C CA . THR A 1 337 ? -14.963 -6.024 49.989 1.00 92.31 337 THR A CA 1
ATOM 2759 C C . THR A 1 337 ? -15.257 -5.979 48.492 1.00 92.31 337 THR A C 1
ATOM 2761 O O . THR A 1 337 ? -14.556 -6.615 47.709 1.00 92.31 337 THR A O 1
ATOM 2764 N N . GLN A 1 338 ? -16.254 -5.191 48.088 1.00 94.25 338 GLN A N 1
ATOM 2765 C CA . GLN A 1 338 ? -16.629 -5.004 46.687 1.00 94.25 338 GLN A CA 1
ATOM 2766 C C . GLN A 1 338 ? -15.500 -4.337 45.892 1.00 94.25 338 GLN A C 1
ATOM 2768 O O . GLN A 1 338 ? -15.144 -4.830 44.828 1.00 94.25 338 GLN A O 1
ATOM 2773 N N . LEU A 1 339 ? -14.862 -3.296 46.435 1.00 93.56 339 LEU A N 1
ATOM 2774 C CA . LEU A 1 339 ? -13.701 -2.640 45.823 1.00 93.56 339 LEU A CA 1
ATOM 2775 C C . LEU A 1 339 ? -12.560 -3.614 45.559 1.00 93.56 339 LEU A C 1
ATOM 2777 O O . LEU A 1 339 ? -12.014 -3.634 44.463 1.00 93.56 339 LEU A O 1
ATOM 2781 N N . LYS A 1 340 ? -12.231 -4.464 46.538 1.00 91.12 340 LYS A N 1
ATOM 2782 C CA . LYS A 1 340 ? -11.198 -5.489 46.365 1.00 91.12 340 LYS A CA 1
ATOM 2783 C C . LYS A 1 340 ? -11.556 -6.468 45.244 1.00 91.12 340 LYS A C 1
ATOM 2785 O O . LYS A 1 340 ? -10.683 -6.873 44.483 1.00 91.12 340 LYS A O 1
ATOM 2790 N N . ASN A 1 341 ? -12.830 -6.842 45.130 1.00 90.50 341 ASN A N 1
ATOM 2791 C CA . ASN A 1 341 ? -13.296 -7.717 44.057 1.00 90.50 341 ASN A CA 1
ATOM 2792 C C . ASN A 1 341 ? -13.180 -7.037 42.687 1.00 90.50 341 ASN A C 1
ATOM 2794 O O . ASN A 1 341 ? -12.633 -7.642 41.770 1.00 90.50 341 ASN A O 1
ATOM 2798 N N . ILE A 1 342 ? -13.619 -5.782 42.562 1.00 91.12 342 ILE A N 1
ATOM 2799 C CA . ILE A 1 342 ? -13.516 -5.014 41.312 1.00 91.12 342 ILE A CA 1
ATOM 2800 C C . ILE A 1 342 ? -12.053 -4.768 40.933 1.00 91.12 342 ILE A C 1
ATOM 2802 O O . ILE A 1 342 ? -11.689 -4.922 39.775 1.00 91.12 342 ILE A O 1
ATOM 2806 N N . GLN A 1 343 ? -11.180 -4.492 41.900 1.00 89.31 343 GLN A N 1
ATOM 2807 C CA . GLN A 1 343 ? -9.748 -4.347 41.647 1.00 89.31 343 GLN A CA 1
ATOM 2808 C C . GLN A 1 343 ? -9.114 -5.653 41.142 1.00 89.31 343 GLN A C 1
ATOM 2810 O O . GLN A 1 343 ? -8.272 -5.626 40.251 1.00 89.31 343 GLN A O 1
ATOM 2815 N N . ASN A 1 344 ? -9.541 -6.813 41.652 1.00 89.69 344 ASN A N 1
ATOM 2816 C CA . ASN A 1 344 ? -9.096 -8.102 41.113 1.00 89.69 344 ASN A CA 1
ATOM 2817 C C . ASN A 1 344 ? -9.581 -8.328 39.673 1.00 89.69 344 ASN A C 1
ATOM 2819 O O . ASN A 1 344 ? -8.854 -8.924 38.882 1.00 89.69 344 ASN A O 1
ATOM 2823 N N . ILE A 1 345 ? -10.789 -7.862 39.337 1.00 88.69 345 ILE A N 1
ATOM 2824 C CA . ILE A 1 345 ? -11.321 -7.900 37.968 1.00 88.69 345 ILE A CA 1
ATOM 2825 C C . ILE A 1 345 ? -10.497 -6.988 37.058 1.00 88.69 345 ILE A C 1
ATOM 2827 O O . ILE A 1 345 ? -10.048 -7.436 36.009 1.00 88.69 345 ILE A O 1
ATOM 2831 N N . PHE A 1 346 ? -10.214 -5.758 37.490 1.00 88.38 346 PHE A N 1
ATOM 2832 C CA . PHE A 1 346 ? -9.327 -4.846 36.773 1.00 88.38 346 PHE A CA 1
ATOM 2833 C C . PHE A 1 346 ? -7.960 -5.494 36.503 1.00 88.38 346 PHE A C 1
ATOM 2835 O O . PHE A 1 346 ? -7.543 -5.578 35.354 1.00 88.38 346 PHE A O 1
ATOM 2842 N N . ASN A 1 347 ? -7.303 -6.032 37.537 1.00 88.69 347 ASN A N 1
ATOM 2843 C CA . ASN A 1 347 ? -5.986 -6.666 37.408 1.00 88.69 347 ASN A CA 1
ATOM 2844 C C . ASN A 1 347 ? -6.011 -7.868 36.449 1.00 88.69 347 ASN A C 1
ATOM 2846 O O . ASN A 1 347 ? -5.028 -8.125 35.756 1.00 88.69 347 ASN A O 1
ATOM 2850 N N . TYR A 1 348 ? -7.116 -8.622 36.428 1.00 88.56 348 TYR A N 1
ATOM 2851 C CA . TYR A 1 348 ? -7.317 -9.704 35.468 1.00 88.56 348 TYR A CA 1
ATOM 2852 C C . TYR A 1 348 ? -7.342 -9.162 34.038 1.00 88.56 348 TYR A C 1
ATOM 2854 O O . TYR A 1 348 ? -6.573 -9.636 33.208 1.00 88.56 348 TYR A O 1
ATOM 2862 N N . PHE A 1 349 ? -8.166 -8.149 33.759 1.00 86.50 349 PHE A N 1
ATOM 2863 C CA . PHE A 1 349 ? -8.269 -7.571 32.420 1.00 86.50 349 PHE A CA 1
ATOM 2864 C C . PHE A 1 349 ? -6.985 -6.864 31.992 1.00 86.50 349 PHE A C 1
ATOM 2866 O O . PHE A 1 349 ? -6.536 -7.093 30.880 1.00 86.50 349 PHE A O 1
ATOM 2873 N N . GLU A 1 350 ? -6.324 -6.108 32.868 1.00 86.44 350 GLU A N 1
ATOM 2874 C CA . GLU A 1 350 ? -5.003 -5.527 32.597 1.00 86.44 350 GLU A CA 1
ATOM 2875 C C . GLU A 1 350 ? -4.004 -6.593 32.115 1.00 86.44 350 GLU A C 1
ATOM 2877 O O . GLU A 1 350 ? -3.213 -6.346 31.204 1.00 86.44 350 GLU A O 1
ATOM 2882 N N . GLN A 1 351 ? -4.030 -7.794 32.695 1.00 87.06 351 GLN A N 1
ATOM 2883 C CA . GLN A 1 351 ? -3.150 -8.888 32.283 1.00 87.06 351 GLN A CA 1
ATOM 2884 C C . GLN A 1 351 ? -3.654 -9.614 31.028 1.00 87.06 351 GLN A C 1
ATOM 2886 O O . GLN A 1 351 ? -2.835 -10.026 30.210 1.00 87.06 351 GLN A O 1
ATOM 2891 N N . ALA A 1 352 ? -4.971 -9.783 30.889 1.00 85.50 352 ALA A N 1
ATOM 2892 C CA . ALA A 1 352 ? -5.602 -10.574 29.834 1.00 85.50 352 ALA A CA 1
ATOM 2893 C C . ALA A 1 352 ? -5.774 -9.813 28.512 1.00 85.50 352 ALA A C 1
ATOM 2895 O O . ALA A 1 352 ? -5.836 -10.440 27.458 1.00 85.50 352 ALA A O 1
ATOM 2896 N N . THR A 1 353 ? -5.837 -8.479 28.545 1.00 86.44 353 THR A N 1
ATOM 2897 C CA . THR A 1 353 ? -5.979 -7.648 27.344 1.00 86.44 353 THR A CA 1
ATOM 2898 C C . THR A 1 353 ? -4.784 -7.825 26.419 1.00 86.44 353 THR A C 1
ATOM 2900 O O . THR A 1 353 ? -3.632 -7.730 26.851 1.00 86.44 353 THR A O 1
ATOM 2903 N N . GLU A 1 354 ? -5.055 -8.010 25.129 1.00 86.69 354 GLU A N 1
ATOM 2904 C CA . GLU A 1 354 ? -4.007 -8.138 24.119 1.00 86.69 354 GLU A CA 1
ATOM 2905 C C . GLU A 1 354 ? -3.414 -6.798 23.692 1.00 86.69 354 GLU A C 1
ATOM 2907 O O . GLU A 1 354 ? -2.335 -6.789 23.108 1.00 86.69 354 GLU A O 1
ATOM 2912 N N . TYR A 1 355 ? -4.087 -5.678 23.959 1.00 88.88 355 TYR A N 1
ATOM 2913 C CA . TYR A 1 355 ? -3.716 -4.380 23.409 1.00 88.88 355 TYR A CA 1
ATOM 2914 C C . TYR A 1 355 ? -3.559 -3.317 24.493 1.00 88.88 355 TYR A C 1
ATOM 2916 O O . TYR A 1 355 ? -4.333 -3.240 25.447 1.00 88.88 355 TYR A O 1
ATOM 2924 N N . GLU A 1 356 ? -2.559 -2.465 24.304 1.00 90.44 356 GLU A N 1
ATOM 2925 C CA . GLU A 1 356 ? -2.337 -1.245 25.074 1.00 90.44 356 GLU A CA 1
ATOM 2926 C C . GLU A 1 356 ? -2.374 -0.055 24.119 1.00 90.44 356 GLU A C 1
ATOM 2928 O O . GLU A 1 356 ? -1.790 -0.109 23.033 1.00 90.44 356 GLU A O 1
ATOM 2933 N N . TYR A 1 357 ? -3.091 1.006 24.478 1.00 88.88 357 TYR A N 1
ATOM 2934 C CA . TYR A 1 357 ? -3.109 2.211 23.663 1.00 88.88 357 TYR A CA 1
ATOM 2935 C C . TYR A 1 357 ? -1.888 3.061 23.966 1.00 88.88 357 TYR A C 1
ATOM 2937 O O . TYR A 1 357 ? -1.579 3.374 25.116 1.00 88.88 357 TYR A O 1
ATOM 2945 N N . ILE A 1 358 ? -1.236 3.489 22.897 1.00 87.12 358 ILE A N 1
ATOM 2946 C CA . ILE A 1 358 ? -0.030 4.284 22.930 1.00 87.12 358 ILE A CA 1
ATOM 2947 C C . ILE A 1 358 ? -0.325 5.614 22.246 1.00 87.12 358 ILE A C 1
ATOM 2949 O O . ILE A 1 358 ? -0.506 5.695 21.028 1.00 87.12 358 ILE A O 1
ATOM 2953 N N . TYR A 1 359 ? -0.339 6.683 23.043 1.00 85.44 359 TYR A N 1
ATOM 2954 C CA . TYR A 1 359 ? -0.526 8.033 22.518 1.00 85.44 359 TYR A CA 1
ATOM 2955 C C . TYR A 1 359 ? 0.664 8.478 21.674 1.00 85.44 359 TYR A C 1
ATOM 2957 O O . TYR A 1 359 ? 0.484 9.067 20.614 1.00 85.44 359 TYR A O 1
ATOM 2965 N N . LYS A 1 360 ? 1.889 8.208 22.139 1.00 88.00 360 LYS A N 1
ATOM 2966 C CA . LYS A 1 360 ? 3.115 8.655 21.480 1.00 88.00 360 LYS A CA 1
ATOM 2967 C C . LYS A 1 360 ? 4.277 7.715 21.773 1.00 88.00 360 LYS A C 1
ATOM 2969 O O . LYS A 1 360 ? 4.633 7.513 22.930 1.00 88.00 360 LYS A O 1
ATOM 2974 N N . LYS A 1 361 ? 4.924 7.199 20.727 1.00 90.50 361 LYS A N 1
ATOM 2975 C CA . LYS A 1 361 ? 6.124 6.354 20.847 1.00 90.50 361 LYS A CA 1
ATOM 2976 C C . LYS A 1 361 ? 7.002 6.499 19.610 1.00 90.50 361 LYS A C 1
ATOM 2978 O O . LYS A 1 361 ? 6.492 6.696 18.505 1.00 90.50 361 LYS A O 1
ATOM 2983 N N . ARG A 1 362 ? 8.324 6.447 19.789 1.00 93.06 362 ARG A N 1
ATOM 2984 C CA . ARG A 1 362 ? 9.255 6.455 18.652 1.00 93.06 362 ARG A CA 1
ATOM 2985 C C . ARG A 1 362 ? 9.128 5.139 17.905 1.00 93.06 362 ARG A C 1
ATOM 2987 O O . ARG A 1 362 ? 8.988 4.089 18.531 1.00 93.06 362 ARG A O 1
ATOM 2994 N N . LEU A 1 363 ? 9.223 5.183 16.581 1.00 91.75 363 LEU A N 1
ATOM 2995 C CA . LEU A 1 363 ? 9.112 3.997 15.740 1.00 91.75 363 LEU A CA 1
ATOM 2996 C C . LEU A 1 363 ? 10.158 2.937 16.114 1.00 91.75 363 LEU A C 1
ATOM 2998 O O . LEU A 1 363 ? 9.862 1.744 16.063 1.00 91.75 363 LEU A O 1
ATOM 3002 N N . ASN A 1 364 ? 11.349 3.351 16.559 1.00 92.75 364 ASN A N 1
ATOM 3003 C CA . ASN A 1 364 ? 12.374 2.431 17.053 1.00 92.75 364 ASN A CA 1
ATOM 3004 C C . ASN A 1 364 ? 11.888 1.541 18.210 1.00 92.75 364 ASN A C 1
ATOM 3006 O O . ASN A 1 364 ? 12.176 0.340 18.231 1.00 92.75 364 ASN A O 1
ATOM 3010 N N . ASP A 1 365 ? 11.117 2.122 19.130 1.00 92.00 365 ASP A N 1
ATOM 3011 C CA . ASP A 1 365 ? 10.658 1.475 20.360 1.00 92.00 365 ASP A CA 1
ATOM 3012 C C . ASP A 1 365 ? 9.440 0.570 20.128 1.00 92.00 365 ASP A C 1
ATOM 3014 O O . ASP A 1 365 ? 9.079 -0.224 21.001 1.00 92.00 365 ASP A O 1
ATOM 3018 N N . ILE A 1 366 ? 8.802 0.671 18.959 1.00 91.56 366 ILE A N 1
ATOM 3019 C CA . ILE A 1 366 ? 7.699 -0.202 18.561 1.00 91.56 366 ILE A CA 1
ATOM 3020 C C . ILE A 1 366 ? 8.284 -1.537 18.098 1.00 91.56 366 ILE A C 1
ATOM 3022 O O . ILE A 1 366 ? 9.122 -1.601 17.189 1.00 91.56 366 ILE A O 1
ATOM 3026 N N . ARG A 1 367 ? 7.875 -2.620 18.761 1.00 87.69 367 ARG A N 1
ATOM 3027 C CA . ARG A 1 367 ? 8.431 -3.967 18.527 1.00 87.69 367 ARG A CA 1
ATOM 3028 C C . ARG A 1 367 ? 7.488 -4.902 17.786 1.00 87.69 367 ARG A C 1
ATOM 3030 O O . ARG A 1 367 ? 7.922 -5.965 17.354 1.00 87.69 367 ARG A O 1
ATOM 3037 N N . ARG A 1 368 ? 6.214 -4.538 17.689 1.00 88.88 368 ARG A N 1
ATOM 3038 C CA . ARG A 1 368 ? 5.149 -5.380 17.148 1.00 88.88 368 ARG A CA 1
ATOM 3039 C C . ARG A 1 368 ? 4.291 -4.587 16.185 1.00 88.88 368 ARG A C 1
ATOM 3041 O O . ARG A 1 368 ? 4.416 -3.368 16.090 1.00 88.88 368 ARG A O 1
ATOM 3048 N N . ASP A 1 369 ? 3.424 -5.306 15.493 1.00 89.06 369 ASP A N 1
ATOM 3049 C CA . ASP A 1 369 ? 2.400 -4.690 14.671 1.00 89.06 369 ASP A CA 1
ATOM 3050 C C . ASP A 1 369 ? 1.479 -3.840 15.543 1.00 89.06 369 ASP A C 1
ATOM 3052 O O . ASP A 1 369 ? 1.220 -4.140 16.716 1.00 89.06 369 ASP A O 1
ATOM 3056 N N . ILE A 1 370 ? 1.025 -2.749 14.947 1.00 92.00 370 ILE A N 1
ATOM 3057 C CA . ILE A 1 370 ? 0.156 -1.782 15.601 1.00 92.00 370 ILE A CA 1
ATOM 3058 C C . ILE A 1 370 ? -1.169 -1.724 14.867 1.00 92.00 370 ILE A C 1
ATOM 3060 O O . ILE A 1 370 ? -1.243 -2.005 13.671 1.00 92.00 370 ILE A O 1
ATOM 3064 N N . GLU A 1 371 ? -2.207 -1.289 15.558 1.00 90.62 371 GLU A N 1
ATOM 3065 C CA . GLU A 1 371 ? -3.480 -0.967 14.935 1.00 90.62 371 GLU A CA 1
ATOM 3066 C C . GLU A 1 371 ? -3.749 0.519 15.038 1.00 90.62 371 GLU A C 1
ATOM 3068 O O . GLU A 1 371 ? -3.737 1.107 16.121 1.00 90.62 371 GLU A O 1
ATOM 3073 N N . LYS A 1 372 ? -4.012 1.131 13.887 1.00 88.38 372 LYS A N 1
ATOM 3074 C CA . LYS A 1 372 ? -4.303 2.556 13.804 1.00 88.38 372 LYS A CA 1
ATOM 3075 C C . LYS A 1 372 ? -5.681 2.781 13.213 1.00 88.38 372 LYS A C 1
ATOM 3077 O O . LYS A 1 372 ? -6.057 2.145 12.228 1.00 88.38 372 LYS A O 1
ATOM 3082 N N . TYR A 1 373 ? -6.423 3.712 13.802 1.00 84.81 373 TYR A N 1
ATOM 3083 C CA . TYR A 1 373 ? -7.734 4.083 13.296 1.00 84.81 373 TYR A CA 1
ATOM 3084 C C . TYR A 1 373 ? -7.607 4.827 11.960 1.00 84.81 373 TYR A C 1
ATOM 3086 O O . TYR A 1 373 ? -6.886 5.821 11.836 1.00 84.81 373 TYR A O 1
ATOM 3094 N N . ASN A 1 374 ? -8.301 4.339 10.934 1.00 84.56 374 ASN A N 1
ATOM 3095 C CA . ASN A 1 374 ? -8.341 4.956 9.618 1.00 84.56 374 ASN A CA 1
ATOM 3096 C C . ASN A 1 374 ? -9.641 5.751 9.451 1.00 84.56 374 ASN A C 1
ATOM 3098 O O . ASN A 1 374 ? -10.667 5.194 9.058 1.00 84.56 374 ASN A O 1
ATOM 3102 N N . ASN A 1 375 ? -9.566 7.072 9.645 1.00 82.19 375 ASN A N 1
ATOM 3103 C CA . ASN A 1 375 ? -10.701 7.995 9.491 1.00 82.19 375 ASN A CA 1
ATOM 3104 C C . ASN A 1 375 ? -11.432 7.858 8.145 1.00 82.19 375 ASN A C 1
ATOM 3106 O O . ASN A 1 375 ? -12.641 8.040 8.085 1.00 82.19 375 ASN A O 1
ATOM 3110 N N . LYS A 1 376 ? -10.727 7.528 7.051 1.00 84.88 376 LYS A N 1
ATOM 3111 C CA . LYS A 1 376 ? -11.350 7.401 5.720 1.00 84.88 376 LYS A CA 1
ATOM 3112 C C . LYS A 1 376 ? -12.193 6.136 5.582 1.00 84.88 376 LYS A C 1
ATOM 3114 O O . LYS A 1 376 ? -13.120 6.113 4.782 1.00 84.88 376 LYS A O 1
ATOM 3119 N N . ARG A 1 377 ? -11.828 5.072 6.301 1.00 82.25 377 ARG A N 1
ATOM 3120 C CA . ARG A 1 377 ? -12.502 3.764 6.256 1.00 82.25 377 ARG A CA 1
ATOM 3121 C C . ARG A 1 377 ? -13.341 3.484 7.503 1.00 82.25 377 ARG A C 1
ATOM 3123 O O . ARG A 1 377 ? -13.970 2.434 7.554 1.00 82.25 377 ARG A O 1
ATOM 3130 N N . ASN A 1 378 ? -13.339 4.401 8.473 1.00 81.00 378 ASN A N 1
ATOM 3131 C CA . ASN A 1 378 ? -14.054 4.304 9.744 1.00 81.00 378 ASN A CA 1
ATOM 3132 C C . ASN A 1 378 ? -13.807 2.965 10.467 1.00 81.00 378 ASN A C 1
ATOM 3134 O O . ASN A 1 378 ? -14.742 2.307 10.916 1.00 81.00 378 ASN A O 1
ATOM 3138 N N . ARG A 1 379 ? -12.544 2.511 10.480 1.00 82.88 379 ARG A N 1
ATOM 3139 C CA . ARG A 1 379 ? -12.127 1.230 11.071 1.00 82.88 379 ARG A CA 1
ATOM 3140 C C . ARG A 1 379 ? -10.654 1.236 11.461 1.00 82.88 379 ARG A C 1
ATOM 3142 O O . ARG A 1 379 ? -9.867 1.994 10.890 1.00 82.88 379 ARG A O 1
ATOM 3149 N N . TYR A 1 380 ? -10.276 0.331 12.354 1.00 84.06 380 TYR A N 1
ATOM 3150 C CA . TYR A 1 380 ? -8.879 0.027 12.650 1.00 84.06 380 TYR A CA 1
ATOM 3151 C C . TYR A 1 380 ? -8.220 -0.779 11.534 1.00 84.06 380 TYR A C 1
ATOM 3153 O O . TYR A 1 380 ? -8.833 -1.666 10.939 1.00 84.06 380 TYR A O 1
ATOM 3161 N N . GLU A 1 381 ? -6.963 -0.456 11.239 1.00 88.50 381 GLU A N 1
ATOM 3162 C CA . GLU A 1 381 ? -6.142 -1.192 10.285 1.00 88.50 381 GLU A CA 1
ATOM 3163 C C . GLU A 1 381 ? -4.827 -1.606 10.933 1.00 88.50 381 GLU A C 1
ATOM 3165 O O . GLU A 1 381 ? -4.147 -0.793 11.564 1.00 88.50 381 GLU A O 1
ATOM 3170 N N . VAL A 1 382 ? -4.476 -2.878 10.743 1.00 89.69 382 VAL A N 1
ATOM 3171 C CA . VAL A 1 382 ? -3.191 -3.424 11.169 1.00 89.69 382 VAL A CA 1
ATOM 3172 C C . VAL A 1 382 ? -2.101 -2.844 10.277 1.00 89.69 382 VAL A C 1
ATOM 3174 O O . VAL A 1 382 ? -2.158 -2.938 9.047 1.00 89.69 382 VAL A O 1
ATOM 3177 N N . GLN A 1 383 ? -1.101 -2.245 10.904 1.00 89.25 383 GLN A N 1
ATOM 3178 C CA . GLN A 1 383 ? 0.088 -1.738 10.255 1.00 89.25 383 GLN A CA 1
ATOM 3179 C C . GLN A 1 383 ? 1.292 -2.555 10.718 1.00 89.25 383 GLN A C 1
ATOM 3181 O O . GLN A 1 383 ? 1.701 -2.488 11.878 1.00 89.25 383 GLN A O 1
ATOM 3186 N N . ASN A 1 384 ? 1.877 -3.290 9.773 1.00 90.38 384 ASN A N 1
ATOM 3187 C CA . ASN A 1 384 ? 3.025 -4.138 10.057 1.00 90.38 384 ASN A CA 1
ATOM 3188 C C . ASN A 1 384 ? 4.275 -3.289 10.292 1.00 90.38 384 ASN A C 1
ATOM 3190 O O . ASN A 1 384 ? 4.633 -2.468 9.438 1.00 90.38 384 ASN A O 1
ATOM 3194 N N . ILE A 1 385 ? 4.948 -3.507 11.420 1.00 90.94 385 ILE A N 1
ATOM 3195 C CA . ILE A 1 385 ? 6.178 -2.789 11.760 1.00 90.94 385 ILE A CA 1
ATOM 3196 C C . ILE A 1 385 ? 7.376 -3.659 11.396 1.00 90.94 385 ILE A C 1
ATOM 3198 O O . ILE A 1 385 ? 7.569 -4.737 11.953 1.00 90.94 385 ILE A O 1
ATOM 3202 N N . LYS A 1 386 ? 8.203 -3.192 10.456 1.00 89.81 386 LYS A N 1
ATOM 3203 C CA . LYS A 1 386 ? 9.397 -3.919 9.996 1.00 89.81 386 LYS A CA 1
ATOM 3204 C C . LYS A 1 386 ? 10.662 -3.101 10.215 1.00 89.81 386 LYS A C 1
ATOM 3206 O O . LYS A 1 386 ? 10.652 -1.872 10.166 1.00 89.81 386 LYS A O 1
ATOM 3211 N N . ASN A 1 387 ? 11.777 -3.804 10.403 1.00 89.56 387 ASN A N 1
ATOM 3212 C CA . ASN A 1 387 ? 13.084 -3.177 10.596 1.00 89.56 387 ASN A CA 1
ATOM 3213 C C . ASN A 1 387 ? 13.608 -2.518 9.315 1.00 89.56 387 ASN A C 1
ATOM 3215 O O . ASN A 1 387 ? 14.098 -1.394 9.361 1.00 89.56 387 ASN A O 1
ATOM 3219 N N . SER A 1 388 ? 13.492 -3.196 8.177 1.00 91.31 388 SER A N 1
ATOM 3220 C CA . SER A 1 388 ? 13.931 -2.652 6.898 1.00 91.31 388 SER A CA 1
ATOM 3221 C C . SER A 1 388 ? 13.186 -3.269 5.723 1.00 91.31 388 SER A C 1
ATOM 3223 O O . SER A 1 388 ? 12.617 -4.358 5.828 1.00 91.31 388 SER A O 1
ATOM 3225 N N . GLU A 1 389 ? 13.192 -2.559 4.600 1.00 93.44 389 GLU A N 1
ATOM 3226 C CA . GLU A 1 389 ? 12.764 -3.073 3.303 1.00 93.44 389 GLU A CA 1
ATOM 3227 C C . GLU A 1 389 ? 13.670 -2.498 2.213 1.00 93.44 389 GLU A C 1
ATOM 3229 O O . GLU A 1 389 ? 14.064 -1.332 2.285 1.00 93.44 389 GLU A O 1
ATOM 3234 N N . LEU A 1 390 ? 13.989 -3.325 1.217 1.00 93.00 390 LEU A N 1
ATOM 3235 C CA . LEU A 1 390 ? 14.666 -2.896 0.003 1.00 93.00 390 LEU A CA 1
ATOM 3236 C C . LEU A 1 390 ? 13.611 -2.522 -1.042 1.00 93.00 390 LEU A C 1
ATOM 3238 O O . LEU A 1 390 ? 12.769 -3.352 -1.391 1.00 93.00 390 LEU A O 1
ATOM 3242 N N . ILE A 1 391 ? 13.653 -1.289 -1.539 1.00 92.81 391 ILE A N 1
ATOM 3243 C CA . ILE A 1 391 ? 12.762 -0.798 -2.589 1.00 92.81 391 ILE A CA 1
ATOM 3244 C C . ILE A 1 391 ? 13.591 -0.518 -3.840 1.00 92.81 391 ILE A C 1
ATOM 3246 O O . ILE A 1 391 ? 14.381 0.423 -3.878 1.00 92.81 391 ILE A O 1
ATOM 3250 N N . SER A 1 392 ? 13.361 -1.322 -4.878 1.00 92.88 392 SER A N 1
ATOM 3251 C CA . SER A 1 392 ? 13.829 -1.008 -6.227 1.00 92.88 392 SER A CA 1
ATOM 3252 C C . SER A 1 392 ? 12.944 0.090 -6.807 1.00 92.88 392 SER A C 1
ATOM 3254 O O . SER A 1 392 ? 11.726 -0.078 -6.902 1.00 92.88 392 SER A O 1
ATOM 3256 N N . ILE A 1 393 ? 13.550 1.215 -7.158 1.00 93.38 393 ILE A N 1
ATOM 3257 C CA . ILE A 1 393 ? 12.934 2.286 -7.937 1.00 93.38 393 ILE A CA 1
ATOM 3258 C C . ILE A 1 393 ? 13.199 1.981 -9.413 1.00 93.38 393 ILE A C 1
ATOM 3260 O O . ILE A 1 393 ? 14.200 1.344 -9.747 1.00 93.38 393 ILE A O 1
ATOM 3264 N N . ASP A 1 394 ? 12.284 2.408 -10.279 1.00 92.81 394 ASP A N 1
ATOM 3265 C CA . ASP A 1 394 ? 12.436 2.259 -11.722 1.00 92.81 394 ASP A CA 1
ATOM 3266 C C . ASP A 1 394 ? 13.715 2.949 -12.224 1.00 92.81 394 ASP A C 1
ATOM 3268 O O . ASP A 1 394 ? 14.140 3.982 -11.694 1.00 92.81 394 ASP A O 1
ATOM 3272 N N . ASP A 1 395 ? 14.308 2.378 -13.270 1.00 93.31 395 ASP A N 1
ATOM 3273 C CA . ASP A 1 395 ? 15.504 2.922 -13.902 1.00 93.31 395 ASP A CA 1
ATOM 3274 C C . ASP A 1 395 ? 15.252 4.335 -14.454 1.00 93.31 395 ASP A C 1
ATOM 3276 O O . ASP A 1 395 ? 14.227 4.622 -15.082 1.00 93.31 395 ASP A O 1
ATOM 3280 N N . ILE A 1 396 ? 16.218 5.228 -14.248 1.00 93.38 396 ILE A N 1
ATOM 3281 C CA . ILE A 1 396 ? 16.128 6.631 -14.648 1.00 93.38 396 ILE A CA 1
ATOM 3282 C C . ILE A 1 396 ? 16.910 6.828 -15.940 1.00 93.38 396 ILE A C 1
ATOM 3284 O O . ILE A 1 396 ? 18.140 6.838 -15.950 1.00 93.38 396 ILE A O 1
ATOM 3288 N N . GLN A 1 397 ? 16.183 7.027 -17.034 1.00 93.00 397 GLN A N 1
ATOM 3289 C CA . GLN A 1 397 ? 16.759 7.351 -18.332 1.00 93.00 397 GLN A CA 1
ATOM 3290 C C . GLN A 1 397 ? 17.123 8.836 -18.402 1.00 93.00 397 GLN A C 1
ATOM 3292 O O . GLN A 1 397 ? 16.241 9.694 -18.351 1.00 93.00 397 GLN A O 1
ATOM 3297 N N . VAL A 1 398 ? 18.410 9.149 -18.559 1.00 93.44 398 VAL A N 1
ATOM 3298 C CA . VAL A 1 398 ? 18.846 10.538 -18.757 1.00 93.44 398 VAL A CA 1
ATOM 3299 C C . VAL A 1 398 ? 18.724 10.966 -20.223 1.00 93.44 398 VAL A C 1
ATOM 3301 O O . VAL A 1 398 ? 18.822 10.144 -21.138 1.00 93.44 398 VAL A O 1
ATOM 3304 N N . GLU A 1 399 ? 18.523 12.266 -20.452 1.00 89.94 399 GLU A N 1
ATOM 3305 C CA . GLU A 1 399 ? 18.395 12.836 -21.804 1.00 89.94 399 GLU A CA 1
ATOM 3306 C C . GLU A 1 399 ? 19.743 13.183 -22.452 1.00 89.94 399 GLU A C 1
ATOM 3308 O O . GLU A 1 399 ? 19.862 13.177 -23.679 1.00 89.94 399 GLU A O 1
ATOM 3313 N N . HIS A 1 400 ? 20.752 13.496 -21.634 1.00 91.69 400 HIS A N 1
ATOM 3314 C CA . HIS A 1 400 ? 22.058 13.986 -22.067 1.00 91.69 400 HIS A CA 1
ATOM 3315 C C . HIS A 1 400 ? 23.181 13.286 -21.308 1.00 91.69 400 HIS A C 1
ATOM 3317 O O . HIS A 1 400 ? 23.044 12.982 -20.124 1.00 91.69 400 HIS A O 1
ATOM 3323 N N . ILE A 1 401 ? 24.308 13.071 -21.987 1.00 92.62 401 ILE A N 1
ATOM 3324 C CA . ILE A 1 401 ? 25.451 12.347 -21.427 1.00 92.62 401 ILE A CA 1
ATOM 3325 C C . ILE A 1 401 ? 26.060 13.073 -20.221 1.00 92.62 401 ILE A C 1
ATOM 3327 O O . ILE A 1 401 ? 26.447 12.424 -19.260 1.00 92.62 401 ILE A O 1
ATOM 3331 N N . ASP A 1 402 ? 26.058 14.408 -20.203 1.00 91.56 402 ASP A N 1
ATOM 3332 C CA . ASP A 1 402 ? 26.604 15.177 -19.078 1.00 91.56 402 ASP A CA 1
ATOM 3333 C C . ASP A 1 402 ? 25.783 14.966 -17.799 1.00 91.56 402 ASP A C 1
ATOM 3335 O O . ASP A 1 402 ? 26.342 14.768 -16.726 1.00 91.56 402 ASP A O 1
ATOM 3339 N N . ALA A 1 403 ? 24.453 14.866 -17.911 1.00 90.50 403 ALA A N 1
ATOM 3340 C CA . ALA A 1 403 ? 23.594 14.565 -16.764 1.00 90.50 403 ALA A CA 1
ATOM 3341 C C . ALA A 1 403 ? 23.858 13.164 -16.175 1.00 90.50 403 ALA A C 1
ATOM 3343 O O . ALA A 1 403 ? 23.689 12.959 -14.974 1.00 90.50 403 ALA A O 1
ATOM 3344 N N . PHE A 1 404 ? 24.287 12.211 -17.011 1.00 93.50 404 PHE A N 1
ATOM 3345 C CA . PHE A 1 404 ? 24.720 10.878 -16.584 1.00 93.50 404 PHE A CA 1
ATOM 3346 C C . PHE A 1 404 ? 26.089 10.896 -15.886 1.00 93.50 404 PHE A C 1
ATOM 3348 O O . PHE A 1 404 ? 26.306 10.183 -14.901 1.00 93.50 404 PHE A O 1
ATOM 3355 N N . LEU A 1 405 ? 27.019 11.709 -16.392 1.00 90.75 405 LEU A N 1
ATOM 3356 C CA . LEU A 1 405 ? 28.359 11.853 -15.825 1.00 90.75 405 LEU A CA 1
ATOM 3357 C C . LEU A 1 405 ? 28.323 12.556 -14.468 1.00 90.75 405 LEU A C 1
ATOM 3359 O O . LEU A 1 405 ? 28.921 12.045 -13.525 1.00 90.75 405 LEU A O 1
ATOM 3363 N N . ASP A 1 406 ? 27.563 13.648 -14.371 1.00 91.62 406 ASP A N 1
ATOM 3364 C CA . ASP A 1 406 ? 27.453 14.491 -13.176 1.00 91.62 406 ASP A CA 1
ATOM 3365 C C . ASP A 1 406 ? 26.497 13.927 -12.111 1.00 91.62 406 ASP A C 1
ATOM 3367 O O . ASP A 1 406 ? 26.387 14.493 -11.025 1.00 91.62 406 ASP A O 1
ATOM 3371 N N . GLU A 1 407 ? 25.768 12.846 -12.420 1.00 91.19 407 GLU A N 1
ATOM 3372 C CA . GLU A 1 407 ? 24.840 12.163 -11.497 1.00 91.19 407 GLU A CA 1
ATOM 3373 C C . GLU A 1 407 ? 23.777 13.109 -10.901 1.00 91.19 407 GLU A C 1
ATOM 3375 O O . GLU A 1 407 ? 23.277 12.927 -9.790 1.00 91.19 407 GLU A O 1
ATOM 3380 N N . SER A 1 408 ? 23.422 14.151 -11.657 1.00 85.00 408 SER A N 1
ATOM 3381 C CA . SER A 1 408 ? 22.620 15.283 -11.175 1.00 85.00 408 SER A CA 1
ATOM 3382 C C . SER A 1 408 ? 21.122 14.985 -11.049 1.00 85.00 408 SER A C 1
ATOM 3384 O O . SER A 1 408 ? 20.385 15.761 -10.437 1.00 85.00 408 SER A O 1
ATOM 3386 N N . ILE A 1 409 ? 20.655 13.864 -11.605 1.00 88.81 409 ILE A N 1
ATOM 3387 C CA . ILE A 1 409 ? 19.251 13.447 -11.571 1.00 88.81 409 ILE A CA 1
ATOM 3388 C C . ILE A 1 409 ? 19.066 12.376 -10.493 1.00 88.81 409 ILE A C 1
ATOM 3390 O O . ILE A 1 409 ? 19.670 11.307 -10.552 1.00 88.81 409 ILE A O 1
ATOM 3394 N N . GLN A 1 410 ? 18.177 12.646 -9.536 1.00 88.19 410 GLN A N 1
ATOM 3395 C CA . GLN A 1 410 ? 17.823 11.726 -8.454 1.00 88.19 410 GLN A CA 1
ATOM 3396 C C . GLN A 1 410 ? 16.311 11.457 -8.426 1.00 88.19 410 GLN A C 1
ATOM 3398 O O . GLN A 1 410 ? 15.523 12.347 -8.765 1.00 88.19 410 GLN A O 1
ATOM 3403 N N . PRO A 1 411 ? 15.878 10.252 -8.014 1.00 90.94 411 PRO A N 1
ATOM 3404 C CA . PRO A 1 411 ? 14.461 9.945 -7.874 1.00 90.94 411 PRO A CA 1
ATOM 3405 C C . PRO A 1 411 ? 13.828 10.678 -6.683 1.00 90.94 411 PRO A C 1
ATOM 3407 O O . PRO A 1 411 ? 14.461 10.933 -5.660 1.00 90.94 411 PRO A O 1
ATOM 3410 N N . ASP A 1 412 ? 12.526 10.953 -6.779 1.00 91.19 412 ASP A N 1
ATOM 3411 C CA . ASP A 1 412 ? 11.740 11.474 -5.656 1.00 91.19 412 ASP A CA 1
ATOM 3412 C C . ASP A 1 412 ? 11.379 10.346 -4.675 1.00 91.19 412 ASP A C 1
ATOM 3414 O O . ASP A 1 412 ? 10.311 9.727 -4.755 1.00 91.19 412 ASP A O 1
ATOM 3418 N N . LEU A 1 413 ? 12.281 10.088 -3.727 1.00 90.31 413 LEU A N 1
ATOM 3419 C CA . LEU A 1 413 ? 12.155 9.017 -2.731 1.00 90.31 413 LEU A CA 1
ATOM 3420 C C . LEU A 1 413 ? 10.875 9.124 -1.881 1.00 90.31 413 LEU A C 1
ATOM 3422 O O . LEU A 1 413 ? 10.337 8.111 -1.429 1.00 90.31 413 LEU A O 1
ATOM 3426 N N . LYS A 1 414 ? 10.316 10.333 -1.706 1.00 87.19 414 LYS A N 1
ATOM 3427 C CA . LYS A 1 414 ? 9.142 10.564 -0.842 1.00 87.19 414 LYS A CA 1
ATOM 3428 C C . LYS A 1 414 ? 7.902 9.811 -1.315 1.00 87.19 414 LYS A C 1
ATOM 3430 O O . LYS A 1 414 ? 7.081 9.420 -0.486 1.00 87.19 414 LYS A O 1
ATOM 3435 N N . LYS A 1 415 ? 7.767 9.577 -2.625 1.00 88.94 415 LYS A N 1
ATOM 3436 C CA . LYS A 1 415 ? 6.640 8.827 -3.212 1.00 88.94 415 LYS A CA 1
ATOM 3437 C C . LYS A 1 415 ? 6.656 7.344 -2.849 1.00 88.94 415 LYS A C 1
ATOM 3439 O O . LYS A 1 415 ? 5.608 6.704 -2.860 1.00 88.94 415 LYS A O 1
ATOM 3444 N N . HIS A 1 416 ? 7.827 6.818 -2.503 1.00 86.62 416 HIS A N 1
ATOM 3445 C CA . HIS A 1 416 ? 8.039 5.406 -2.202 1.00 86.62 416 HIS A CA 1
ATOM 3446 C C . HIS A 1 416 ? 8.092 5.121 -0.693 1.00 86.62 416 HIS A C 1
ATOM 3448 O O . HIS A 1 416 ? 8.169 3.956 -0.299 1.00 86.62 416 HIS A O 1
ATOM 3454 N N . LYS A 1 417 ? 7.987 6.152 0.163 1.00 87.19 417 LYS A N 1
ATOM 3455 C CA . LYS A 1 417 ? 7.953 5.987 1.622 1.00 87.19 417 LYS A CA 1
ATOM 3456 C C . LYS A 1 417 ? 6.726 5.170 2.037 1.00 87.19 417 LYS A C 1
ATOM 3458 O O . LYS A 1 417 ? 5.586 5.634 1.959 1.00 87.19 417 LYS A O 1
ATOM 3463 N N . LYS A 1 418 ? 6.958 3.958 2.545 1.00 86.38 418 LYS A N 1
ATOM 3464 C CA . LYS A 1 418 ? 5.922 3.117 3.164 1.00 86.38 418 LYS A CA 1
ATOM 3465 C C . LYS A 1 418 ? 5.870 3.377 4.668 1.00 86.38 418 LYS A C 1
ATOM 3467 O O . LYS A 1 418 ? 6.895 3.545 5.324 1.00 86.38 418 LYS A O 1
ATOM 3472 N N . LYS A 1 419 ? 4.662 3.405 5.234 1.00 86.50 419 LYS A N 1
ATOM 3473 C CA . LYS A 1 419 ? 4.482 3.521 6.687 1.00 86.50 419 LYS A CA 1
ATOM 3474 C C . LYS A 1 419 ? 4.900 2.211 7.369 1.00 86.50 419 LYS A C 1
ATOM 3476 O O . LYS A 1 419 ? 4.644 1.138 6.838 1.00 86.50 419 LYS A O 1
ATOM 3481 N N . GLY A 1 420 ? 5.480 2.305 8.564 1.00 86.69 420 GLY A N 1
ATOM 3482 C CA . GLY A 1 420 ? 5.807 1.161 9.428 1.00 86.69 420 GLY A CA 1
ATOM 3483 C C . GLY A 1 420 ? 7.208 0.589 9.237 1.00 86.69 420 GLY A C 1
ATOM 3484 O O . GLY A 1 420 ? 7.560 -0.378 9.903 1.00 86.69 420 GLY A O 1
ATOM 3485 N N . LEU A 1 421 ? 8.019 1.178 8.359 1.00 91.50 421 LEU A N 1
ATOM 3486 C CA . LEU A 1 421 ? 9.398 0.757 8.135 1.00 91.50 421 LEU A CA 1
ATOM 3487 C C . LEU A 1 421 ? 10.356 1.618 8.958 1.00 91.50 421 LEU A C 1
ATOM 3489 O O . LEU A 1 421 ? 10.328 2.841 8.840 1.00 91.50 421 LEU A O 1
ATOM 3493 N N . LYS A 1 422 ? 11.214 0.987 9.768 1.00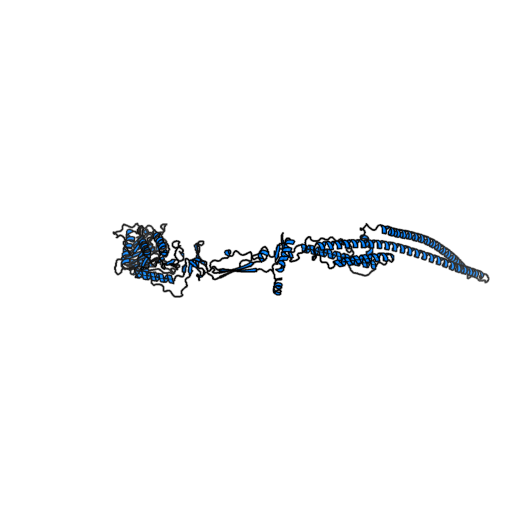 92.06 422 LYS A N 1
ATOM 3494 C CA . LYS A 1 422 ? 12.261 1.687 10.536 1.00 92.06 422 LYS A CA 1
ATOM 3495 C C . LYS A 1 422 ? 13.390 2.201 9.644 1.00 92.06 422 LYS A C 1
ATOM 3497 O O . LYS A 1 422 ? 14.016 3.201 9.973 1.00 92.06 422 LYS A O 1
ATOM 3502 N N . SER A 1 423 ? 13.641 1.542 8.519 1.00 92.38 423 SER A N 1
ATOM 3503 C CA . SER A 1 423 ? 14.587 1.981 7.498 1.00 92.38 423 SER A CA 1
ATOM 3504 C C . SER A 1 423 ? 14.144 1.503 6.119 1.00 92.38 423 SER A C 1
ATOM 3506 O O . SER A 1 423 ? 13.499 0.461 5.995 1.00 92.38 423 SER A O 1
ATOM 3508 N N . ILE A 1 424 ? 14.474 2.266 5.082 1.00 94.38 424 ILE A N 1
ATOM 3509 C CA . ILE A 1 424 ? 14.281 1.870 3.689 1.00 94.38 424 ILE A CA 1
ATOM 3510 C C . ILE A 1 424 ? 15.616 2.016 2.973 1.00 94.38 424 ILE A C 1
ATOM 3512 O O . ILE A 1 424 ? 16.252 3.066 3.049 1.00 94.38 424 ILE A O 1
ATOM 3516 N N . GLU A 1 425 ? 16.030 0.959 2.284 1.00 94.62 425 GLU A N 1
ATOM 3517 C CA . GLU A 1 425 ? 17.118 1.026 1.317 1.00 94.62 425 GLU A CA 1
ATOM 3518 C C . GLU A 1 425 ? 16.499 1.170 -0.073 1.00 94.62 425 GLU A C 1
ATOM 3520 O O . GLU A 1 425 ? 15.708 0.331 -0.501 1.00 94.62 425 GLU A O 1
ATOM 3525 N N . TYR A 1 426 ? 16.810 2.265 -0.753 1.00 94.69 426 TYR A N 1
ATOM 3526 C CA . TYR A 1 426 ? 16.378 2.535 -2.115 1.00 94.69 426 TYR A CA 1
ATOM 3527 C C . TYR A 1 426 ? 17.492 2.149 -3.073 1.00 94.69 426 TYR A C 1
ATOM 3529 O O . TYR A 1 426 ? 18.640 2.528 -2.847 1.00 94.69 426 TYR A O 1
ATOM 3537 N N . GLN A 1 427 ? 17.152 1.440 -4.144 1.00 95.00 427 GLN A N 1
ATOM 3538 C CA . GLN A 1 427 ? 18.077 1.119 -5.228 1.00 95.00 427 GLN A CA 1
ATOM 3539 C C . GLN A 1 427 ? 17.496 1.576 -6.558 1.00 95.00 427 GLN A C 1
ATOM 3541 O O . GLN A 1 427 ? 16.315 1.361 -6.816 1.00 95.00 427 GLN A O 1
ATOM 3546 N N . TRP A 1 428 ? 18.315 2.211 -7.390 1.00 95.25 428 TRP A N 1
ATOM 3547 C CA . TRP A 1 428 ? 17.942 2.586 -8.753 1.00 95.25 428 TRP A CA 1
ATOM 3548 C C . TRP A 1 428 ? 19.161 2.555 -9.661 1.00 95.25 428 TRP A C 1
ATOM 3550 O O . TRP A 1 428 ? 20.295 2.704 -9.197 1.00 95.25 428 TRP A O 1
ATOM 3560 N N . ASN A 1 429 ? 18.921 2.406 -10.961 1.00 94.25 429 ASN A N 1
ATOM 3561 C CA . ASN A 1 429 ? 19.959 2.583 -11.963 1.00 94.25 429 ASN A CA 1
ATOM 3562 C C . ASN A 1 429 ? 19.738 3.896 -12.706 1.00 94.25 429 ASN A C 1
ATOM 3564 O O . ASN A 1 429 ? 18.620 4.229 -13.098 1.00 94.25 429 ASN A O 1
ATOM 3568 N N . LEU A 1 430 ? 20.816 4.640 -12.917 1.00 94.81 430 LEU A N 1
ATOM 3569 C CA . LEU A 1 430 ? 20.852 5.737 -13.870 1.00 94.81 430 LEU A CA 1
ATOM 3570 C C . LEU A 1 430 ? 21.318 5.160 -15.207 1.00 94.81 430 LEU A C 1
ATOM 3572 O O . LEU A 1 430 ? 22.401 4.576 -15.287 1.00 94.81 430 LEU A O 1
ATOM 3576 N N . LEU A 1 431 ? 20.494 5.288 -16.241 1.00 94.25 431 LEU A N 1
ATOM 3577 C CA . LEU A 1 431 ? 20.791 4.799 -17.583 1.00 94.25 431 LEU A CA 1
ATOM 3578 C C . LEU A 1 431 ? 21.362 5.943 -18.431 1.00 94.25 431 LEU A C 1
ATOM 3580 O O . LEU A 1 431 ? 20.752 7.019 -18.454 1.00 94.25 431 LEU A O 1
ATOM 3584 N N . PRO A 1 432 ? 22.482 5.739 -19.151 1.00 94.69 432 PRO A N 1
ATOM 3585 C CA . PRO A 1 432 ? 23.003 6.733 -20.089 1.00 94.69 432 PRO A CA 1
ATOM 3586 C C . PRO A 1 432 ? 22.005 6.958 -21.236 1.00 94.69 432 PRO A C 1
ATOM 3588 O O . PRO A 1 432 ? 21.165 6.089 -21.475 1.00 94.69 432 PRO A O 1
ATOM 3591 N N . PRO A 1 433 ? 22.068 8.083 -21.976 1.00 95.06 433 PRO A N 1
ATOM 3592 C CA . PRO A 1 433 ? 21.151 8.343 -23.085 1.00 95.06 433 PRO A CA 1
ATOM 3593 C C . PRO A 1 433 ? 21.368 7.305 -24.189 1.00 95.06 433 PRO A C 1
ATOM 3595 O O . PRO A 1 433 ? 22.325 7.411 -24.947 1.00 95.06 433 PRO A O 1
ATOM 3598 N N . TYR A 1 434 ? 20.516 6.284 -24.275 1.00 95.12 434 TYR A N 1
ATOM 3599 C CA . TYR A 1 434 ? 20.696 5.207 -25.247 1.00 95.12 434 TYR A CA 1
ATOM 3600 C C . TYR A 1 434 ? 20.236 5.603 -26.650 1.00 95.12 434 TYR A C 1
ATOM 3602 O O . TYR A 1 434 ? 19.309 6.402 -26.826 1.00 95.12 434 TYR A O 1
ATOM 3610 N N . LEU A 1 435 ? 20.858 4.992 -27.660 1.00 93.94 435 LEU A N 1
ATOM 3611 C CA . LEU A 1 435 ? 20.409 5.084 -29.044 1.00 93.94 435 LEU A CA 1
ATOM 3612 C C . LEU A 1 435 ? 18.951 4.585 -29.156 1.00 93.94 435 LEU A C 1
ATOM 3614 O O . LEU A 1 435 ? 18.653 3.467 -28.724 1.00 93.94 435 LEU A O 1
ATOM 3618 N N . PRO A 1 436 ? 18.025 5.371 -29.741 1.00 93.25 436 PRO A N 1
ATOM 3619 C CA . PRO A 1 436 ? 16.643 4.936 -29.909 1.00 93.25 436 PRO A CA 1
ATOM 3620 C C . PRO A 1 436 ? 16.541 3.649 -30.734 1.00 93.25 436 PRO A C 1
ATOM 3622 O O . PRO A 1 436 ? 17.167 3.522 -31.780 1.00 93.25 436 PRO A O 1
ATOM 3625 N N . THR A 1 437 ? 15.661 2.728 -30.339 1.00 91.25 437 THR A N 1
ATOM 3626 C CA . THR A 1 437 ? 15.503 1.413 -30.998 1.00 91.25 437 THR A CA 1
ATOM 3627 C C . THR A 1 437 ? 15.063 1.473 -32.464 1.00 91.25 437 THR A C 1
ATOM 3629 O O . THR A 1 437 ? 15.224 0.500 -33.191 1.00 91.25 437 THR A O 1
ATOM 3632 N N . LYS A 1 438 ? 14.489 2.599 -32.904 1.00 91.50 438 LYS A N 1
ATOM 3633 C CA . LYS A 1 438 ? 14.080 2.848 -34.298 1.00 91.50 438 LYS A CA 1
ATOM 3634 C C . LYS A 1 438 ? 15.094 3.681 -35.087 1.00 91.50 438 LYS A C 1
ATOM 3636 O O . LYS A 1 438 ? 14.751 4.167 -36.161 1.00 91.50 438 LYS A O 1
ATOM 3641 N N . ALA A 1 439 ? 16.269 3.946 -34.525 1.00 93.94 439 ALA A N 1
ATOM 3642 C CA . ALA A 1 439 ? 17.297 4.699 -35.218 1.00 93.94 439 ALA A CA 1
ATOM 3643 C C . ALA A 1 439 ? 17.922 3.829 -36.318 1.00 93.94 439 ALA A C 1
ATOM 3645 O O . ALA A 1 439 ? 18.260 2.669 -36.086 1.00 93.94 439 ALA A O 1
ATOM 3646 N N . GLU A 1 440 ? 18.060 4.389 -37.514 1.00 94.38 440 GLU A N 1
ATOM 3647 C CA . GLU A 1 440 ? 18.669 3.730 -38.671 1.00 94.38 440 GLU A CA 1
ATOM 3648 C C . GLU A 1 440 ? 20.013 4.384 -38.986 1.00 94.38 440 GLU A C 1
ATOM 3650 O O . GLU A 1 440 ? 20.205 5.571 -38.719 1.00 94.38 440 GLU A O 1
ATOM 3655 N N . LEU A 1 441 ? 20.958 3.610 -39.526 1.00 94.19 441 LEU A N 1
ATOM 3656 C CA . LEU A 1 441 ? 22.271 4.133 -39.901 1.00 94.19 441 LEU A CA 1
ATOM 3657 C C . LEU A 1 441 ? 22.098 5.271 -40.921 1.00 94.19 441 LEU A C 1
ATOM 3659 O O . LEU A 1 441 ? 21.335 5.140 -41.881 1.00 94.19 441 LEU A O 1
ATOM 3663 N N . ASN A 1 442 ? 22.775 6.398 -40.702 1.00 94.69 442 ASN A N 1
ATOM 3664 C CA . ASN A 1 442 ? 22.580 7.601 -41.510 1.00 94.69 442 ASN A CA 1
ATOM 3665 C C . ASN A 1 442 ? 22.959 7.360 -42.989 1.00 94.69 442 ASN A C 1
ATOM 3667 O O . ASN A 1 442 ? 23.904 6.640 -43.310 1.00 94.69 442 ASN A O 1
ATOM 3671 N N . LYS A 1 443 ? 22.248 8.001 -43.924 1.00 90.94 443 LYS A N 1
ATOM 3672 C CA . LYS A 1 443 ? 22.485 7.833 -45.374 1.00 90.94 443 LYS A CA 1
ATOM 3673 C C . LYS A 1 443 ? 23.874 8.271 -45.845 1.00 90.94 443 LYS A C 1
ATOM 3675 O O . LYS A 1 443 ? 24.323 7.820 -46.896 1.00 90.94 443 LYS A O 1
ATOM 3680 N N . ILE A 1 444 ? 24.573 9.088 -45.057 1.00 89.94 444 ILE A N 1
ATOM 3681 C CA . ILE A 1 444 ? 25.931 9.553 -45.346 1.00 89.94 444 ILE A CA 1
ATOM 3682 C C . ILE A 1 444 ? 26.907 8.398 -45.609 1.00 89.94 444 ILE A C 1
ATOM 3684 O O . ILE A 1 444 ? 27.768 8.528 -46.473 1.00 89.94 444 ILE A O 1
ATOM 3688 N N . TYR A 1 445 ? 26.747 7.256 -44.929 1.00 90.00 445 TYR A N 1
ATOM 3689 C CA . TYR A 1 445 ? 27.595 6.080 -45.139 1.00 90.00 445 TYR A CA 1
ATOM 3690 C C . TYR A 1 445 ? 27.389 5.492 -46.537 1.00 90.00 445 TYR A C 1
ATOM 3692 O O . TYR A 1 445 ? 28.353 5.329 -47.280 1.00 90.00 445 TYR A O 1
ATOM 3700 N N . SER A 1 446 ? 26.131 5.275 -46.939 1.00 87.69 446 SER A N 1
ATOM 3701 C CA . SER A 1 446 ? 25.817 4.792 -48.288 1.00 87.69 446 SER A CA 1
ATOM 3702 C C . SER A 1 446 ? 26.208 5.790 -49.375 1.00 87.69 446 SER A C 1
ATOM 3704 O O . SER A 1 446 ? 26.639 5.382 -50.450 1.00 87.69 446 SER A O 1
ATOM 3706 N N . ASP A 1 447 ? 26.093 7.093 -49.107 1.00 87.50 447 ASP A N 1
ATOM 3707 C CA . ASP A 1 447 ? 26.506 8.122 -50.059 1.00 87.50 447 ASP A CA 1
ATOM 3708 C C . ASP A 1 447 ? 28.024 8.058 -50.293 1.00 87.50 447 ASP A C 1
ATOM 3710 O O . ASP A 1 447 ? 28.463 8.058 -51.441 1.00 87.50 447 ASP A O 1
ATOM 3714 N N . TRP A 1 448 ? 28.821 7.920 -49.227 1.00 89.38 448 TRP A N 1
ATOM 3715 C CA . TRP A 1 448 ? 30.275 7.767 -49.317 1.00 89.38 448 TRP A CA 1
ATOM 3716 C C . TRP A 1 448 ? 30.715 6.448 -49.962 1.00 89.38 448 TRP A C 1
ATOM 3718 O O . TRP A 1 448 ? 31.653 6.459 -50.762 1.00 89.38 448 TRP A O 1
ATOM 3728 N N . ASP A 1 449 ? 30.047 5.331 -49.665 1.00 87.12 449 ASP A N 1
ATOM 3729 C CA . ASP A 1 449 ? 30.322 4.050 -50.325 1.00 87.12 449 ASP A CA 1
ATOM 3730 C C . ASP A 1 449 ? 30.031 4.129 -51.830 1.00 87.12 449 ASP A C 1
ATOM 3732 O O . ASP A 1 449 ? 30.858 3.708 -52.637 1.00 87.12 449 ASP A O 1
ATOM 3736 N N . ASN A 1 450 ? 28.919 4.754 -52.231 1.00 86.88 450 ASN A N 1
ATOM 3737 C CA . ASN A 1 450 ? 28.604 4.980 -53.644 1.00 86.88 450 ASN A CA 1
ATOM 3738 C C . ASN A 1 450 ? 29.653 5.869 -54.334 1.00 86.88 450 ASN A C 1
ATOM 3740 O O . ASN A 1 450 ? 30.033 5.604 -55.477 1.00 86.88 450 ASN A O 1
ATOM 3744 N N . THR A 1 451 ? 30.145 6.916 -53.658 1.00 87.00 451 THR A N 1
ATOM 3745 C CA . THR A 1 451 ? 31.234 7.756 -54.179 1.00 87.00 451 THR A CA 1
ATOM 3746 C C . THR A 1 451 ? 32.522 6.951 -54.369 1.00 87.00 451 THR A C 1
ATOM 3748 O O . THR A 1 451 ? 33.178 7.116 -55.397 1.00 87.00 451 THR A O 1
ATOM 3751 N N . GLN A 1 452 ? 32.877 6.081 -53.416 1.00 88.44 452 GLN A N 1
ATOM 3752 C CA . GLN A 1 452 ? 34.069 5.230 -53.503 1.00 88.44 452 GLN A CA 1
ATOM 3753 C C . GLN A 1 452 ? 33.954 4.219 -54.650 1.00 88.44 452 GLN A C 1
ATOM 3755 O O . GLN A 1 452 ? 34.877 4.114 -55.452 1.00 88.44 452 GLN A O 1
ATOM 3760 N N . VAL A 1 453 ? 32.813 3.536 -54.778 1.00 86.75 453 VAL A N 1
ATOM 3761 C CA . VAL A 1 453 ? 32.571 2.567 -55.860 1.00 86.75 453 VAL A CA 1
ATOM 3762 C C . VAL A 1 453 ? 32.685 3.237 -57.228 1.00 86.75 453 VAL A C 1
ATOM 3764 O O . VAL A 1 453 ? 33.419 2.759 -58.084 1.00 86.75 453 VAL A O 1
ATOM 3767 N N . ASN A 1 454 ? 32.040 4.391 -57.430 1.00 85.12 454 ASN A N 1
ATOM 3768 C CA . ASN A 1 454 ? 32.128 5.122 -58.700 1.00 85.12 454 ASN A CA 1
ATOM 3769 C C . ASN A 1 454 ? 33.572 5.567 -59.021 1.00 85.12 454 ASN A C 1
ATOM 3771 O O . ASN A 1 454 ? 34.004 5.561 -60.177 1.00 85.12 454 ASN A O 1
ATOM 3775 N N . PHE A 1 455 ? 34.337 5.953 -57.995 1.00 87.06 455 PHE A N 1
ATOM 3776 C CA . PHE A 1 455 ? 35.746 6.314 -58.134 1.00 87.06 455 PHE A CA 1
ATOM 3777 C C . PHE A 1 455 ? 36.600 5.113 -58.574 1.00 87.06 455 PHE A C 1
ATOM 3779 O O . PHE A 1 455 ? 37.351 5.222 -59.545 1.00 87.06 455 PHE A O 1
ATOM 3786 N N . GLU A 1 456 ? 36.438 3.961 -57.919 1.00 87.19 456 GLU A N 1
ATOM 3787 C CA . GLU A 1 456 ? 37.138 2.709 -58.239 1.00 87.19 456 GLU A CA 1
ATOM 3788 C C . GLU A 1 456 ? 36.765 2.169 -59.629 1.00 87.19 456 GLU A C 1
ATOM 3790 O O . GLU A 1 456 ? 37.658 1.880 -60.428 1.00 87.19 456 GLU A O 1
ATOM 3795 N N . GLU A 1 457 ? 35.472 2.121 -59.970 1.00 86.06 457 GLU A N 1
ATOM 3796 C CA . GLU A 1 457 ? 34.990 1.678 -61.287 1.00 86.06 457 GLU A CA 1
ATOM 3797 C C . GLU A 1 457 ? 35.572 2.533 -62.419 1.00 86.06 457 GLU A C 1
ATOM 3799 O O . GLU A 1 457 ? 35.967 2.025 -63.471 1.00 86.06 457 GLU A O 1
ATOM 3804 N N . THR A 1 458 ? 35.668 3.848 -62.216 1.00 84.62 458 THR A N 1
ATOM 3805 C CA . THR A 1 458 ? 36.258 4.760 -63.205 1.00 84.62 458 THR A CA 1
ATOM 3806 C C . THR A 1 458 ? 37.744 4.465 -63.418 1.00 84.62 458 THR A C 1
ATOM 3808 O O . THR A 1 458 ? 38.219 4.436 -64.556 1.00 84.62 458 THR A O 1
ATOM 3811 N N . ILE A 1 459 ? 38.487 4.211 -62.340 1.00 85.75 459 ILE A N 1
ATOM 3812 C CA . ILE A 1 459 ? 39.912 3.858 -62.389 1.00 85.75 459 ILE A CA 1
ATOM 3813 C C . ILE A 1 459 ? 40.119 2.528 -63.117 1.00 85.75 459 ILE A C 1
ATOM 3815 O O . ILE A 1 459 ? 40.984 2.431 -63.995 1.00 85.75 459 ILE A O 1
ATOM 3819 N N . GLU A 1 460 ? 39.317 1.517 -62.785 1.00 85.25 460 GLU A N 1
ATOM 3820 C CA . GLU A 1 460 ? 39.361 0.208 -63.432 1.00 85.25 460 GLU A CA 1
ATOM 3821 C C . GLU A 1 460 ? 39.071 0.332 -64.932 1.00 85.25 460 GLU A C 1
ATOM 3823 O O . GLU A 1 460 ? 39.875 -0.115 -65.751 1.00 85.25 460 GLU A O 1
ATOM 3828 N N . ASN A 1 461 ? 38.014 1.060 -65.306 1.00 83.81 461 ASN A N 1
ATOM 3829 C CA . ASN A 1 461 ? 37.658 1.313 -66.702 1.00 83.81 461 ASN A CA 1
ATOM 3830 C C . ASN A 1 461 ? 38.797 1.975 -67.495 1.00 83.81 461 ASN A C 1
ATOM 3832 O O . ASN A 1 461 ? 39.039 1.612 -68.651 1.00 83.81 461 ASN A O 1
ATOM 3836 N N . ILE A 1 462 ? 39.524 2.932 -66.906 1.00 84.31 462 ILE A N 1
ATOM 3837 C CA . ILE A 1 462 ? 40.700 3.543 -67.546 1.00 84.31 462 ILE A CA 1
ATOM 3838 C C . ILE A 1 462 ? 41.813 2.506 -67.727 1.00 84.31 462 ILE A C 1
ATOM 3840 O O . ILE A 1 462 ? 42.385 2.410 -68.815 1.00 84.31 462 ILE A O 1
ATOM 3844 N N . ASN A 1 463 ? 42.121 1.721 -66.693 1.00 84.50 463 ASN A N 1
ATOM 3845 C CA . ASN A 1 463 ? 43.191 0.724 -66.731 1.00 84.50 463 ASN A CA 1
ATOM 3846 C C . ASN A 1 463 ? 42.916 -0.378 -67.766 1.00 84.50 463 ASN A C 1
ATOM 3848 O O . ASN A 1 463 ? 43.779 -0.653 -68.603 1.00 84.50 463 ASN A O 1
ATOM 3852 N N . THR A 1 464 ? 41.709 -0.948 -67.785 1.00 82.88 464 THR A N 1
ATOM 3853 C CA . THR A 1 464 ? 41.311 -1.966 -68.769 1.00 82.88 464 THR A CA 1
ATOM 3854 C C . THR A 1 464 ? 41.413 -1.425 -70.194 1.00 82.88 464 THR A C 1
ATOM 3856 O O . THR A 1 464 ? 41.969 -2.076 -71.082 1.00 82.88 464 THR A O 1
ATOM 3859 N N . ASN A 1 465 ? 40.943 -0.197 -70.424 1.00 81.56 465 ASN A N 1
ATOM 3860 C CA . ASN A 1 465 ? 41.019 0.428 -71.741 1.00 81.56 465 ASN A CA 1
ATOM 3861 C C . ASN A 1 465 ? 42.452 0.754 -72.172 1.00 81.56 465 ASN A C 1
ATOM 3863 O O . ASN A 1 465 ? 42.785 0.613 -73.352 1.00 81.56 465 ASN A O 1
ATOM 3867 N N . LEU A 1 466 ? 43.315 1.161 -71.238 1.00 84.25 466 LEU A N 1
ATOM 3868 C CA . LEU A 1 466 ? 44.740 1.370 -71.493 1.00 84.25 466 LEU A CA 1
ATOM 3869 C C . LEU A 1 466 ? 45.428 0.073 -71.922 1.00 84.25 466 LEU A C 1
ATOM 3871 O O . LEU A 1 466 ? 46.183 0.090 -72.895 1.00 84.25 466 LEU A O 1
ATOM 3875 N N . GLU A 1 467 ? 45.163 -1.041 -71.239 1.00 82.88 467 GLU A N 1
ATOM 3876 C CA . GLU A 1 467 ? 45.738 -2.344 -71.584 1.00 82.88 467 GLU A CA 1
ATOM 3877 C C . GLU A 1 467 ? 45.295 -2.821 -72.968 1.00 82.88 467 GLU A C 1
ATOM 3879 O O . GLU A 1 467 ? 46.136 -3.204 -73.788 1.00 82.88 467 GLU A O 1
ATOM 3884 N N . ILE A 1 468 ? 43.992 -2.740 -73.261 1.00 81.56 468 ILE A N 1
ATOM 3885 C CA . ILE A 1 468 ? 43.438 -3.101 -74.573 1.00 81.56 468 ILE A CA 1
ATOM 3886 C C . ILE A 1 468 ? 44.098 -2.263 -75.671 1.00 81.56 468 ILE A C 1
ATOM 3888 O O . ILE A 1 468 ? 44.544 -2.808 -76.683 1.00 81.56 468 ILE A O 1
ATOM 3892 N N . LEU A 1 469 ? 44.198 -0.947 -75.471 1.00 80.69 469 LEU A N 1
ATOM 3893 C CA . LEU A 1 469 ? 44.756 -0.033 -76.463 1.00 80.69 469 LEU A CA 1
ATOM 3894 C C . LEU A 1 469 ? 46.260 -0.251 -76.668 1.00 80.69 469 LEU A C 1
ATOM 3896 O O . LEU A 1 469 ? 46.731 -0.246 -77.805 1.00 80.69 469 LEU A O 1
ATOM 3900 N N . LEU A 1 470 ? 47.020 -0.473 -75.593 1.00 81.94 470 LEU A N 1
ATOM 3901 C CA . LEU A 1 470 ? 48.454 -0.761 -75.668 1.00 81.94 470 LEU A CA 1
ATOM 3902 C C . LEU A 1 470 ? 48.728 -2.066 -76.415 1.00 81.94 470 LEU A C 1
ATOM 3904 O O . LEU A 1 470 ? 49.605 -2.086 -77.279 1.00 81.94 470 LEU A O 1
ATOM 3908 N N . ARG A 1 471 ? 47.960 -3.122 -76.130 1.00 81.75 471 ARG A N 1
ATOM 3909 C CA . ARG A 1 471 ? 48.068 -4.404 -76.831 1.00 81.75 471 ARG A CA 1
ATOM 3910 C C . ARG A 1 471 ? 47.700 -4.269 -78.304 1.00 81.75 471 ARG A C 1
ATOM 3912 O O . ARG A 1 471 ? 48.425 -4.745 -79.168 1.00 81.75 471 ARG A O 1
ATOM 3919 N N . TYR A 1 472 ? 46.617 -3.554 -78.597 1.00 79.75 472 TYR A N 1
ATOM 3920 C CA . TYR A 1 472 ? 46.188 -3.311 -79.969 1.00 79.75 472 TYR A CA 1
ATOM 3921 C C . TYR A 1 472 ? 47.245 -2.550 -80.786 1.00 79.75 472 TYR A C 1
ATOM 3923 O O . TYR A 1 472 ? 47.480 -2.872 -81.946 1.00 79.75 472 TYR A O 1
ATOM 3931 N N . ILE A 1 473 ? 47.930 -1.577 -80.178 1.00 81.25 473 ILE A N 1
ATOM 3932 C CA . ILE A 1 473 ? 49.055 -0.866 -80.804 1.00 81.25 473 ILE A CA 1
ATOM 3933 C C . ILE A 1 473 ? 50.253 -1.795 -81.058 1.00 81.25 473 ILE A C 1
ATOM 3935 O O . ILE A 1 473 ? 50.945 -1.629 -82.061 1.00 81.25 473 ILE A O 1
ATOM 3939 N N . GLU A 1 474 ? 50.533 -2.735 -80.153 1.00 78.44 474 GLU A N 1
ATOM 3940 C CA . GLU A 1 474 ? 51.632 -3.698 -80.303 1.00 78.44 474 GLU A CA 1
ATOM 3941 C C . GLU A 1 474 ? 51.376 -4.713 -81.420 1.00 78.44 474 GLU A C 1
ATOM 3943 O O . GLU A 1 474 ? 52.296 -5.016 -82.179 1.00 78.44 474 GLU A O 1
ATOM 3948 N N . ASP A 1 475 ? 50.132 -5.174 -81.546 1.00 76.06 475 ASP A N 1
ATOM 3949 C CA . ASP A 1 475 ? 49.713 -6.168 -82.537 1.00 76.06 475 ASP A CA 1
ATOM 3950 C C . ASP A 1 475 ? 49.475 -5.561 -83.940 1.00 76.06 475 ASP A C 1
ATOM 3952 O O . ASP A 1 475 ? 49.282 -6.291 -84.913 1.00 76.06 475 ASP A O 1
ATOM 3956 N N . TYR A 1 476 ? 49.476 -4.229 -84.086 1.00 78.81 476 TYR A N 1
ATOM 3957 C CA . TYR A 1 476 ? 49.198 -3.573 -85.367 1.00 78.81 476 TYR A CA 1
ATOM 3958 C C . TYR A 1 476 ? 50.419 -3.589 -86.308 1.00 78.81 476 TYR A C 1
ATOM 3960 O O . TYR A 1 476 ? 51.340 -2.772 -86.201 1.00 78.81 476 TYR A O 1
ATOM 3968 N N . GLU A 1 477 ? 50.404 -4.500 -87.283 1.00 65.81 477 GLU A N 1
ATOM 3969 C CA . GLU A 1 477 ? 51.486 -4.737 -88.250 1.00 65.81 477 GLU A CA 1
ATOM 3970 C C . GLU A 1 477 ? 51.539 -3.688 -89.385 1.00 65.81 477 GLU A C 1
ATOM 3972 O O . GLU A 1 477 ? 51.334 -3.996 -90.557 1.00 65.81 477 GLU A O 1
ATOM 3977 N N . SER A 1 478 ? 51.851 -2.428 -89.061 1.00 74.38 478 SER A N 1
ATOM 3978 C CA . SER A 1 478 ? 52.148 -1.390 -90.065 1.00 74.38 478 SER A CA 1
ATOM 3979 C C . SER A 1 478 ? 53.522 -0.769 -89.857 1.00 74.38 478 SER A C 1
ATOM 3981 O O . SER A 1 478 ? 53.809 -0.128 -88.841 1.00 74.38 478 SER A O 1
ATOM 3983 N N . VAL A 1 479 ? 54.377 -0.896 -90.876 1.00 70.19 479 VAL A N 1
ATOM 3984 C CA . VAL A 1 479 ? 55.708 -0.267 -90.905 1.00 70.19 479 VAL A CA 1
ATOM 3985 C C . VAL A 1 479 ? 55.591 1.261 -90.854 1.00 70.19 479 VAL A C 1
ATOM 3987 O O . VAL A 1 479 ? 56.433 1.925 -90.248 1.00 70.19 479 VAL A O 1
ATOM 3990 N N . ARG A 1 480 ? 54.523 1.825 -91.432 1.00 76.19 480 ARG A N 1
ATOM 3991 C CA . ARG A 1 480 ? 54.319 3.273 -91.542 1.00 76.19 480 ARG A CA 1
ATOM 3992 C C . ARG A 1 480 ? 53.950 3.922 -90.211 1.00 76.19 480 ARG A C 1
ATOM 3994 O O . ARG A 1 480 ? 54.416 5.021 -89.919 1.00 76.19 480 ARG A O 1
ATOM 4001 N N . LEU A 1 481 ? 53.128 3.256 -89.400 1.00 80.88 481 LEU A N 1
ATOM 4002 C CA . LEU A 1 481 ? 52.646 3.813 -88.130 1.00 80.88 481 LEU A CA 1
ATOM 4003 C C . LEU A 1 481 ? 53.598 3.588 -86.951 1.00 80.88 481 LEU A C 1
ATOM 4005 O O . LEU A 1 481 ? 53.427 4.205 -85.898 1.00 80.88 481 LEU A O 1
ATOM 4009 N N . LYS A 1 482 ? 54.642 2.772 -87.125 1.00 78.81 482 LYS A N 1
ATOM 4010 C CA . LYS A 1 482 ? 55.604 2.435 -86.067 1.00 78.81 482 LYS A CA 1
ATOM 4011 C C . LYS A 1 482 ? 56.196 3.663 -85.339 1.00 78.81 482 LYS A C 1
ATOM 4013 O O . LYS A 1 482 ? 56.233 3.638 -84.107 1.00 78.81 482 LYS A O 1
ATOM 4018 N N . PRO A 1 483 ? 56.601 4.761 -86.018 1.00 78.94 483 PRO A N 1
ATOM 4019 C CA . PRO A 1 483 ? 57.101 5.961 -85.338 1.00 78.94 483 PRO A CA 1
ATOM 4020 C C . PRO A 1 483 ? 56.016 6.726 -84.562 1.00 78.94 483 PRO A C 1
ATOM 4022 O O . PRO A 1 483 ? 56.278 7.229 -83.471 1.00 78.94 483 PRO A O 1
ATOM 4025 N N . PHE A 1 484 ? 54.790 6.792 -85.093 1.00 83.31 484 PHE A N 1
ATOM 4026 C CA . PHE A 1 484 ? 53.652 7.445 -84.435 1.00 83.31 484 PHE A CA 1
ATOM 4027 C C . PHE A 1 484 ? 53.271 6.715 -83.140 1.00 83.31 484 PHE A C 1
ATOM 4029 O O . PHE A 1 484 ? 53.139 7.335 -82.081 1.00 83.31 484 PHE A O 1
ATOM 4036 N N . PHE A 1 485 ? 53.181 5.385 -83.199 1.00 83.88 485 PHE A N 1
ATOM 4037 C CA . PHE A 1 485 ? 52.862 4.558 -82.040 1.00 83.88 485 PHE A CA 1
ATOM 4038 C C . PHE A 1 485 ? 53.921 4.602 -80.945 1.00 83.88 485 PHE A C 1
ATOM 4040 O O . PHE A 1 485 ? 53.566 4.544 -79.768 1.00 83.88 485 PHE A O 1
ATOM 4047 N N . LEU A 1 486 ? 55.199 4.780 -81.288 1.00 80.75 486 LEU A N 1
ATOM 4048 C CA . LEU A 1 486 ? 56.257 4.919 -80.289 1.00 80.75 486 LEU A CA 1
ATOM 4049 C C . LEU A 1 486 ? 56.014 6.125 -79.363 1.00 80.75 486 LEU A C 1
ATOM 4051 O O . LEU A 1 486 ? 56.111 5.989 -78.142 1.00 80.75 486 LEU A O 1
ATOM 4055 N N . GLY A 1 487 ? 55.635 7.277 -79.926 1.00 81.50 487 GLY A N 1
ATOM 4056 C CA . GLY A 1 487 ? 55.307 8.479 -79.151 1.00 81.50 487 GLY A CA 1
ATOM 4057 C C . GLY A 1 487 ? 54.016 8.335 -78.337 1.00 81.50 487 GLY A C 1
ATOM 4058 O O . GLY A 1 487 ? 53.951 8.762 -77.184 1.00 81.50 487 GLY A O 1
ATOM 4059 N N . LYS A 1 488 ? 52.992 7.676 -78.892 1.00 84.50 488 LYS A N 1
ATOM 4060 C CA . LYS A 1 488 ? 51.725 7.421 -78.183 1.00 84.50 488 LYS A CA 1
ATOM 4061 C C . LYS A 1 488 ? 51.875 6.447 -77.024 1.00 84.50 488 LYS A C 1
ATOM 4063 O O . LYS A 1 488 ? 51.327 6.690 -75.954 1.00 84.50 488 LYS A O 1
ATOM 4068 N N . LYS A 1 489 ? 52.686 5.403 -77.188 1.00 83.50 489 LYS A N 1
ATOM 4069 C CA . LYS A 1 489 ? 52.972 4.422 -76.137 1.00 83.50 489 LYS A CA 1
ATOM 4070 C C . LYS A 1 489 ? 53.583 5.068 -74.894 1.00 83.50 489 LYS A C 1
ATOM 4072 O O . LYS A 1 489 ? 53.283 4.640 -73.785 1.00 83.50 489 LYS A O 1
ATOM 4077 N N . GLN A 1 490 ? 54.417 6.096 -75.057 1.00 84.25 490 GLN A N 1
ATOM 4078 C CA . GLN A 1 490 ? 54.969 6.839 -73.920 1.00 84.25 490 GLN A CA 1
ATOM 4079 C C . GLN A 1 490 ? 53.882 7.604 -73.159 1.00 84.25 490 GLN A C 1
ATOM 4081 O O . GLN A 1 490 ? 53.799 7.458 -71.943 1.00 84.25 490 GLN A O 1
ATOM 4086 N N . LYS A 1 491 ? 53.006 8.327 -73.867 1.00 84.38 491 LYS A N 1
ATOM 4087 C CA . LYS A 1 491 ? 51.884 9.052 -73.250 1.00 84.38 491 LYS A CA 1
ATOM 4088 C C . LYS A 1 491 ? 50.893 8.121 -72.550 1.00 84.38 491 LYS A C 1
ATOM 4090 O O . LYS A 1 491 ? 50.512 8.371 -71.418 1.00 84.38 491 LYS A O 1
ATOM 4095 N N . LEU A 1 492 ? 50.529 6.998 -73.171 1.00 85.50 492 LEU A N 1
ATOM 4096 C CA . LEU A 1 492 ? 49.639 6.009 -72.544 1.00 85.50 492 LEU A CA 1
ATOM 4097 C C . LEU A 1 492 ? 50.268 5.377 -71.288 1.00 85.50 492 LEU A C 1
ATOM 4099 O O . LEU A 1 492 ? 49.577 5.148 -70.300 1.00 85.50 492 LEU A O 1
ATOM 4103 N N . LYS A 1 493 ? 51.590 5.150 -71.282 1.00 84.50 493 LYS A N 1
ATOM 4104 C CA . LYS A 1 493 ? 52.314 4.706 -70.077 1.00 84.50 493 LYS A CA 1
ATOM 4105 C C . LYS A 1 493 ? 52.342 5.768 -68.977 1.00 84.50 493 LYS A C 1
ATOM 4107 O O . LYS A 1 493 ? 52.348 5.410 -67.803 1.00 84.50 493 LYS A O 1
ATOM 4112 N N . GLU A 1 494 ? 52.391 7.047 -69.333 1.00 86.25 494 GLU A N 1
ATOM 4113 C CA . GLU A 1 494 ? 52.310 8.150 -68.373 1.00 86.25 494 GLU A CA 1
ATOM 4114 C C . GLU A 1 494 ? 50.928 8.216 -67.714 1.00 86.25 494 GLU A C 1
ATOM 4116 O O . GLU A 1 494 ? 50.853 8.255 -66.486 1.00 86.25 494 GLU A O 1
ATOM 4121 N N . ILE A 1 495 ? 49.855 8.104 -68.505 1.00 86.19 495 ILE A N 1
ATOM 4122 C CA . ILE A 1 495 ? 48.481 8.003 -67.991 1.00 86.19 495 ILE A CA 1
ATOM 4123 C C . ILE A 1 495 ? 48.366 6.793 -67.052 1.00 86.19 495 ILE A C 1
ATOM 4125 O O . ILE A 1 495 ? 47.947 6.957 -65.914 1.00 86.19 495 ILE A O 1
ATOM 4129 N N . SER A 1 496 ? 48.847 5.613 -67.461 1.00 85.75 496 SER A N 1
ATOM 4130 C CA . SER A 1 496 ? 48.842 4.404 -66.620 1.00 85.75 496 SER A CA 1
ATOM 4131 C C . SER A 1 496 ? 49.545 4.603 -65.268 1.00 85.75 496 SER A C 1
ATOM 4133 O O . SER A 1 496 ? 48.996 4.244 -64.228 1.00 85.75 496 SER A O 1
ATOM 4135 N N . ARG A 1 497 ? 50.727 5.237 -65.243 1.00 85.25 497 ARG A N 1
ATOM 4136 C CA . ARG A 1 497 ? 51.439 5.545 -63.987 1.00 85.25 497 ARG A CA 1
ATOM 4137 C C . ARG A 1 497 ? 50.675 6.516 -63.092 1.00 85.25 497 ARG A C 1
ATOM 4139 O O . ARG A 1 497 ? 50.776 6.423 -61.873 1.00 85.25 497 ARG A O 1
ATOM 4146 N N . ASN A 1 498 ? 49.973 7.483 -63.676 1.00 84.94 498 ASN A N 1
ATOM 4147 C CA . ASN A 1 498 ? 49.182 8.437 -62.907 1.00 84.94 498 ASN A CA 1
ATOM 4148 C C . ASN A 1 498 ? 47.907 7.792 -62.356 1.00 84.94 498 ASN A C 1
ATOM 4150 O O . ASN A 1 498 ? 47.578 8.047 -61.202 1.00 84.94 498 ASN A O 1
ATOM 4154 N N . THR A 1 499 ? 47.265 6.898 -63.111 1.00 85.75 499 THR A N 1
ATOM 4155 C CA . THR A 1 499 ? 46.105 6.126 -62.650 1.00 85.75 499 THR A CA 1
ATOM 4156 C C . THR A 1 499 ? 46.460 5.184 -61.493 1.00 85.75 499 THR A C 1
ATOM 4158 O O . THR A 1 499 ? 45.709 5.092 -60.528 1.00 85.75 499 THR A O 1
ATOM 4161 N N . GLN A 1 500 ? 47.648 4.564 -61.514 1.00 83.25 500 GLN A N 1
ATOM 4162 C CA . GLN A 1 500 ? 48.122 3.684 -60.431 1.00 83.25 500 GLN A CA 1
ATOM 4163 C C . GLN A 1 500 ? 48.166 4.354 -59.050 1.00 83.25 500 GLN A C 1
ATOM 4165 O O . GLN A 1 500 ? 48.004 3.671 -58.044 1.00 83.25 500 GLN A O 1
ATOM 4170 N N . LYS A 1 501 ? 48.347 5.680 -58.985 1.00 83.81 501 LYS A N 1
ATOM 4171 C CA . LYS A 1 501 ? 48.376 6.428 -57.716 1.00 83.81 501 LYS A CA 1
ATOM 4172 C C . LYS A 1 501 ? 47.029 6.427 -56.987 1.00 83.81 501 LYS A C 1
ATOM 4174 O O . LYS A 1 501 ? 47.001 6.742 -55.804 1.00 83.81 501 LYS A O 1
ATOM 4179 N N . PHE A 1 502 ? 45.934 6.095 -57.673 1.00 86.62 502 PHE A N 1
ATOM 4180 C CA . PHE A 1 502 ? 44.596 6.076 -57.086 1.00 86.62 502 PHE A CA 1
ATOM 4181 C C . PHE A 1 502 ? 44.146 4.694 -56.603 1.00 86.62 502 PHE A C 1
ATOM 4183 O O . PHE A 1 502 ? 43.179 4.622 -55.856 1.00 86.62 502 PHE A O 1
ATOM 4190 N N . ASN A 1 503 ? 44.852 3.617 -56.965 1.00 80.50 503 ASN A N 1
ATOM 4191 C CA . ASN A 1 503 ? 44.444 2.244 -56.635 1.00 80.50 503 ASN A CA 1
ATOM 4192 C C . ASN A 1 503 ? 44.417 1.952 -55.121 1.00 80.50 503 ASN A C 1
ATOM 4194 O O . ASN A 1 503 ? 43.742 1.024 -54.694 1.00 80.50 503 ASN A O 1
ATOM 4198 N N . GLU A 1 504 ? 45.166 2.712 -54.319 1.00 82.38 504 GLU A N 1
ATOM 4199 C CA . GLU A 1 504 ? 45.256 2.541 -52.860 1.00 82.38 504 GLU A CA 1
ATOM 4200 C C . GLU A 1 504 ? 44.498 3.637 -52.085 1.00 82.38 504 GLU A C 1
ATOM 4202 O O . GLU A 1 504 ? 44.557 3.685 -50.855 1.00 82.38 504 GLU A O 1
ATOM 4207 N N . LEU A 1 505 ? 43.805 4.546 -52.782 1.00 87.19 505 LEU A N 1
ATOM 4208 C CA . LEU A 1 505 ? 43.150 5.697 -52.166 1.00 87.19 505 LEU A CA 1
ATOM 4209 C C . LEU A 1 505 ? 41.711 5.364 -51.737 1.00 87.19 505 LEU A C 1
ATOM 4211 O O . LEU A 1 505 ? 40.842 5.120 -52.569 1.00 87.19 505 LEU A O 1
ATOM 4215 N N . ASP A 1 506 ? 41.448 5.444 -50.432 1.00 86.56 506 ASP A N 1
ATOM 4216 C CA . ASP A 1 506 ? 40.105 5.321 -49.856 1.00 86.56 506 ASP A CA 1
ATOM 4217 C C . ASP A 1 506 ? 39.545 6.712 -49.523 1.00 86.56 506 ASP A C 1
ATOM 4219 O O . ASP A 1 506 ? 39.966 7.352 -48.551 1.00 86.56 506 ASP A O 1
ATOM 4223 N N . LEU A 1 507 ? 38.592 7.191 -50.328 1.00 86.06 507 LEU A N 1
ATOM 4224 C CA . LEU A 1 507 ? 37.999 8.525 -50.192 1.00 86.06 507 LEU A CA 1
ATOM 4225 C C . LEU A 1 507 ? 37.245 8.705 -48.869 1.00 86.06 507 LEU A C 1
ATOM 4227 O O . LEU A 1 507 ? 37.065 9.838 -48.427 1.00 86.06 507 LEU A O 1
ATOM 4231 N N . ARG A 1 508 ? 36.846 7.606 -48.216 1.00 84.25 508 ARG A N 1
ATOM 4232 C CA . ARG A 1 508 ? 36.119 7.615 -46.936 1.00 84.25 508 ARG A CA 1
ATOM 4233 C C . ARG A 1 508 ? 37.005 8.006 -45.754 1.00 84.25 508 ARG A C 1
ATOM 4235 O O . ARG A 1 508 ? 36.492 8.381 -44.705 1.00 84.25 508 ARG A O 1
ATOM 4242 N N . LYS A 1 509 ? 38.330 7.898 -45.908 1.00 84.06 509 LYS A N 1
ATOM 4243 C CA . LYS A 1 509 ? 39.320 8.106 -44.834 1.00 84.06 509 LYS A CA 1
ATOM 4244 C C . LYS A 1 509 ? 40.038 9.450 -44.904 1.00 84.06 509 LYS A C 1
ATOM 4246 O O . LYS A 1 509 ? 40.762 9.802 -43.975 1.00 84.06 509 LYS A O 1
ATOM 4251 N N . ILE A 1 510 ? 39.869 10.186 -45.997 1.00 83.44 510 ILE A N 1
ATOM 4252 C CA . ILE A 1 510 ? 40.483 11.499 -46.202 1.00 83.44 510 ILE A CA 1
ATOM 4253 C C . ILE A 1 510 ? 39.446 12.611 -46.028 1.00 83.44 510 ILE A C 1
ATOM 4255 O O . ILE A 1 510 ? 38.239 12.394 -46.101 1.00 83.44 510 ILE A O 1
ATOM 4259 N N . ASN A 1 511 ? 39.912 13.831 -45.768 1.00 82.44 511 ASN A N 1
ATOM 4260 C CA . ASN A 1 511 ? 39.012 14.970 -45.602 1.00 82.44 511 ASN A CA 1
ATOM 4261 C C . ASN A 1 511 ? 38.374 15.389 -46.945 1.00 82.44 511 ASN A C 1
ATOM 4263 O O . ASN A 1 511 ? 38.955 15.211 -48.015 1.00 82.44 511 ASN A O 1
ATOM 4267 N N . ILE A 1 512 ? 37.206 16.041 -46.885 1.00 83.69 512 ILE A N 1
ATOM 4268 C CA . ILE A 1 512 ? 36.434 16.454 -48.075 1.00 83.69 512 ILE A CA 1
ATOM 4269 C C . ILE A 1 512 ? 37.250 17.320 -49.050 1.00 83.69 512 ILE A C 1
ATOM 4271 O O . ILE A 1 512 ? 37.130 17.170 -50.266 1.00 83.69 512 ILE A O 1
ATOM 4275 N N . SER A 1 513 ? 38.084 18.233 -48.543 1.00 83.44 513 SER A N 1
ATOM 4276 C CA . SER A 1 513 ? 38.898 19.129 -49.382 1.00 83.44 513 SER A CA 1
ATOM 4277 C C . SER A 1 513 ? 39.896 18.348 -50.242 1.00 83.44 513 SER A C 1
ATOM 4279 O O . SER A 1 513 ? 40.130 18.677 -51.406 1.00 83.44 513 SER A O 1
ATOM 4281 N N . GLU A 1 514 ? 40.465 17.288 -49.682 1.00 84.62 514 GLU A N 1
ATOM 4282 C CA . GLU A 1 514 ? 41.379 16.384 -50.365 1.00 84.62 514 GLU A CA 1
ATOM 4283 C C . GLU A 1 514 ? 40.644 15.465 -51.347 1.00 84.62 514 GLU A C 1
ATOM 4285 O O . GLU A 1 514 ? 41.085 15.337 -52.491 1.00 84.62 514 GLU A O 1
ATOM 4290 N N . THR A 1 515 ? 39.465 14.954 -50.979 1.00 84.50 515 THR A N 1
ATOM 4291 C CA . THR A 1 515 ? 38.574 14.207 -51.884 1.00 84.50 515 THR A CA 1
ATOM 4292 C C . THR A 1 515 ? 38.241 15.022 -53.137 1.00 84.50 515 THR A C 1
ATOM 4294 O O . THR A 1 515 ? 38.396 14.536 -54.258 1.00 84.50 515 THR A O 1
ATOM 4297 N N . ILE A 1 516 ? 37.865 16.297 -52.989 1.00 84.25 516 ILE A N 1
ATOM 4298 C CA . ILE A 1 516 ? 37.573 17.197 -54.122 1.00 84.25 516 ILE A CA 1
ATOM 4299 C C . ILE A 1 516 ? 38.799 17.378 -55.035 1.00 84.25 516 ILE A C 1
ATOM 4301 O O . ILE A 1 516 ? 38.671 17.454 -56.257 1.00 84.25 516 ILE A O 1
ATOM 4305 N N . LYS A 1 517 ? 40.012 17.435 -54.473 1.00 86.56 517 LYS A N 1
ATOM 4306 C CA . LYS A 1 517 ? 41.241 17.540 -55.276 1.00 86.56 517 LYS A CA 1
ATOM 4307 C C . LYS A 1 517 ? 41.506 16.263 -56.070 1.00 86.56 517 LYS A C 1
ATOM 4309 O O . LYS A 1 517 ? 41.789 16.353 -57.262 1.00 86.56 517 LYS A O 1
ATOM 4314 N N . MET A 1 518 ? 41.404 15.096 -55.437 1.00 85.62 518 MET A N 1
ATOM 4315 C CA . MET A 1 518 ? 41.708 13.811 -56.080 1.00 85.62 518 MET A CA 1
ATOM 4316 C C . MET A 1 518 ? 40.713 13.474 -57.192 1.00 85.62 518 MET A C 1
ATOM 4318 O O . MET A 1 518 ? 41.111 13.097 -58.293 1.00 85.62 518 MET A O 1
ATOM 4322 N N . THR A 1 519 ? 39.427 13.713 -56.945 1.00 85.00 519 THR A N 1
ATOM 4323 C CA . THR A 1 519 ? 38.358 13.548 -57.941 1.00 85.00 519 THR A CA 1
ATOM 4324 C C . THR A 1 519 ? 38.545 14.450 -59.165 1.00 85.00 519 THR A C 1
ATOM 4326 O O . THR A 1 519 ? 38.335 14.008 -60.295 1.00 85.00 519 THR A O 1
ATOM 4329 N N . LYS A 1 520 ? 39.026 15.685 -58.975 1.00 85.75 520 LYS A N 1
ATOM 4330 C CA . LYS A 1 520 ? 39.373 16.582 -60.084 1.00 85.75 520 LYS A CA 1
ATOM 4331 C C . LYS A 1 520 ? 40.533 16.049 -60.932 1.00 85.75 520 LYS A C 1
ATOM 4333 O O . LYS A 1 520 ? 40.441 16.068 -62.155 1.00 85.75 520 LYS A O 1
ATOM 4338 N N . ILE A 1 521 ? 41.595 15.543 -60.300 1.00 86.38 521 ILE A N 1
ATOM 4339 C CA . ILE A 1 521 ? 42.751 14.982 -61.022 1.00 86.38 521 ILE A CA 1
ATOM 4340 C C . ILE A 1 521 ? 42.330 13.760 -61.854 1.00 86.38 521 ILE A C 1
ATOM 4342 O O . ILE A 1 521 ? 42.762 13.621 -62.998 1.00 86.38 521 ILE A O 1
ATOM 4346 N N . LEU A 1 522 ? 41.460 12.896 -61.316 1.00 86.19 522 LEU A N 1
ATOM 4347 C CA . LEU A 1 522 ? 40.924 11.753 -62.061 1.00 86.19 522 LEU A CA 1
ATOM 4348 C C . LEU A 1 522 ? 40.122 12.198 -63.296 1.00 86.19 522 LEU A C 1
ATOM 4350 O O . LEU A 1 522 ? 40.301 11.640 -64.379 1.00 86.19 522 LEU A O 1
ATOM 4354 N N . SER A 1 523 ? 39.288 13.234 -63.161 1.00 85.44 523 SER A N 1
ATOM 4355 C CA . SER A 1 523 ? 38.532 13.812 -64.282 1.00 85.44 523 SER A CA 1
ATOM 4356 C C . SER A 1 523 ? 39.454 14.340 -65.394 1.00 85.44 523 SER A C 1
ATOM 4358 O O . SER A 1 523 ? 39.238 14.063 -66.578 1.00 85.44 523 SER A O 1
ATOM 4360 N N . ASP A 1 524 ? 40.536 15.033 -65.028 1.00 84.94 524 ASP A N 1
ATOM 4361 C CA . ASP A 1 524 ? 41.525 15.541 -65.986 1.00 84.94 524 ASP A CA 1
ATOM 4362 C C . ASP A 1 524 ? 42.221 14.394 -66.752 1.00 84.94 524 ASP A C 1
ATOM 4364 O O . ASP A 1 524 ? 42.377 14.468 -67.976 1.00 84.94 524 ASP A O 1
ATOM 4368 N N . LEU A 1 525 ? 42.558 13.292 -66.070 1.00 86.38 525 LEU A N 1
ATOM 4369 C CA . LEU A 1 525 ? 43.143 12.096 -66.695 1.00 86.38 525 LEU A CA 1
ATOM 4370 C C . LEU A 1 525 ? 42.178 11.391 -67.656 1.00 86.38 525 LEU A C 1
ATOM 4372 O O . LEU A 1 525 ? 42.602 10.951 -68.729 1.00 86.38 525 LEU A O 1
ATOM 4376 N N . CYS A 1 526 ? 40.886 11.313 -67.317 1.00 83.62 526 CYS A N 1
ATOM 4377 C CA . CYS A 1 526 ? 39.859 10.764 -68.211 1.00 83.62 526 CYS A CA 1
ATOM 4378 C C . CYS A 1 526 ? 39.831 11.522 -69.546 1.00 83.62 526 CYS A C 1
ATOM 4380 O O . CYS A 1 526 ? 39.816 10.921 -70.625 1.00 83.62 526 CYS A O 1
ATOM 4382 N N . ASN A 1 527 ? 39.874 12.854 -69.477 1.00 81.44 527 ASN A N 1
ATOM 4383 C CA . ASN A 1 527 ? 39.871 13.717 -70.654 1.00 81.44 527 ASN A CA 1
ATOM 4384 C C . ASN A 1 527 ? 41.141 13.548 -71.497 1.00 81.44 527 ASN A C 1
ATOM 4386 O O . ASN A 1 527 ? 41.063 13.458 -72.725 1.00 81.44 527 ASN A O 1
ATOM 4390 N N . GLU A 1 528 ? 42.308 13.459 -70.858 1.00 84.44 528 GLU A N 1
ATOM 4391 C CA . GLU A 1 528 ? 43.566 13.218 -71.564 1.00 84.44 528 GLU A CA 1
ATOM 4392 C C . GLU A 1 528 ? 43.565 11.863 -72.292 1.00 84.44 528 GLU A C 1
ATOM 4394 O O . GLU A 1 528 ? 43.965 11.780 -73.460 1.00 84.44 528 GLU A O 1
ATOM 4399 N N . PHE A 1 529 ? 43.049 10.814 -71.646 1.00 83.69 529 PHE A N 1
ATOM 4400 C CA . PHE A 1 529 ? 42.935 9.486 -72.242 1.00 83.69 529 PHE A CA 1
ATOM 4401 C C . PHE A 1 529 ? 42.007 9.471 -73.467 1.00 83.69 529 PHE A C 1
ATOM 4403 O O . PHE A 1 529 ? 42.393 8.950 -74.519 1.00 83.69 529 PHE A O 1
ATOM 4410 N N . LYS A 1 530 ? 40.838 10.127 -73.389 1.00 81.56 530 LYS A N 1
ATOM 4411 C CA . LYS A 1 530 ? 39.914 10.287 -74.531 1.00 81.56 530 LYS A CA 1
ATOM 4412 C C . LYS A 1 530 ? 40.589 10.927 -75.744 1.00 81.56 530 LYS A C 1
ATOM 4414 O O . LYS A 1 530 ? 40.404 10.465 -76.872 1.00 81.56 530 LYS A O 1
ATOM 4419 N N . ILE A 1 531 ? 41.394 11.969 -75.522 1.00 80.25 531 ILE A N 1
ATOM 4420 C CA . ILE A 1 531 ? 42.123 12.659 -76.596 1.00 80.25 531 ILE A CA 1
ATOM 4421 C C . ILE A 1 531 ? 43.105 11.702 -77.279 1.00 80.25 531 ILE A C 1
ATOM 4423 O O . ILE A 1 531 ? 43.135 11.632 -78.509 1.00 80.25 531 ILE A O 1
ATOM 4427 N N . GLN A 1 532 ? 43.889 10.940 -76.506 1.00 82.56 532 GLN A N 1
ATOM 4428 C CA . GLN A 1 532 ? 44.848 9.991 -77.083 1.00 82.56 532 GLN A CA 1
ATOM 4429 C C . GLN A 1 532 ? 44.152 8.904 -77.906 1.00 82.56 532 GLN A C 1
ATOM 4431 O O . GLN A 1 532 ? 44.615 8.578 -79.002 1.00 82.56 532 GLN A O 1
ATOM 4436 N N . LEU A 1 533 ? 43.029 8.386 -77.407 1.00 79.00 533 LEU A N 1
ATOM 4437 C CA . LEU A 1 533 ? 42.241 7.372 -78.095 1.00 79.00 533 LEU A CA 1
ATOM 4438 C C . LEU A 1 533 ? 41.719 7.885 -79.448 1.00 79.00 533 LEU A C 1
ATOM 4440 O O . LEU A 1 533 ? 41.934 7.239 -80.472 1.00 79.00 533 LEU A O 1
ATOM 4444 N N . GLY A 1 534 ? 41.137 9.088 -79.494 1.00 73.75 534 GLY A N 1
ATOM 4445 C CA . GLY A 1 534 ? 40.667 9.693 -80.748 1.00 73.75 534 GLY A CA 1
ATOM 4446 C C . GLY A 1 534 ? 41.774 9.879 -81.796 1.00 73.75 534 GLY A C 1
ATOM 4447 O O . GLY A 1 534 ? 41.571 9.611 -82.982 1.00 73.75 534 GLY A O 1
ATOM 4448 N N . GLU A 1 535 ? 42.976 10.280 -81.372 1.00 79.06 535 GLU A N 1
ATOM 4449 C CA . GLU A 1 535 ? 44.114 10.473 -82.277 1.00 79.06 535 GLU A CA 1
ATOM 4450 C C . GLU A 1 535 ? 44.635 9.159 -82.879 1.00 79.06 535 GLU A C 1
ATOM 4452 O O . GLU A 1 535 ? 44.997 9.134 -84.057 1.00 79.06 535 GLU A O 1
ATOM 4457 N N . ILE A 1 536 ? 44.672 8.077 -82.094 1.00 81.44 536 ILE A N 1
ATOM 4458 C CA . ILE A 1 536 ? 45.102 6.745 -82.552 1.00 81.44 536 ILE A CA 1
ATOM 4459 C C . ILE A 1 536 ? 44.114 6.181 -83.578 1.00 81.44 536 ILE A C 1
ATOM 4461 O O . ILE A 1 536 ? 44.527 5.674 -84.624 1.00 81.44 536 ILE A O 1
ATOM 4465 N N . ASN A 1 537 ? 42.816 6.320 -83.310 1.00 75.56 537 ASN A N 1
ATOM 4466 C CA . ASN A 1 537 ? 41.750 5.777 -84.150 1.00 75.56 537 ASN A CA 1
ATOM 4467 C C . ASN A 1 537 ? 41.800 6.318 -85.580 1.00 75.56 537 ASN A C 1
ATOM 4469 O O . ASN A 1 537 ? 41.718 5.563 -86.554 1.00 75.56 537 ASN A O 1
ATOM 4473 N N . LEU A 1 538 ? 41.970 7.633 -85.699 1.00 76.19 538 LEU A N 1
ATOM 4474 C CA . LEU A 1 538 ? 42.009 8.323 -86.980 1.00 76.19 538 LEU A CA 1
ATOM 4475 C C . LEU A 1 538 ? 43.226 7.903 -87.821 1.00 76.19 538 LEU A C 1
ATOM 4477 O O . LEU A 1 538 ? 43.107 7.675 -89.025 1.00 76.19 538 LEU A O 1
ATOM 4481 N N . GLU A 1 539 ? 44.393 7.753 -87.192 1.00 78.31 539 GLU A N 1
ATOM 4482 C CA . GLU A 1 539 ? 45.631 7.410 -87.900 1.00 78.31 539 GLU A CA 1
ATOM 4483 C C . GLU A 1 539 ? 45.603 5.973 -88.455 1.00 78.31 539 GLU A C 1
ATOM 4485 O O . GLU A 1 539 ? 46.081 5.715 -89.561 1.00 78.31 539 GLU A O 1
ATOM 4490 N N . ILE A 1 540 ? 44.965 5.048 -87.732 1.00 78.00 540 ILE A N 1
ATOM 4491 C CA . ILE A 1 540 ? 44.778 3.655 -88.163 1.00 78.00 540 ILE A CA 1
ATOM 4492 C C . ILE A 1 540 ? 43.834 3.554 -89.363 1.00 78.00 540 ILE A C 1
ATOM 4494 O O . ILE A 1 540 ? 44.118 2.831 -90.322 1.00 78.00 540 ILE A O 1
ATOM 4498 N N . LYS A 1 541 ? 42.728 4.306 -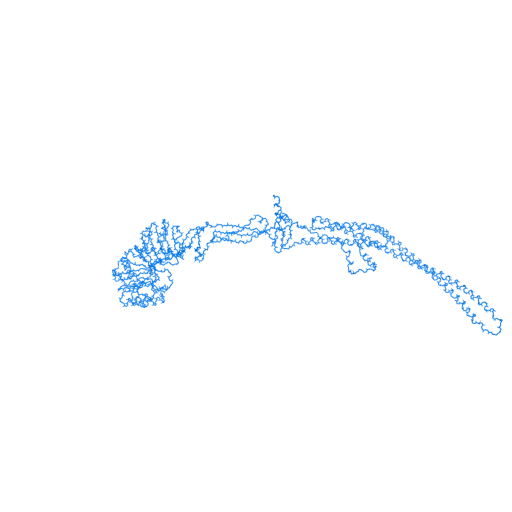89.358 1.00 77.25 541 LYS A N 1
ATOM 4499 C CA . LYS A 1 541 ? 41.790 4.359 -90.492 1.00 77.25 541 LYS A CA 1
ATOM 4500 C C . LYS A 1 541 ? 42.496 4.801 -91.781 1.00 77.25 541 LYS A C 1
ATOM 4502 O O . LYS A 1 541 ? 42.309 4.191 -92.834 1.00 77.25 541 LYS A O 1
ATOM 4507 N N . ASN A 1 542 ? 43.369 5.800 -91.672 1.00 77.94 542 ASN A N 1
ATOM 4508 C CA . ASN A 1 542 ? 44.164 6.312 -92.789 1.00 77.94 542 ASN A CA 1
ATOM 4509 C C . ASN A 1 542 ? 45.204 5.300 -93.307 1.00 77.94 542 ASN A C 1
ATOM 4511 O O . ASN A 1 542 ? 45.597 5.341 -94.471 1.00 77.94 542 ASN A O 1
ATOM 4515 N N . ASP A 1 543 ? 45.691 4.391 -92.467 1.00 78.56 543 ASP A N 1
ATOM 4516 C CA . ASP A 1 543 ? 46.666 3.363 -92.847 1.00 78.56 543 ASP A CA 1
ATOM 4517 C C . ASP A 1 543 ? 46.049 2.183 -93.597 1.00 78.56 543 ASP A C 1
ATOM 4519 O O . ASP A 1 543 ? 46.574 1.779 -94.641 1.00 78.56 543 ASP A O 1
ATOM 4523 N N . LYS A 1 544 ? 44.868 1.729 -93.166 1.00 78.25 544 LYS A N 1
ATOM 4524 C CA . LYS A 1 544 ? 44.087 0.726 -93.905 1.00 78.25 544 LYS A CA 1
ATOM 4525 C C . LYS A 1 544 ? 43.730 1.202 -95.319 1.00 78.25 544 LYS A C 1
ATOM 4527 O O . LYS A 1 544 ? 43.863 0.436 -96.270 1.00 78.25 544 LYS A O 1
ATOM 4532 N N . GLY A 1 545 ? 43.331 2.470 -95.467 1.00 77.69 545 GLY A N 1
ATOM 4533 C CA . GLY A 1 545 ? 42.976 3.052 -96.769 1.00 77.69 545 GLY A CA 1
ATOM 4534 C C . GLY A 1 545 ? 44.136 3.084 -97.772 1.00 77.69 545 GLY A C 1
ATOM 4535 O O . GLY A 1 545 ? 43.932 2.820 -98.954 1.00 77.69 545 GLY A O 1
ATOM 4536 N N . ILE A 1 546 ? 45.360 3.349 -97.305 1.00 79.38 546 ILE A N 1
ATOM 4537 C CA . ILE A 1 546 ? 46.558 3.346 -98.163 1.00 79.38 546 ILE A CA 1
ATOM 4538 C C . ILE A 1 546 ? 46.959 1.921 -98.539 1.00 79.38 546 ILE A C 1
ATOM 4540 O O . ILE A 1 546 ? 47.240 1.663 -99.707 1.00 79.38 546 ILE A O 1
ATOM 4544 N N . SER A 1 547 ? 46.938 0.990 -97.582 1.00 77.25 547 SER A N 1
ATOM 4545 C CA . SER A 1 547 ? 47.331 -0.403 -97.831 1.00 77.25 547 SER A CA 1
ATOM 4546 C C . SER A 1 547 ? 46.444 -1.080 -98.885 1.00 77.25 547 SER A C 1
ATOM 4548 O O . SER A 1 547 ? 46.960 -1.756 -99.771 1.00 77.25 547 SER A O 1
ATOM 4550 N N . ALA A 1 548 ? 45.127 -0.839 -98.855 1.00 79.56 548 ALA A N 1
ATOM 4551 C CA . ALA A 1 548 ? 44.200 -1.373 -99.857 1.00 79.56 548 ALA A CA 1
ATOM 4552 C C . ALA A 1 548 ? 44.513 -0.869 -101.280 1.00 79.56 548 ALA A C 1
ATOM 4554 O O . ALA A 1 548 ? 44.523 -1.647 -102.230 1.00 79.56 548 ALA A O 1
ATOM 4555 N N . LEU A 1 549 ? 44.833 0.422 -101.424 1.00 77.94 549 LEU A N 1
ATOM 4556 C CA . LEU A 1 549 ? 45.192 1.008 -102.719 1.00 77.94 549 LEU A CA 1
ATOM 4557 C C . LEU A 1 549 ? 46.528 0.477 -103.256 1.00 77.94 549 LEU A C 1
ATOM 4559 O O . LEU A 1 549 ? 46.675 0.333 -104.468 1.00 77.94 549 LEU A O 1
ATOM 4563 N N . MET A 1 550 ? 47.492 0.185 -102.377 1.00 78.75 550 MET A N 1
ATOM 4564 C CA . MET A 1 550 ? 48.765 -0.427 -102.776 1.00 78.75 550 MET A CA 1
ATOM 4565 C C . MET A 1 550 ? 48.568 -1.861 -103.281 1.00 78.75 550 MET A C 1
ATOM 4567 O O . MET A 1 550 ? 49.107 -2.213 -104.326 1.00 78.75 550 MET A O 1
ATOM 4571 N N . GLN A 1 551 ? 47.742 -2.657 -102.598 1.00 80.31 551 GLN A N 1
ATOM 4572 C CA . GLN A 1 551 ? 47.445 -4.028 -103.017 1.00 80.31 551 GLN A CA 1
ATOM 4573 C C . GLN A 1 551 ? 46.728 -4.078 -104.378 1.00 80.31 551 GLN A C 1
ATOM 4575 O O . GLN A 1 551 ? 47.091 -4.885 -105.233 1.00 80.31 551 GLN A O 1
ATOM 4580 N N . ASP A 1 552 ? 45.781 -3.167 -104.622 1.00 78.12 552 ASP A N 1
ATOM 4581 C CA . ASP A 1 552 ? 45.115 -3.036 -105.925 1.00 78.12 552 ASP A CA 1
ATOM 4582 C C . ASP A 1 552 ? 46.110 -2.736 -107.063 1.00 78.12 552 ASP A C 1
ATOM 4584 O O . ASP A 1 552 ? 45.946 -3.219 -108.187 1.00 78.12 552 ASP A O 1
ATOM 4588 N N . ILE A 1 553 ? 47.147 -1.934 -106.795 1.00 77.44 553 ILE A N 1
ATOM 4589 C CA . ILE A 1 553 ? 48.201 -1.622 -107.772 1.00 77.44 553 ILE A CA 1
ATOM 4590 C C . ILE A 1 553 ? 49.049 -2.867 -108.066 1.00 77.44 553 ILE A C 1
ATOM 4592 O O . ILE A 1 553 ? 49.317 -3.151 -109.237 1.00 77.44 553 ILE A O 1
ATOM 4596 N N . ASP A 1 554 ? 49.427 -3.631 -107.041 1.00 77.56 554 ASP A N 1
ATOM 4597 C CA . ASP A 1 554 ? 50.220 -4.856 -107.196 1.00 77.56 554 ASP A CA 1
ATOM 4598 C C . ASP A 1 554 ? 49.469 -5.939 -107.989 1.00 77.56 554 ASP A C 1
ATOM 4600 O O . ASP A 1 554 ? 50.028 -6.530 -108.919 1.00 77.56 554 ASP A O 1
ATOM 4604 N N . ASP A 1 555 ? 48.179 -6.149 -107.712 1.00 78.75 555 ASP A N 1
ATOM 4605 C CA . ASP A 1 555 ? 47.344 -7.110 -108.446 1.00 78.75 555 ASP A CA 1
ATOM 4606 C C . ASP A 1 555 ? 47.189 -6.734 -109.931 1.00 78.75 555 ASP A C 1
ATOM 4608 O O . ASP A 1 555 ? 47.178 -7.599 -110.818 1.00 78.75 555 ASP A O 1
ATOM 4612 N N . LEU A 1 556 ? 47.083 -5.436 -110.228 1.00 79.62 556 LEU A N 1
ATOM 4613 C CA . LEU A 1 556 ? 47.043 -4.936 -111.602 1.00 79.62 556 LEU A CA 1
ATOM 4614 C C . LEU A 1 556 ? 48.389 -5.118 -112.316 1.00 79.62 556 LEU A C 1
ATOM 4616 O O . LEU A 1 556 ? 48.398 -5.489 -113.492 1.00 79.62 556 LEU A O 1
ATOM 4620 N N . ASN A 1 557 ? 49.513 -4.920 -111.621 1.00 77.88 557 ASN A N 1
ATOM 4621 C CA . ASN A 1 557 ? 50.845 -5.183 -112.170 1.00 77.88 557 ASN A CA 1
ATOM 4622 C C . ASN A 1 557 ? 51.033 -6.668 -112.504 1.00 77.88 557 ASN A C 1
ATOM 4624 O O . ASN A 1 557 ? 51.488 -6.994 -113.599 1.00 77.88 557 ASN A O 1
ATOM 4628 N N . LYS A 1 558 ? 50.592 -7.575 -111.629 1.00 81.38 558 LYS A N 1
ATOM 4629 C CA . LYS A 1 558 ? 50.672 -9.019 -111.882 1.00 81.38 558 LYS A CA 1
ATOM 4630 C C . LYS A 1 558 ? 49.860 -9.446 -113.110 1.00 81.38 558 LYS A C 1
ATOM 4632 O O . LYS A 1 558 ? 50.365 -10.152 -113.977 1.00 81.38 558 LYS A O 1
ATOM 4637 N N . LYS A 1 559 ? 48.634 -8.926 -113.261 1.00 81.06 559 LYS A N 1
ATOM 4638 C CA . LYS A 1 559 ? 47.820 -9.146 -114.475 1.00 81.06 559 LYS A CA 1
ATOM 4639 C C . LYS A 1 559 ? 48.511 -8.660 -115.750 1.00 81.06 559 LYS A C 1
ATOM 4641 O O . LYS A 1 559 ? 48.323 -9.252 -116.811 1.00 81.06 559 LYS A O 1
ATOM 4646 N N . LYS A 1 560 ? 49.282 -7.571 -115.671 1.00 81.44 560 LYS A N 1
ATOM 4647 C CA . LYS A 1 560 ? 50.066 -7.063 -116.804 1.00 81.44 560 LYS A CA 1
ATOM 4648 C C . LYS A 1 560 ? 51.162 -8.057 -117.208 1.00 81.44 560 LYS A C 1
ATOM 4650 O O . LYS A 1 560 ? 51.328 -8.311 -118.400 1.00 81.44 560 LYS A O 1
ATOM 4655 N N . GLU A 1 561 ? 51.871 -8.631 -116.237 1.00 78.81 561 GLU A N 1
ATOM 4656 C CA . GLU A 1 561 ? 52.924 -9.631 -116.468 1.00 78.81 561 GLU A CA 1
ATOM 4657 C C . GLU A 1 561 ? 52.384 -10.939 -117.072 1.00 78.81 561 GLU A C 1
ATOM 4659 O O . GLU A 1 561 ? 53.003 -11.497 -117.984 1.00 78.81 561 GLU A O 1
ATOM 4664 N N . ASP A 1 562 ? 51.204 -11.391 -116.638 1.00 79.94 562 ASP A N 1
ATOM 4665 C CA . ASP A 1 562 ? 50.550 -12.592 -117.176 1.00 79.94 562 ASP A CA 1
ATOM 4666 C C . ASP A 1 562 ? 50.244 -12.440 -118.678 1.00 79.94 562 ASP A C 1
ATOM 4668 O O . ASP A 1 562 ? 50.626 -13.288 -119.492 1.00 79.94 562 ASP A O 1
ATOM 4672 N N . TYR A 1 563 ? 49.638 -11.316 -119.085 1.00 80.25 563 TYR A N 1
ATOM 4673 C CA . TYR A 1 563 ? 49.367 -11.044 -120.503 1.00 80.25 563 TYR A CA 1
ATOM 4674 C C . TYR A 1 563 ? 50.643 -10.929 -121.341 1.00 80.25 563 TYR A C 1
ATOM 4676 O O . TYR A 1 563 ? 50.652 -11.338 -122.506 1.00 80.25 563 TYR A O 1
ATOM 4684 N N . GLN A 1 564 ? 51.721 -10.400 -120.759 1.00 78.50 564 GLN A N 1
ATOM 4685 C CA . GLN A 1 564 ? 53.022 -10.308 -121.417 1.00 78.50 564 GLN A CA 1
ATOM 4686 C C . GLN A 1 564 ? 53.622 -11.701 -121.664 1.00 78.50 564 GLN A C 1
ATOM 4688 O O . GLN A 1 564 ? 54.147 -11.975 -122.744 1.00 78.50 564 GLN A O 1
ATOM 4693 N N . SER A 1 565 ? 53.490 -12.601 -120.691 1.00 78.31 565 SER A N 1
ATOM 4694 C CA . SER A 1 565 ? 53.963 -13.984 -120.793 1.00 78.31 565 SER A CA 1
ATOM 4695 C C . SER A 1 565 ? 53.180 -14.784 -121.841 1.00 78.31 565 SER A C 1
ATOM 4697 O O . SER A 1 565 ? 53.775 -15.520 -122.631 1.00 78.31 565 SER A O 1
ATOM 4699 N N . GLU A 1 566 ? 51.859 -14.597 -121.926 1.00 79.94 566 GLU A N 1
ATOM 4700 C CA . GLU A 1 566 ? 51.032 -15.221 -122.970 1.00 79.94 566 GLU A CA 1
ATOM 4701 C C . GLU A 1 566 ? 51.407 -14.751 -124.382 1.00 79.94 566 GLU A C 1
ATOM 4703 O O . GLU A 1 566 ? 51.449 -15.556 -125.314 1.00 79.94 566 GLU A O 1
ATOM 4708 N N . ILE A 1 567 ? 51.719 -13.462 -124.551 1.00 78.56 567 ILE A N 1
ATOM 4709 C CA . ILE A 1 567 ? 52.189 -12.918 -125.832 1.00 78.56 567 ILE A CA 1
ATOM 4710 C C . ILE A 1 567 ? 53.478 -13.616 -126.279 1.00 78.56 567 ILE A C 1
ATOM 4712 O O . ILE A 1 567 ? 53.571 -14.014 -127.443 1.00 78.56 567 ILE A O 1
ATOM 4716 N N . ASN A 1 568 ? 54.428 -13.810 -125.360 1.00 79.81 568 ASN A N 1
ATOM 4717 C CA . ASN A 1 568 ? 55.691 -14.494 -125.643 1.00 79.81 568 ASN A CA 1
ATOM 4718 C C . ASN A 1 568 ? 55.461 -15.971 -126.026 1.00 79.81 568 ASN A C 1
ATOM 4720 O O . ASN A 1 568 ? 56.085 -16.486 -126.955 1.00 79.81 568 ASN A O 1
ATOM 4724 N N . ASN A 1 569 ? 54.516 -16.654 -125.370 1.00 80.88 569 ASN A N 1
ATOM 4725 C CA . ASN A 1 569 ? 54.141 -18.026 -125.730 1.00 80.88 569 ASN A CA 1
ATOM 4726 C C . ASN A 1 569 ? 53.514 -18.113 -127.128 1.00 80.88 569 ASN A C 1
ATOM 4728 O O . ASN A 1 569 ? 53.868 -19.005 -127.900 1.00 80.88 569 ASN A O 1
ATOM 4732 N N . PHE A 1 570 ? 52.629 -17.177 -127.489 1.00 81.12 570 PHE A N 1
ATOM 4733 C CA . PHE A 1 570 ? 52.057 -17.131 -128.837 1.00 81.12 570 PHE A CA 1
ATOM 4734 C C . PHE A 1 570 ? 53.118 -16.887 -129.919 1.00 81.12 570 PHE A C 1
ATOM 4736 O O . PHE A 1 570 ? 52.992 -17.426 -131.017 1.00 81.12 570 PHE A O 1
ATOM 4743 N N . GLU A 1 571 ? 54.169 -16.111 -129.635 1.00 80.25 571 GLU A N 1
ATOM 4744 C CA . GLU A 1 571 ? 55.308 -15.945 -130.552 1.00 80.25 571 GLU A CA 1
ATOM 4745 C C . GLU A 1 571 ? 56.065 -17.257 -130.774 1.00 80.25 571 GLU A C 1
ATOM 4747 O O . GLU A 1 571 ? 56.345 -17.627 -131.918 1.00 80.25 571 GLU A O 1
ATOM 4752 N N . SER A 1 572 ? 56.335 -17.993 -129.696 1.00 78.75 572 SER A N 1
ATOM 4753 C CA . SER A 1 572 ? 56.999 -19.298 -129.762 1.00 78.75 572 SER A CA 1
ATOM 4754 C C . SER A 1 572 ? 56.167 -20.331 -130.538 1.00 78.75 572 SER A C 1
ATOM 4756 O O . SER A 1 572 ? 56.683 -20.997 -131.438 1.00 78.75 572 SER A O 1
ATOM 4758 N N . GLU A 1 573 ? 54.854 -20.415 -130.277 1.00 80.00 573 GLU A N 1
ATOM 4759 C CA . GLU A 1 573 ? 53.948 -21.331 -130.989 1.00 80.00 573 GLU A CA 1
ATOM 4760 C C . GLU A 1 573 ? 53.863 -21.041 -132.491 1.00 80.00 573 GLU A C 1
ATOM 4762 O O . GLU A 1 573 ? 53.843 -21.973 -133.299 1.00 80.00 573 GLU A O 1
ATOM 4767 N N . ILE A 1 574 ? 53.797 -19.763 -132.881 1.00 80.19 574 ILE A N 1
ATOM 4768 C CA . ILE A 1 574 ? 53.804 -19.376 -134.298 1.00 80.19 574 ILE A CA 1
ATOM 4769 C C . ILE A 1 574 ? 55.094 -19.873 -134.956 1.00 80.19 574 ILE A C 1
ATOM 4771 O O . ILE A 1 574 ? 55.027 -20.517 -136.002 1.00 80.19 574 ILE A O 1
ATOM 4775 N N . THR A 1 575 ? 56.237 -19.660 -134.302 1.00 79.31 575 THR A N 1
ATOM 4776 C CA . THR A 1 575 ? 57.562 -20.033 -134.819 1.00 79.31 575 THR A CA 1
ATOM 4777 C C . THR A 1 575 ? 57.674 -21.546 -135.053 1.00 79.31 575 THR A C 1
ATOM 4779 O O . THR A 1 575 ? 58.035 -21.987 -136.143 1.00 79.31 575 THR A O 1
ATOM 4782 N N . GLN A 1 576 ? 57.266 -22.368 -134.080 1.00 79.19 576 GLN A N 1
ATOM 4783 C CA . GLN A 1 576 ? 57.283 -23.832 -134.219 1.00 79.19 576 GLN A CA 1
ATOM 4784 C C . GLN A 1 576 ? 56.345 -24.329 -135.327 1.00 79.19 576 GLN A C 1
ATOM 4786 O O . GLN A 1 576 ? 56.670 -25.249 -136.082 1.00 79.19 576 GLN A O 1
ATOM 4791 N N . LYS A 1 577 ? 55.153 -23.732 -135.450 1.00 80.62 577 LYS A N 1
ATOM 4792 C CA . LYS A 1 577 ? 54.201 -24.121 -136.500 1.00 80.62 577 LYS A CA 1
ATOM 4793 C C . LYS A 1 577 ? 54.687 -23.733 -137.889 1.00 80.62 577 LYS A C 1
ATOM 4795 O O . LYS A 1 577 ? 54.416 -24.470 -138.836 1.00 80.62 577 LYS A O 1
ATOM 4800 N N . GLU A 1 578 ? 55.425 -22.637 -138.019 1.00 79.31 578 GLU A N 1
ATOM 4801 C CA . GLU A 1 578 ? 56.087 -22.253 -139.267 1.00 79.31 578 GLU A CA 1
ATOM 4802 C C . GLU A 1 578 ? 57.179 -23.255 -139.671 1.00 79.31 578 GLU A C 1
ATOM 4804 O O . GLU A 1 578 ? 57.260 -23.632 -140.844 1.00 79.31 578 GLU A O 1
ATOM 4809 N N . GLU A 1 579 ? 57.955 -23.777 -138.717 1.00 79.25 579 GLU A N 1
ATOM 4810 C CA . GLU A 1 579 ? 58.939 -24.839 -138.973 1.00 79.25 579 GLU A CA 1
ATOM 4811 C C . GLU A 1 579 ? 58.277 -26.131 -139.475 1.00 79.25 579 GLU A C 1
ATOM 4813 O O . GLU A 1 579 ? 58.655 -26.660 -140.526 1.00 79.25 579 GLU A O 1
ATOM 4818 N N . ILE A 1 580 ? 57.226 -26.601 -138.791 1.00 78.50 580 ILE A N 1
ATOM 4819 C CA . ILE A 1 580 ? 56.469 -27.799 -139.196 1.00 78.50 580 ILE A CA 1
ATOM 4820 C C . ILE A 1 580 ? 55.823 -27.588 -140.571 1.00 78.50 580 ILE A C 1
ATOM 4822 O O . ILE A 1 580 ? 55.831 -28.486 -141.418 1.00 78.50 580 ILE A O 1
ATOM 4826 N N . LEU A 1 581 ? 55.267 -26.401 -140.826 1.00 82.00 581 LEU A N 1
ATOM 4827 C CA . LEU A 1 581 ? 54.685 -26.044 -142.118 1.00 82.00 581 LEU A CA 1
ATOM 4828 C C . LEU A 1 581 ? 55.712 -26.187 -143.249 1.00 82.00 581 LEU A C 1
ATOM 4830 O O . LEU A 1 581 ? 55.394 -26.748 -144.303 1.00 82.00 581 LEU A O 1
ATOM 4834 N N . ASN A 1 582 ? 56.938 -25.711 -143.023 1.00 78.12 582 ASN A N 1
ATOM 4835 C CA . ASN A 1 582 ? 58.036 -25.790 -143.983 1.00 78.12 582 ASN A CA 1
ATOM 4836 C C . ASN A 1 582 ? 58.469 -27.240 -144.235 1.00 78.12 582 ASN A C 1
ATOM 4838 O O . ASN A 1 582 ? 58.644 -27.651 -145.387 1.00 78.12 582 ASN A O 1
ATOM 4842 N N . GLU A 1 583 ? 58.562 -28.047 -143.182 1.00 76.19 583 GLU A N 1
ATOM 4843 C CA . GLU A 1 583 ? 58.927 -29.459 -143.275 1.00 76.19 583 GLU A CA 1
ATOM 4844 C C . GLU A 1 583 ? 57.865 -30.288 -144.025 1.00 76.19 583 GLU A C 1
ATOM 4846 O O . GLU A 1 583 ? 58.182 -31.064 -144.932 1.00 76.19 583 GLU A O 1
ATOM 4851 N N . LYS A 1 584 ? 56.572 -30.074 -143.741 1.00 79.38 584 LYS A N 1
ATOM 4852 C CA . LYS A 1 584 ? 55.472 -30.749 -144.457 1.00 79.38 584 LYS A CA 1
ATOM 4853 C C . LYS A 1 584 ? 55.379 -30.317 -145.923 1.00 79.38 584 LYS A C 1
ATOM 4855 O O . LYS A 1 584 ? 55.104 -31.159 -146.783 1.00 79.38 584 LYS A O 1
ATOM 4860 N N . LYS A 1 585 ? 55.660 -29.045 -146.237 1.00 77.94 585 LYS A N 1
ATOM 4861 C CA . LYS A 1 585 ? 55.785 -28.553 -147.624 1.00 77.94 585 LYS A CA 1
ATOM 4862 C C . LYS A 1 585 ? 56.914 -29.272 -148.376 1.00 77.94 585 LYS A C 1
ATOM 4864 O O . LYS A 1 585 ? 56.718 -29.641 -149.536 1.00 77.94 585 LYS A O 1
ATOM 4869 N N . LYS A 1 586 ? 58.042 -29.550 -147.710 1.00 75.25 586 LYS A N 1
ATOM 4870 C CA . LYS A 1 586 ? 59.180 -30.304 -148.266 1.00 75.25 586 LYS A CA 1
ATOM 4871 C C . LYS A 1 586 ? 58.815 -31.761 -148.588 1.00 75.25 586 LYS A C 1
ATOM 4873 O O . LYS A 1 586 ? 59.000 -32.197 -149.722 1.00 75.25 586 LYS A O 1
ATOM 4878 N N . ILE A 1 587 ? 58.197 -32.477 -147.645 1.00 71.25 587 ILE A N 1
ATOM 4879 C CA . ILE A 1 587 ? 57.763 -33.882 -147.819 1.00 71.25 587 ILE A CA 1
ATOM 4880 C C . ILE A 1 587 ? 56.731 -34.028 -148.952 1.00 71.25 587 ILE A C 1
ATOM 4882 O O . ILE A 1 587 ? 56.805 -34.957 -149.760 1.00 71.25 587 ILE A O 1
ATOM 4886 N N . LEU A 1 588 ? 55.778 -33.096 -149.061 1.00 74.94 588 LEU A N 1
ATOM 4887 C CA . LEU A 1 588 ? 54.809 -33.070 -150.164 1.00 74.94 588 LEU A CA 1
ATOM 4888 C C . LEU A 1 588 ? 55.504 -32.966 -151.540 1.00 74.94 588 LEU A C 1
ATOM 4890 O O . LEU A 1 588 ? 55.063 -33.595 -152.511 1.00 74.94 588 LEU A O 1
ATOM 4894 N N . GLY A 1 589 ? 56.599 -32.204 -151.617 1.00 68.88 589 GLY A N 1
ATOM 4895 C CA . GLY A 1 589 ? 57.448 -32.100 -152.807 1.00 68.88 589 GLY A CA 1
ATOM 4896 C C . GLY A 1 589 ? 58.126 -33.424 -153.179 1.00 68.88 589 GLY A C 1
ATOM 4897 O O . GLY A 1 589 ? 58.169 -33.792 -154.351 1.00 68.88 589 GLY A O 1
ATOM 4898 N N . GLU A 1 590 ? 58.579 -34.195 -152.192 1.00 66.38 590 GLU A N 1
ATOM 4899 C CA . GLU A 1 590 ? 59.260 -35.480 -152.412 1.00 66.38 590 GLU A CA 1
ATOM 4900 C C . GLU A 1 590 ? 58.302 -36.603 -152.860 1.00 66.38 590 GLU A C 1
ATOM 4902 O O . GLU A 1 590 ? 58.629 -37.389 -153.757 1.00 66.38 590 GLU A O 1
ATOM 4907 N N . ILE A 1 591 ? 57.088 -36.668 -152.295 1.00 62.84 591 ILE A N 1
ATOM 4908 C CA . ILE A 1 591 ? 56.078 -37.695 -152.629 1.00 62.84 591 ILE A CA 1
ATOM 4909 C C . ILE A 1 591 ? 55.522 -37.505 -154.046 1.00 62.84 591 ILE A C 1
ATOM 4911 O O . ILE A 1 591 ? 55.296 -38.474 -154.776 1.00 62.84 591 ILE A O 1
ATOM 4915 N N . THR A 1 592 ? 55.316 -36.260 -154.473 1.00 62.94 592 THR A N 1
ATOM 4916 C CA . THR A 1 592 ? 54.804 -35.958 -155.819 1.00 62.94 592 THR A CA 1
ATOM 4917 C C . THR A 1 592 ? 55.800 -36.323 -156.930 1.00 62.94 592 THR A C 1
ATOM 4919 O O . THR A 1 592 ? 55.375 -36.630 -158.047 1.00 62.94 592 THR A O 1
ATOM 4922 N N . GLY A 1 593 ? 57.099 -36.408 -156.618 1.00 61.19 593 GLY A N 1
ATOM 4923 C CA . GLY A 1 593 ? 58.154 -36.818 -157.551 1.00 61.19 593 GLY A CA 1
ATOM 4924 C C . GLY A 1 593 ? 58.237 -38.328 -157.835 1.00 61.19 593 GLY A C 1
ATOM 4925 O O . GLY A 1 593 ? 58.516 -38.721 -158.969 1.00 61.19 593 GLY A O 1
ATOM 4926 N N . LYS A 1 594 ? 57.945 -39.205 -156.858 1.00 59.66 594 LYS A N 1
ATOM 4927 C CA . LYS A 1 594 ? 58.146 -40.675 -156.968 1.00 59.66 594 LYS A CA 1
ATOM 4928 C C . LYS A 1 594 ? 57.021 -41.449 -157.691 1.00 59.66 594 LYS A C 1
ATOM 4930 O O . LYS A 1 594 ? 57.100 -42.666 -157.823 1.00 59.66 594 LYS A O 1
ATOM 4935 N N . LYS A 1 595 ? 55.998 -40.768 -158.227 1.00 54.56 595 LYS A N 1
ATOM 4936 C CA . LYS A 1 595 ? 54.749 -41.386 -158.728 1.00 54.56 595 LYS A CA 1
ATOM 4937 C C . LYS A 1 595 ? 54.619 -41.662 -160.236 1.00 54.56 595 LYS A C 1
ATOM 4939 O O . LYS A 1 595 ? 53.691 -42.367 -160.616 1.00 54.56 595 LYS A O 1
ATOM 4944 N N . LYS A 1 596 ? 55.458 -41.121 -161.134 1.00 53.31 596 LYS A N 1
ATOM 4945 C CA . LYS A 1 596 ? 55.225 -41.304 -162.595 1.00 53.31 596 LYS A CA 1
ATOM 4946 C C . LYS A 1 596 ? 55.966 -42.486 -163.252 1.00 53.31 596 LYS A C 1
ATOM 4948 O O . LYS A 1 596 ? 55.562 -42.890 -164.339 1.00 53.31 596 LYS A O 1
ATOM 4953 N N . LYS A 1 597 ? 56.980 -43.098 -162.615 1.00 48.59 597 LYS A N 1
ATOM 4954 C CA . LYS A 1 597 ? 57.736 -44.265 -163.140 1.00 48.59 597 LYS A CA 1
ATOM 4955 C C . LYS A 1 597 ? 57.505 -45.554 -162.323 1.00 48.59 597 LYS A C 1
ATOM 4957 O O . LYS A 1 597 ? 58.418 -46.038 -161.670 1.00 48.59 597 LYS A O 1
ATOM 4962 N N . ARG A 1 598 ? 56.294 -46.120 -162.388 1.00 40.94 598 ARG A N 1
ATOM 4963 C CA . ARG A 1 598 ? 55.993 -47.575 -162.383 1.00 40.94 598 ARG A CA 1
ATOM 4964 C C . ARG A 1 598 ? 54.477 -47.768 -162.539 1.00 40.94 598 ARG A C 1
ATOM 4966 O O . ARG A 1 598 ? 53.738 -47.454 -161.627 1.00 40.94 598 ARG A O 1
ATOM 4973 N N . LYS A 1 599 ? 54.049 -48.275 -163.708 1.00 44.88 599 LYS A N 1
ATOM 4974 C CA . LYS A 1 599 ? 52.739 -48.925 -163.971 1.00 44.88 599 LYS A CA 1
ATOM 4975 C C . LYS A 1 599 ? 52.734 -50.254 -163.177 1.00 44.88 599 LYS A C 1
ATOM 4977 O O . LYS A 1 599 ? 53.760 -50.922 -163.222 1.00 44.88 599 LYS A O 1
ATOM 4982 N N . LYS A 1 600 ? 51.724 -50.746 -162.446 1.00 41.28 600 LYS A N 1
ATOM 4983 C CA . LYS A 1 600 ? 50.258 -50.573 -162.357 1.00 41.28 600 LYS A CA 1
ATOM 4984 C C . LYS A 1 600 ? 49.865 -50.204 -160.903 1.00 41.28 600 LYS A C 1
ATOM 4986 O O . LYS A 1 600 ? 50.408 -50.789 -159.979 1.00 41.28 600 LYS A O 1
ATOM 4991 N N . ASN A 1 601 ? 48.884 -49.329 -160.675 1.00 42.94 601 ASN A N 1
ATOM 4992 C CA . ASN A 1 601 ? 49.120 -48.010 -160.063 1.00 42.94 601 ASN A CA 1
ATOM 4993 C C . ASN A 1 601 ? 48.200 -47.754 -158.842 1.00 42.94 601 ASN A C 1
ATOM 4995 O O . ASN A 1 601 ? 47.013 -48.043 -158.938 1.00 42.94 601 ASN A O 1
ATOM 4999 N N . ASN A 1 602 ? 48.737 -47.042 -157.837 1.00 47.19 602 ASN A N 1
ATOM 5000 C CA . ASN A 1 602 ? 48.081 -46.176 -156.827 1.00 47.19 602 ASN A CA 1
ATOM 5001 C C . ASN A 1 602 ? 47.527 -46.854 -155.540 1.00 47.19 602 ASN A C 1
ATOM 5003 O O . ASN A 1 602 ? 46.496 -47.493 -155.644 1.00 47.19 602 ASN A O 1
ATOM 5007 N N . GLU A 1 603 ? 48.037 -46.761 -154.291 1.00 45.94 603 GLU A N 1
ATOM 5008 C CA . GLU A 1 603 ? 48.732 -45.718 -153.480 1.00 45.94 603 GLU A CA 1
ATOM 5009 C C . GLU A 1 603 ? 49.627 -44.691 -154.205 1.00 45.94 603 GLU A C 1
ATOM 5011 O O . GLU A 1 603 ? 50.404 -45.078 -155.077 1.00 45.94 603 GLU A O 1
ATOM 5016 N N . PRO A 1 604 ? 49.726 -43.397 -153.803 1.00 55.03 604 PRO A N 1
ATOM 5017 C CA . PRO A 1 604 ? 48.910 -42.593 -152.862 1.00 55.03 604 PRO A CA 1
ATOM 5018 C C . PRO A 1 604 ? 48.283 -41.312 -153.481 1.00 55.03 604 PRO A C 1
ATOM 5020 O O . PRO A 1 604 ? 48.994 -40.343 -153.746 1.00 55.03 604 PRO A O 1
ATOM 5023 N N . GLN A 1 605 ? 46.983 -41.236 -153.809 1.00 52.31 605 GLN A N 1
ATOM 5024 C CA . GLN A 1 605 ? 46.337 -39.917 -154.060 1.00 52.31 605 GLN A CA 1
ATOM 5025 C C . GLN A 1 605 ? 45.794 -39.307 -152.760 1.00 52.31 605 GLN A C 1
ATOM 5027 O O . GLN A 1 605 ? 45.911 -38.093 -152.579 1.00 52.31 605 GLN A O 1
ATOM 5032 N N . ASP A 1 606 ? 45.329 -40.150 -151.834 1.00 55.75 606 ASP A N 1
ATOM 5033 C CA . ASP A 1 606 ? 44.821 -39.712 -150.534 1.00 55.75 606 ASP A CA 1
ATOM 5034 C C . ASP A 1 606 ? 45.916 -39.098 -149.656 1.00 55.75 606 ASP A C 1
ATOM 5036 O O . ASP A 1 606 ? 45.727 -37.965 -149.228 1.00 55.75 606 ASP A O 1
ATOM 5040 N N . ASN A 1 607 ? 47.119 -39.683 -149.545 1.00 61.06 607 ASN A N 1
ATOM 5041 C CA . ASN A 1 607 ? 48.184 -39.078 -148.715 1.00 61.06 607 ASN A CA 1
ATOM 5042 C C . ASN A 1 607 ? 48.616 -37.676 -149.202 1.00 61.06 607 ASN A C 1
ATOM 5044 O O . ASN A 1 607 ? 49.034 -36.842 -148.406 1.00 61.06 607 ASN A O 1
ATOM 5048 N N . ILE A 1 608 ? 48.507 -37.373 -150.505 1.00 63.97 608 ILE A N 1
ATOM 5049 C CA . ILE A 1 608 ? 48.801 -36.028 -151.047 1.00 63.97 608 ILE A CA 1
ATOM 5050 C C . ILE A 1 608 ? 47.679 -35.045 -150.691 1.00 63.97 608 ILE A C 1
ATOM 5052 O O . ILE A 1 608 ? 47.945 -33.882 -150.373 1.00 63.97 608 ILE A O 1
ATOM 5056 N N . LYS A 1 609 ? 46.422 -35.495 -150.772 1.00 71.62 609 LYS A N 1
ATOM 5057 C CA . LYS A 1 609 ? 45.247 -34.698 -150.402 1.00 71.62 609 LYS A CA 1
ATOM 5058 C C . LYS A 1 609 ? 45.257 -34.408 -148.898 1.00 71.62 609 LYS A C 1
ATOM 5060 O O . LYS A 1 609 ? 44.993 -33.277 -148.497 1.00 71.62 609 LYS A O 1
ATOM 5065 N N . GLU A 1 610 ? 45.667 -35.392 -148.107 1.00 72.62 610 GLU A N 1
ATOM 5066 C CA . GLU A 1 610 ? 45.832 -35.320 -146.659 1.00 72.62 610 GLU A CA 1
ATOM 5067 C C . GLU A 1 610 ? 46.972 -34.368 -146.264 1.00 72.62 610 GLU A C 1
ATOM 5069 O O . GLU A 1 610 ? 46.753 -33.452 -145.476 1.00 72.62 610 GLU A O 1
ATOM 5074 N N . LEU A 1 611 ? 48.148 -34.446 -146.901 1.00 71.75 611 LEU A N 1
ATOM 5075 C CA . LEU A 1 611 ? 49.249 -33.496 -146.664 1.00 71.75 611 LEU A CA 1
ATOM 5076 C C . LEU A 1 611 ? 48.889 -32.046 -147.019 1.00 71.75 611 LEU A C 1
ATOM 5078 O O . LEU A 1 611 ? 49.251 -31.124 -146.288 1.00 71.75 611 LEU A O 1
ATOM 5082 N N . LYS A 1 612 ? 48.153 -31.817 -148.114 1.00 74.06 612 LYS A N 1
ATOM 5083 C CA . LYS A 1 612 ? 47.657 -30.470 -148.454 1.00 74.06 612 LYS A CA 1
ATOM 5084 C C . LYS A 1 612 ? 46.632 -29.963 -147.439 1.00 74.06 612 LYS A C 1
ATOM 5086 O O . LYS A 1 612 ? 46.635 -28.773 -147.125 1.00 74.06 612 LYS A O 1
ATOM 5091 N N . ALA A 1 613 ? 45.777 -30.846 -146.921 1.00 75.62 613 ALA A N 1
ATOM 5092 C CA . ALA A 1 613 ? 44.848 -30.506 -145.850 1.00 75.62 613 ALA A CA 1
ATOM 5093 C C . ALA A 1 613 ? 45.598 -30.142 -144.556 1.00 75.62 613 ALA A C 1
ATOM 5095 O O . ALA A 1 613 ? 45.246 -29.150 -143.919 1.00 75.62 613 ALA A O 1
ATOM 5096 N N . ILE A 1 614 ? 46.675 -30.862 -144.224 1.00 76.00 614 ILE A N 1
ATOM 5097 C CA . ILE A 1 614 ? 47.540 -30.572 -143.069 1.00 76.00 614 ILE A CA 1
ATOM 5098 C C . ILE A 1 614 ? 48.208 -29.197 -143.207 1.00 76.00 614 ILE A C 1
ATOM 5100 O O . ILE A 1 614 ? 48.134 -28.395 -142.283 1.00 76.00 614 ILE A O 1
ATOM 5104 N N . ILE A 1 615 ? 48.793 -28.877 -144.365 1.00 77.69 615 ILE A N 1
ATOM 5105 C CA . ILE A 1 615 ? 49.426 -27.567 -144.617 1.00 77.69 615 ILE A CA 1
ATOM 5106 C C . ILE A 1 615 ? 48.423 -26.423 -144.432 1.00 77.69 615 ILE A C 1
ATOM 5108 O O . ILE A 1 615 ? 48.695 -25.466 -143.710 1.00 77.69 615 ILE A O 1
ATOM 5112 N N . LYS A 1 616 ? 47.233 -26.543 -145.034 1.00 76.62 616 LYS A N 1
ATOM 5113 C CA . LYS A 1 616 ? 46.185 -25.521 -144.915 1.00 76.62 616 LYS A CA 1
ATOM 5114 C C . LYS A 1 616 ? 45.697 -25.369 -143.471 1.00 76.62 616 LYS A C 1
ATOM 5116 O O . LYS A 1 616 ? 45.400 -24.255 -143.044 1.00 76.62 616 LYS A O 1
ATOM 5121 N N . LYS A 1 617 ? 45.630 -26.473 -142.720 1.00 80.12 617 LYS A N 1
ATOM 5122 C CA . LYS A 1 617 ? 45.276 -26.468 -141.297 1.00 80.12 617 LYS A CA 1
ATOM 5123 C C . LYS A 1 617 ? 46.320 -25.712 -140.471 1.00 80.12 617 LYS A C 1
ATOM 5125 O O . LYS A 1 617 ? 45.944 -24.847 -139.689 1.00 80.12 617 LYS A O 1
ATOM 5130 N N . ILE A 1 618 ? 47.610 -25.953 -140.707 1.00 76.12 618 ILE A N 1
ATOM 5131 C CA . ILE A 1 618 ? 48.694 -25.257 -139.996 1.00 76.12 618 ILE A CA 1
ATOM 5132 C C . ILE A 1 618 ? 48.684 -23.745 -140.300 1.00 76.12 618 ILE A C 1
ATOM 5134 O O . ILE A 1 618 ? 48.796 -22.936 -139.383 1.00 76.12 618 ILE A O 1
ATOM 5138 N N . GLU A 1 619 ? 48.466 -23.333 -141.554 1.00 77.00 619 GLU A N 1
ATOM 5139 C CA . GLU A 1 619 ? 48.361 -21.905 -141.915 1.00 77.00 619 GLU A CA 1
ATOM 5140 C C . GLU A 1 619 ? 47.164 -21.209 -141.239 1.00 77.00 619 GLU A C 1
ATOM 5142 O O . GLU A 1 619 ? 47.264 -20.065 -140.784 1.00 77.00 619 GLU A O 1
ATOM 5147 N N . GLN A 1 620 ? 46.024 -21.900 -141.133 1.00 77.69 620 GLN A N 1
ATOM 5148 C CA . GLN A 1 620 ? 44.861 -21.394 -140.399 1.00 77.69 620 GLN A CA 1
ATOM 5149 C C . GLN A 1 620 ? 45.136 -21.276 -138.897 1.00 77.69 620 GLN A C 1
ATOM 5151 O O . GLN A 1 620 ? 44.716 -20.296 -138.276 1.00 77.69 620 GLN A O 1
ATOM 5156 N N . GLU A 1 621 ? 45.865 -22.233 -138.325 1.00 78.75 621 GLU A N 1
ATOM 5157 C CA . GLU A 1 621 ? 46.269 -22.203 -136.922 1.00 78.75 621 GLU A CA 1
ATOM 5158 C C . GLU A 1 621 ? 47.182 -21.004 -136.630 1.00 78.75 621 GLU A C 1
ATOM 5160 O O . GLU A 1 621 ? 46.878 -20.248 -135.707 1.00 78.75 621 GLU A O 1
ATOM 5165 N N . ILE A 1 622 ? 48.198 -20.734 -137.460 1.00 78.00 622 ILE A N 1
ATOM 5166 C CA . ILE A 1 622 ? 49.073 -19.551 -137.322 1.00 78.00 622 ILE A CA 1
ATOM 5167 C C . ILE A 1 622 ? 48.255 -18.251 -137.346 1.00 78.00 622 ILE A C 1
ATOM 5169 O O . ILE A 1 622 ? 48.390 -17.396 -136.465 1.00 78.00 622 ILE A O 1
ATOM 5173 N N . LYS A 1 623 ? 47.333 -18.110 -138.308 1.00 77.25 623 LYS A N 1
ATOM 5174 C CA . LYS A 1 623 ? 46.478 -16.916 -138.413 1.00 77.25 623 LYS A CA 1
ATOM 5175 C C . LYS A 1 623 ? 45.576 -16.736 -137.184 1.00 77.25 623 LYS A C 1
ATOM 5177 O O . LYS A 1 623 ? 45.323 -15.605 -136.764 1.00 77.25 623 LYS A O 1
ATOM 5182 N N . SER A 1 624 ? 45.099 -17.837 -136.599 1.00 79.50 624 SER A N 1
ATOM 5183 C CA . SER A 1 624 ? 44.284 -17.814 -135.379 1.00 79.50 624 SER A CA 1
ATOM 5184 C C . SER A 1 624 ? 45.082 -17.361 -134.149 1.00 79.50 624 SER A C 1
ATOM 5186 O O . SER A 1 624 ? 44.576 -16.553 -133.368 1.00 79.50 624 SER A O 1
ATOM 5188 N N . ILE A 1 625 ? 46.340 -17.795 -134.019 1.00 78.12 625 ILE A N 1
ATOM 5189 C CA . ILE A 1 625 ? 47.230 -17.437 -132.904 1.00 78.12 625 ILE A CA 1
ATOM 5190 C C . ILE A 1 625 ? 47.644 -15.959 -133.000 1.00 78.12 625 ILE A C 1
ATOM 5192 O O . ILE A 1 625 ? 47.558 -15.224 -132.017 1.00 78.12 625 ILE A O 1
ATOM 5196 N N . SER A 1 626 ? 47.960 -15.470 -134.204 1.00 73.88 626 SER A N 1
ATOM 5197 C CA . SER A 1 626 ? 48.268 -14.051 -134.449 1.00 73.88 626 SER A CA 1
ATOM 5198 C C . SER A 1 626 ? 47.129 -13.111 -134.018 1.00 73.88 626 SER A C 1
ATOM 5200 O O . SER A 1 626 ? 47.363 -12.066 -133.404 1.00 73.88 626 SER A O 1
ATOM 5202 N N . LYS A 1 627 ? 45.870 -13.505 -134.260 1.00 77.44 627 LYS A N 1
ATOM 5203 C CA . LYS A 1 627 ? 44.706 -12.724 -133.819 1.00 77.44 627 LYS A CA 1
ATOM 5204 C C . LYS A 1 627 ? 44.621 -12.638 -132.291 1.00 77.44 627 LYS A C 1
ATOM 5206 O O . LYS A 1 627 ? 44.373 -11.544 -131.781 1.00 77.44 627 LYS A O 1
ATOM 5211 N N . LYS A 1 628 ? 44.866 -13.745 -131.577 1.00 80.44 628 LYS A N 1
ATOM 5212 C CA . LYS A 1 628 ? 44.883 -13.783 -130.101 1.00 80.44 628 LYS A CA 1
ATOM 5213 C C . LYS A 1 628 ? 45.976 -12.879 -129.525 1.00 80.44 628 LYS A C 1
ATOM 5215 O O . LYS A 1 628 ? 45.684 -12.056 -128.664 1.00 80.44 628 LYS A O 1
ATOM 5220 N N . LYS A 1 629 ? 47.186 -12.912 -130.095 1.00 81.56 629 LYS A N 1
ATOM 5221 C CA . LYS A 1 629 ? 48.290 -12.012 -129.714 1.00 81.56 629 LYS A CA 1
ATOM 5222 C C . LYS A 1 629 ? 47.887 -10.529 -129.772 1.00 81.56 629 LYS A C 1
ATOM 5224 O O . LYS A 1 629 ? 48.163 -9.770 -128.847 1.00 81.56 629 LYS A O 1
ATOM 5229 N N . SER A 1 630 ? 47.175 -10.114 -130.827 1.00 75.56 630 SER A N 1
ATOM 5230 C CA . SER A 1 630 ? 46.706 -8.721 -130.966 1.00 75.56 630 SER A CA 1
ATOM 5231 C C . SER A 1 630 ? 45.664 -8.302 -129.916 1.00 75.56 630 SER A C 1
ATOM 5233 O O . SER A 1 630 ? 45.555 -7.117 -129.600 1.00 75.56 630 SER A O 1
ATOM 5235 N N . GLN A 1 631 ? 44.888 -9.250 -129.372 1.00 78.12 631 GLN A N 1
ATOM 5236 C CA . GLN A 1 631 ? 43.895 -8.972 -128.331 1.00 78.12 631 GLN A CA 1
ATOM 5237 C C . GLN A 1 631 ? 44.563 -8.740 -126.971 1.00 78.12 631 GLN A C 1
ATOM 5239 O O . GLN A 1 631 ? 44.225 -7.756 -126.312 1.00 78.12 631 GLN A O 1
ATOM 5244 N N . ASN A 1 632 ? 45.553 -9.555 -126.598 1.00 77.56 632 ASN A N 1
ATOM 5245 C CA . ASN A 1 632 ? 46.284 -9.387 -125.334 1.00 77.56 632 ASN A CA 1
ATOM 5246 C C . ASN A 1 632 ? 47.050 -8.053 -125.280 1.00 77.56 632 ASN A C 1
ATOM 5248 O O . ASN A 1 632 ? 47.051 -7.378 -124.253 1.00 77.56 632 ASN A O 1
ATOM 5252 N N . LEU A 1 633 ? 47.591 -7.590 -126.413 1.00 78.06 633 LEU A N 1
ATOM 5253 C CA . LEU A 1 633 ? 48.210 -6.260 -126.533 1.00 78.06 633 LEU A CA 1
ATOM 5254 C C . LEU A 1 633 ? 47.255 -5.110 -126.161 1.00 78.06 633 LEU A C 1
ATOM 5256 O O . LEU A 1 633 ? 47.667 -4.137 -125.534 1.00 78.06 633 LEU A O 1
ATOM 5260 N N . LYS A 1 634 ? 45.962 -5.218 -126.500 1.00 79.19 634 LYS A N 1
ATOM 5261 C CA . LYS A 1 634 ? 44.956 -4.212 -126.109 1.00 79.19 634 LYS A CA 1
ATOM 5262 C C . LYS A 1 634 ? 44.613 -4.279 -124.622 1.00 79.19 634 LYS A C 1
ATOM 5264 O O . LYS A 1 634 ? 44.321 -3.246 -124.025 1.00 79.19 634 LYS A O 1
ATOM 5269 N N . GLN A 1 635 ? 44.633 -5.472 -124.030 1.00 80.62 635 GLN A N 1
ATOM 5270 C CA . GLN A 1 635 ? 44.351 -5.646 -122.605 1.00 80.62 635 GLN A CA 1
ATOM 5271 C C . GLN A 1 635 ? 45.457 -5.047 -121.729 1.00 80.62 635 GLN A C 1
ATOM 5273 O O . GLN A 1 635 ? 45.135 -4.408 -120.730 1.00 80.62 635 GLN A O 1
ATOM 5278 N N . ILE A 1 636 ? 46.725 -5.133 -122.148 1.00 78.00 636 ILE A N 1
ATOM 5279 C CA . ILE A 1 636 ? 47.850 -4.473 -121.462 1.00 78.00 636 ILE A CA 1
ATOM 5280 C C . ILE A 1 636 ? 47.625 -2.958 -121.349 1.00 78.00 636 ILE A C 1
ATOM 5282 O O . ILE A 1 636 ? 47.690 -2.412 -120.249 1.00 78.00 636 ILE A O 1
ATOM 5286 N N . SER A 1 637 ? 47.261 -2.288 -122.447 1.00 78.75 637 SER A N 1
ATOM 5287 C CA . SER A 1 637 ? 47.003 -0.838 -122.438 1.00 78.75 637 SER A CA 1
ATOM 5288 C C . SER A 1 637 ? 45.844 -0.437 -121.507 1.00 78.75 637 SER A C 1
ATOM 5290 O O . SER A 1 637 ? 45.886 0.616 -120.868 1.00 78.75 637 SER A O 1
ATOM 5292 N N . ALA A 1 638 ? 44.814 -1.280 -121.376 1.00 79.12 638 ALA A N 1
ATOM 5293 C CA . ALA A 1 638 ? 43.708 -1.032 -120.450 1.00 79.12 638 ALA A CA 1
ATOM 5294 C C . ALA A 1 638 ? 44.128 -1.177 -118.975 1.00 79.12 638 ALA A C 1
ATOM 5296 O O . ALA A 1 638 ? 43.696 -0.388 -118.133 1.00 79.12 638 ALA A O 1
ATOM 5297 N N . VAL A 1 639 ? 44.979 -2.160 -118.661 1.00 80.31 639 VAL A N 1
ATOM 5298 C CA . VAL A 1 639 ? 45.521 -2.364 -117.307 1.00 80.31 639 VAL A CA 1
ATOM 5299 C C . VAL A 1 639 ? 46.404 -1.185 -116.884 1.00 80.31 639 VAL A C 1
ATOM 5301 O O . VAL A 1 639 ? 46.270 -0.703 -115.760 1.00 80.31 639 VAL A O 1
ATOM 5304 N N . GLU A 1 640 ? 47.225 -0.646 -117.788 1.00 79.44 640 GLU A N 1
ATOM 5305 C CA . GLU A 1 640 ? 48.081 0.520 -117.513 1.00 79.44 640 GLU A CA 1
ATOM 5306 C C . GLU A 1 640 ? 47.279 1.761 -117.098 1.00 79.44 640 GLU A C 1
ATOM 5308 O O . GLU A 1 640 ? 47.624 2.429 -116.122 1.00 79.44 640 GLU A O 1
ATOM 5313 N N . LYS A 1 641 ? 46.148 2.021 -117.764 1.00 80.81 641 LYS A N 1
ATOM 5314 C CA . LYS A 1 641 ? 45.259 3.138 -117.413 1.00 80.81 641 LYS A CA 1
ATOM 5315 C C . LYS A 1 641 ? 44.638 2.987 -116.017 1.00 80.81 641 LYS A C 1
ATOM 5317 O O . LYS A 1 641 ? 44.413 3.975 -115.320 1.00 80.81 641 LYS A O 1
ATOM 5322 N N . ASN A 1 642 ? 44.354 1.756 -115.589 1.00 80.69 642 ASN A N 1
ATOM 5323 C CA . ASN A 1 642 ? 43.815 1.501 -114.251 1.00 80.69 642 ASN A CA 1
ATOM 5324 C C . ASN A 1 642 ? 44.868 1.727 -113.158 1.00 80.69 642 ASN A C 1
ATOM 5326 O O . ASN A 1 642 ? 44.544 2.311 -112.125 1.00 80.69 642 ASN A O 1
ATOM 5330 N N . ILE A 1 643 ? 46.123 1.340 -113.407 1.00 80.06 643 ILE A N 1
ATOM 5331 C CA . ILE A 1 643 ? 47.247 1.607 -112.496 1.00 80.06 643 ILE A CA 1
ATOM 5332 C C . ILE A 1 643 ? 47.436 3.120 -112.305 1.00 80.06 643 ILE A C 1
ATOM 5334 O O . ILE A 1 643 ? 47.618 3.591 -111.182 1.00 80.06 643 ILE A O 1
ATOM 5338 N N . GLU A 1 644 ? 47.345 3.907 -113.379 1.00 80.19 644 GLU A N 1
ATOM 5339 C CA . GLU A 1 644 ? 47.448 5.370 -113.310 1.00 80.19 644 GLU A CA 1
ATOM 5340 C C . GLU A 1 644 ? 46.348 5.991 -112.428 1.00 80.19 644 GLU A C 1
ATOM 5342 O O . GLU A 1 644 ? 46.636 6.811 -111.552 1.00 80.19 644 GLU A O 1
ATOM 5347 N N . ASN A 1 645 ? 45.100 5.538 -112.575 1.00 79.50 645 ASN A N 1
ATOM 5348 C CA . ASN A 1 645 ? 43.981 6.010 -111.754 1.00 79.50 645 ASN A CA 1
ATOM 5349 C C . ASN A 1 645 ? 44.157 5.692 -110.258 1.00 79.50 645 ASN A C 1
ATOM 5351 O O . ASN A 1 645 ? 43.882 6.550 -109.413 1.00 79.50 645 ASN A O 1
ATOM 5355 N N . SER A 1 646 ? 44.613 4.483 -109.910 1.00 80.19 646 SER A N 1
ATOM 5356 C CA . SER A 1 646 ? 44.869 4.110 -108.511 1.00 80.19 646 SER A CA 1
ATOM 5357 C C . SER A 1 646 ? 46.003 4.937 -107.896 1.00 80.19 646 SER A C 1
ATOM 5359 O O . SER A 1 646 ? 45.888 5.379 -106.753 1.00 80.19 646 SER A O 1
ATOM 5361 N N . ASN A 1 647 ? 47.039 5.262 -108.675 1.00 77.25 647 ASN A N 1
ATOM 5362 C CA . ASN A 1 647 ? 48.127 6.140 -108.236 1.00 77.25 647 ASN A CA 1
ATOM 5363 C C . ASN A 1 647 ? 47.667 7.580 -107.948 1.00 77.25 647 ASN A C 1
ATOM 5365 O O . ASN A 1 647 ? 48.142 8.202 -106.996 1.00 77.25 647 ASN A O 1
ATOM 5369 N N . ILE A 1 648 ? 46.729 8.122 -108.732 1.00 81.31 648 ILE A N 1
ATOM 5370 C CA . ILE A 1 648 ? 46.146 9.451 -108.472 1.00 81.31 648 ILE A CA 1
ATOM 5371 C C . ILE A 1 648 ? 45.383 9.453 -107.141 1.00 81.31 648 ILE A C 1
ATOM 5373 O O . ILE A 1 648 ? 45.547 10.374 -106.337 1.00 81.31 648 ILE A O 1
ATOM 5377 N N . LYS A 1 649 ? 44.584 8.409 -106.875 1.00 81.44 649 LYS A N 1
ATOM 5378 C CA . LYS A 1 649 ? 43.855 8.266 -105.605 1.00 81.44 649 LYS A CA 1
ATOM 5379 C C . LYS A 1 649 ? 44.805 8.175 -104.414 1.00 81.44 649 LYS A C 1
ATOM 5381 O O . LYS A 1 649 ? 44.584 8.874 -103.427 1.00 81.44 649 LYS A O 1
ATOM 5386 N N . LEU A 1 650 ? 45.874 7.388 -104.531 1.00 81.56 650 LEU A N 1
ATOM 5387 C CA . LEU A 1 650 ? 46.888 7.243 -103.486 1.00 81.56 650 LEU A CA 1
ATOM 5388 C C . LEU A 1 650 ? 47.532 8.596 -103.139 1.00 81.56 650 LEU A C 1
ATOM 5390 O O . LEU A 1 650 ? 47.501 9.003 -101.980 1.00 81.56 650 LEU A O 1
ATOM 5394 N N . LYS A 1 651 ? 47.963 9.367 -104.148 1.00 78.69 651 LYS A N 1
ATOM 5395 C CA . LYS A 1 651 ? 48.508 10.724 -103.949 1.00 78.69 651 LYS A CA 1
ATOM 5396 C C . LYS A 1 651 ? 47.506 11.690 -103.315 1.00 78.69 651 LYS A C 1
ATOM 5398 O O . LYS A 1 651 ? 47.882 12.503 -102.472 1.00 78.69 651 LYS A O 1
ATOM 5403 N N . SER A 1 652 ? 46.232 11.618 -103.710 1.00 78.69 652 SER A N 1
ATOM 5404 C CA . SER A 1 652 ? 45.190 12.471 -103.125 1.00 78.69 652 SER A CA 1
ATOM 5405 C C . SER A 1 652 ? 45.006 12.186 -101.632 1.00 78.69 652 SER A C 1
ATOM 5407 O O . SER A 1 652 ? 45.000 13.119 -100.832 1.00 78.69 652 SER A O 1
ATOM 5409 N N . LEU A 1 653 ? 44.980 10.909 -101.242 1.00 79.88 653 LEU A N 1
ATOM 5410 C CA . LEU A 1 653 ? 44.821 10.494 -99.852 1.00 79.88 653 LEU A CA 1
ATOM 5411 C C . LEU A 1 653 ? 46.040 10.896 -99.004 1.00 79.88 653 LEU A C 1
ATOM 5413 O O . LEU A 1 653 ? 45.881 11.427 -97.907 1.00 79.88 653 LEU A O 1
ATOM 5417 N N . GLU A 1 654 ? 47.254 10.726 -99.535 1.00 76.62 654 GLU A N 1
ATOM 5418 C CA . GLU A 1 654 ? 48.496 11.184 -98.894 1.00 76.62 654 GLU A CA 1
ATOM 5419 C C . GLU A 1 654 ? 48.508 12.706 -98.677 1.00 76.62 654 GLU A C 1
ATOM 5421 O O . GLU A 1 654 ? 48.891 13.184 -97.605 1.00 76.62 654 GLU A O 1
ATOM 5426 N N . SER A 1 655 ? 48.029 13.479 -99.658 1.00 72.31 655 SER A N 1
ATOM 5427 C CA . SER A 1 655 ? 47.934 14.939 -99.546 1.00 72.31 655 SER A CA 1
ATOM 5428 C C . SER A 1 655 ? 46.890 15.389 -98.514 1.00 72.31 655 SER A C 1
ATOM 5430 O O . SER A 1 655 ? 47.160 16.303 -97.729 1.00 72.31 655 SER A O 1
ATOM 5432 N N . SER A 1 656 ? 45.741 14.705 -98.433 1.00 69.38 656 SER A N 1
ATOM 5433 C CA . SER A 1 656 ? 44.722 14.954 -97.407 1.00 69.38 656 SER A CA 1
ATOM 5434 C C . SER A 1 656 ? 45.276 14.705 -96.005 1.00 69.38 656 SER A C 1
ATOM 5436 O O . SER A 1 656 ? 45.142 15.577 -95.147 1.00 69.38 656 SER A O 1
ATOM 5438 N N . ILE A 1 657 ? 46.005 13.600 -95.803 1.00 68.94 657 ILE A N 1
ATOM 5439 C CA . ILE A 1 657 ? 46.674 13.275 -94.531 1.00 68.94 657 ILE A CA 1
ATOM 5440 C C . ILE A 1 657 ? 47.684 14.361 -94.138 1.00 68.94 657 ILE A C 1
ATOM 5442 O O . ILE A 1 657 ? 47.760 14.744 -92.969 1.00 68.94 657 ILE A O 1
ATOM 5446 N N . SER A 1 658 ? 48.450 14.887 -95.099 1.00 60.81 658 SER A N 1
ATOM 5447 C CA . SER A 1 658 ? 49.412 15.961 -94.831 1.00 60.81 658 SER A CA 1
ATOM 5448 C C . SER A 1 658 ? 48.725 17.269 -94.429 1.00 60.81 658 SER A C 1
ATOM 5450 O O . SER A 1 658 ? 49.218 17.953 -93.540 1.00 60.81 658 SER A O 1
ATOM 5452 N N . SER A 1 659 ? 47.585 17.605 -95.041 1.00 57.88 659 SER A N 1
ATOM 5453 C CA . SER A 1 659 ? 46.842 18.843 -94.750 1.00 57.88 659 SER A CA 1
ATOM 5454 C C . SER A 1 659 ? 45.991 18.783 -93.471 1.00 57.88 659 SER A C 1
ATOM 5456 O O . SER A 1 659 ? 45.729 19.810 -92.845 1.00 57.88 659 SER A O 1
ATOM 5458 N N . GLU A 1 660 ? 45.563 17.588 -93.050 1.00 56.59 660 GLU A N 1
ATOM 5459 C CA . GLU A 1 660 ? 44.800 17.391 -91.811 1.00 56.59 660 GLU A CA 1
ATOM 5460 C C . GLU A 1 660 ? 45.674 17.425 -90.554 1.00 56.59 660 GLU A C 1
ATOM 5462 O O . GLU A 1 660 ? 45.178 17.784 -89.481 1.00 56.59 660 GLU A O 1
ATOM 5467 N N . LYS A 1 661 ? 46.978 17.126 -90.664 1.00 56.09 661 LYS A N 1
ATOM 5468 C CA . LYS A 1 661 ? 47.926 17.258 -89.543 1.00 56.09 661 LYS A CA 1
ATOM 5469 C C . LYS A 1 661 ? 47.982 18.684 -88.980 1.00 56.09 661 LYS A C 1
ATOM 5471 O O . LYS A 1 661 ? 48.170 18.833 -87.776 1.00 56.09 661 LYS A O 1
ATOM 5476 N N . ASP A 1 662 ? 47.687 19.694 -89.797 1.00 49.75 662 ASP A N 1
ATOM 5477 C CA . ASP A 1 662 ? 47.719 21.106 -89.397 1.00 49.75 662 ASP A CA 1
ATOM 5478 C C . ASP A 1 662 ? 46.407 21.613 -88.758 1.00 49.75 662 ASP A C 1
ATOM 5480 O O . ASP A 1 662 ? 46.373 22.711 -88.201 1.00 49.75 662 ASP A O 1
ATOM 5484 N N . LYS A 1 663 ? 45.312 20.831 -88.782 1.00 49.69 663 LYS A N 1
ATOM 5485 C CA . LYS A 1 663 ? 43.985 21.249 -88.266 1.00 49.69 663 LYS A CA 1
ATOM 5486 C C . LYS A 1 663 ? 43.528 20.538 -86.982 1.00 49.69 663 LYS A C 1
ATOM 5488 O O . LYS A 1 663 ? 42.442 20.831 -86.472 1.00 49.69 663 LYS A O 1
ATOM 5493 N N . LYS A 1 664 ? 44.332 19.639 -86.406 1.00 50.59 664 LYS A N 1
ATOM 5494 C CA . LYS A 1 664 ? 43.966 18.847 -85.215 1.00 50.59 664 LYS A CA 1
ATOM 5495 C C . LYS A 1 664 ? 44.022 19.666 -83.918 1.00 50.59 664 LYS A C 1
ATOM 5497 O O . LYS A 1 664 ? 44.966 19.577 -83.140 1.00 50.59 664 LYS A O 1
ATOM 5502 N N . LYS A 1 665 ? 42.970 20.445 -83.652 1.00 44.91 665 LYS A N 1
ATOM 5503 C CA . LYS A 1 665 ? 42.644 20.862 -82.273 1.00 44.91 665 LYS A CA 1
ATOM 5504 C C . LYS A 1 665 ? 41.158 20.893 -81.920 1.00 44.91 665 LYS A C 1
ATOM 5506 O O . LYS A 1 665 ? 40.842 21.160 -80.767 1.00 44.91 665 LYS A O 1
ATOM 5511 N N . ARG A 1 666 ? 40.228 20.641 -82.850 1.00 45.88 666 ARG A N 1
ATOM 5512 C CA . ARG A 1 666 ? 38.784 20.688 -82.552 1.00 45.88 666 ARG A CA 1
ATOM 5513 C C . ARG A 1 666 ? 37.986 19.744 -83.449 1.00 45.88 666 ARG A C 1
ATOM 5515 O O . ARG A 1 666 ? 37.638 20.143 -84.555 1.00 45.88 666 ARG A O 1
ATOM 5522 N N . LYS A 1 667 ? 37.718 18.527 -82.964 1.00 45.81 667 LYS A N 1
ATOM 5523 C CA . LYS A 1 667 ? 36.498 17.720 -83.197 1.00 45.81 667 LYS A CA 1
ATOM 5524 C C . LYS A 1 667 ? 36.665 16.366 -82.490 1.00 45.81 667 LYS A C 1
ATOM 5526 O O . LYS A 1 667 ? 37.576 15.620 -82.825 1.00 45.81 667 LYS A O 1
ATOM 5531 N N . ILE A 1 668 ? 35.833 16.116 -81.476 1.00 49.12 668 ILE A N 1
ATOM 5532 C CA . ILE A 1 668 ? 35.873 14.950 -80.567 1.00 49.12 668 ILE A CA 1
ATOM 5533 C C . ILE A 1 668 ? 34.749 13.936 -80.887 1.00 49.12 668 ILE A C 1
ATOM 5535 O O . ILE A 1 668 ? 34.647 12.899 -80.247 1.00 49.12 668 ILE A O 1
ATOM 5539 N N . ASP A 1 669 ? 33.961 14.149 -81.944 1.00 44.84 669 ASP A N 1
ATOM 5540 C CA . ASP A 1 669 ? 32.699 13.411 -82.129 1.00 44.84 669 ASP A CA 1
ATOM 5541 C C . ASP A 1 669 ? 32.786 12.135 -82.997 1.00 44.84 669 ASP A C 1
ATOM 5543 O O . ASP A 1 669 ? 31.762 11.610 -83.419 1.00 44.84 669 ASP A O 1
ATOM 5547 N N . GLU A 1 670 ? 33.974 11.573 -83.255 1.00 48.03 670 GLU A N 1
ATOM 5548 C CA . GLU A 1 670 ? 34.131 10.363 -84.097 1.00 48.03 670 GLU A CA 1
ATOM 5549 C C . GLU A 1 670 ? 34.653 9.131 -83.328 1.00 48.03 670 GLU A C 1
ATOM 5551 O O . GLU A 1 670 ? 35.560 8.425 -83.774 1.00 48.03 670 GLU A O 1
ATOM 5556 N N . LEU A 1 671 ? 34.073 8.830 -82.160 1.00 50.31 671 LEU A N 1
ATOM 5557 C CA . LEU A 1 671 ? 34.359 7.581 -81.430 1.00 50.31 671 LEU A CA 1
ATOM 5558 C C . LEU A 1 671 ? 33.677 6.341 -82.043 1.00 50.31 671 LEU A C 1
ATOM 5560 O O . LEU A 1 671 ? 34.143 5.220 -81.832 1.00 50.31 671 LEU A O 1
ATOM 5564 N N . GLU A 1 672 ? 32.623 6.507 -82.851 1.00 47.31 672 GLU A N 1
ATOM 5565 C CA . GLU A 1 672 ? 31.918 5.375 -83.476 1.00 47.31 672 GLU A CA 1
ATOM 5566 C C . GLU A 1 672 ? 32.777 4.609 -84.496 1.00 47.31 672 GLU A C 1
ATOM 5568 O O . GLU A 1 672 ? 32.654 3.389 -84.607 1.00 47.31 672 GLU A O 1
ATOM 5573 N N . GLY A 1 673 ? 33.719 5.279 -85.172 1.00 46.88 673 GLY A N 1
ATOM 5574 C CA . GLY A 1 673 ? 34.539 4.673 -86.227 1.00 46.88 673 GLY A CA 1
ATOM 5575 C C . GLY A 1 673 ? 35.508 3.585 -85.748 1.00 46.88 673 GLY A C 1
ATOM 5576 O O . GLY A 1 673 ? 35.902 2.723 -86.532 1.00 46.88 673 GLY A O 1
ATOM 5577 N N . PHE A 1 674 ? 35.881 3.569 -84.464 1.00 48.09 674 PHE A N 1
ATOM 5578 C CA . PHE A 1 674 ? 36.806 2.554 -83.942 1.00 48.09 674 PHE A CA 1
ATOM 5579 C C . PHE A 1 674 ? 36.128 1.212 -83.647 1.00 48.09 674 PHE A C 1
ATOM 5581 O O . PHE A 1 674 ? 36.780 0.166 -83.707 1.00 48.09 674 PHE A O 1
ATOM 5588 N N . ARG A 1 675 ? 34.803 1.214 -83.422 1.00 52.00 675 ARG A N 1
ATOM 5589 C CA . ARG A 1 675 ? 34.011 -0.014 -83.225 1.00 52.00 675 ARG A CA 1
ATOM 5590 C C . ARG A 1 675 ? 34.053 -0.933 -84.448 1.00 52.00 675 ARG A C 1
ATOM 5592 O O . ARG A 1 675 ? 34.073 -2.151 -84.293 1.00 52.00 675 ARG A O 1
ATOM 5599 N N . GLU A 1 676 ? 34.099 -0.376 -85.658 1.00 52.00 676 GLU A N 1
ATOM 5600 C CA . GLU A 1 676 ? 34.211 -1.159 -86.898 1.00 52.00 676 GLU A CA 1
ATOM 5601 C C . GLU A 1 676 ? 35.620 -1.728 -87.111 1.00 52.00 676 GLU A C 1
ATOM 5603 O O . GLU A 1 676 ? 35.784 -2.837 -87.623 1.00 52.00 676 GLU A O 1
ATOM 5608 N N . ILE A 1 677 ? 36.652 -1.004 -86.666 1.00 51.41 677 ILE A N 1
ATOM 5609 C CA . ILE A 1 677 ? 38.055 -1.382 -86.865 1.00 51.41 677 ILE A CA 1
ATOM 5610 C C . ILE A 1 677 ? 38.393 -2.665 -86.087 1.00 51.41 677 ILE A C 1
ATOM 5612 O O . ILE A 1 677 ? 39.037 -3.548 -86.661 1.00 51.41 677 ILE A O 1
ATOM 5616 N N . MET A 1 678 ? 37.890 -2.815 -84.856 1.00 47.91 678 MET A N 1
ATOM 5617 C CA . MET A 1 678 ? 38.104 -4.000 -84.006 1.00 47.91 678 MET A CA 1
ATOM 5618 C C . MET A 1 678 ? 37.285 -5.233 -84.432 1.00 47.91 678 MET A C 1
ATOM 5620 O O . MET A 1 678 ? 37.726 -6.360 -84.220 1.00 47.91 678 MET A O 1
ATOM 5624 N N . LYS A 1 679 ? 36.130 -5.065 -85.097 1.00 51.78 679 LYS A N 1
ATOM 5625 C CA . LYS A 1 679 ? 35.339 -6.201 -85.623 1.00 51.78 679 LYS A CA 1
ATOM 5626 C C . LYS A 1 679 ? 36.015 -6.910 -86.807 1.00 51.78 679 LYS A C 1
ATOM 5628 O O . LYS A 1 679 ? 35.712 -8.067 -87.078 1.00 51.78 679 LYS A O 1
ATOM 5633 N N . SER A 1 680 ? 36.931 -6.233 -87.507 1.00 42.34 680 SER A N 1
ATOM 5634 C CA . SER A 1 680 ? 37.581 -6.751 -88.726 1.00 42.34 680 SER A CA 1
ATOM 5635 C C . SER A 1 680 ? 38.809 -7.644 -88.486 1.00 42.34 680 SER A C 1
ATOM 5637 O O . SER A 1 680 ? 39.214 -8.373 -89.390 1.00 42.34 680 SER A O 1
ATOM 5639 N N . SER A 1 681 ? 39.390 -7.645 -87.282 1.00 40.31 681 SER A N 1
ATOM 5640 C CA . SER A 1 681 ? 40.553 -8.472 -86.928 1.00 40.31 681 SER A CA 1
ATOM 5641 C C . SER A 1 681 ? 40.135 -9.726 -86.154 1.00 40.31 681 SER A C 1
ATOM 5643 O O . SER A 1 681 ? 40.469 -9.891 -84.984 1.00 40.31 681 SER A O 1
ATOM 5645 N N . SER A 1 682 ? 39.382 -10.627 -86.789 1.00 38.25 682 SER A N 1
ATOM 5646 C CA . SER A 1 682 ? 39.085 -11.947 -86.221 1.00 38.25 682 SER A CA 1
ATOM 5647 C C . SER A 1 682 ? 39.928 -13.034 -86.894 1.00 38.25 682 SER A C 1
ATOM 5649 O O . SER A 1 682 ? 39.437 -13.811 -87.718 1.00 38.25 682 SER A O 1
ATOM 5651 N N . THR A 1 683 ? 41.205 -13.133 -86.526 1.00 37.19 683 THR A N 1
ATOM 5652 C CA . THR A 1 683 ? 41.953 -14.386 -86.675 1.00 37.19 683 THR A CA 1
ATOM 5653 C C . THR A 1 683 ? 41.424 -15.370 -85.634 1.00 37.19 683 THR A C 1
ATOM 5655 O O . THR A 1 683 ? 41.489 -15.144 -84.429 1.00 37.19 683 THR A O 1
ATOM 5658 N N . LYS A 1 684 ? 40.841 -16.470 -86.121 1.00 39.62 684 LYS A N 1
ATOM 5659 C CA . LYS A 1 684 ? 40.251 -17.564 -85.339 1.00 39.62 684 LYS A CA 1
ATOM 5660 C C . LYS A 1 684 ? 41.187 -18.054 -84.219 1.00 39.62 684 LYS A C 1
ATOM 5662 O O . LYS A 1 684 ? 42.003 -18.946 -84.433 1.00 39.62 684 LYS A O 1
ATOM 5667 N N . LYS A 1 685 ? 40.963 -17.587 -82.992 1.00 36.78 685 LYS A N 1
ATOM 5668 C CA . LYS A 1 685 ? 41.175 -18.368 -81.768 1.00 36.78 685 LYS A CA 1
ATOM 5669 C C . LYS A 1 685 ? 39.945 -18.194 -80.885 1.00 36.78 685 LYS A C 1
ATOM 5671 O O . LYS A 1 685 ? 39.605 -17.086 -80.494 1.00 36.78 685 LYS A O 1
ATOM 5676 N N . LYS A 1 686 ? 39.255 -19.310 -80.631 1.00 37.41 686 LYS A N 1
ATOM 5677 C CA . LYS A 1 686 ? 38.109 -19.411 -79.721 1.00 37.41 686 LYS A CA 1
ATOM 5678 C C . LYS A 1 686 ? 38.492 -18.841 -78.348 1.00 37.41 686 LYS A C 1
ATOM 5680 O O . LYS A 1 686 ? 39.149 -19.537 -77.579 1.00 37.41 686 LYS A O 1
ATOM 5685 N N . LEU A 1 687 ? 38.017 -17.643 -78.027 1.00 31.05 687 LEU A N 1
ATOM 5686 C CA . LEU A 1 687 ? 37.560 -17.342 -76.676 1.00 31.05 687 LEU A CA 1
ATOM 5687 C C . LEU A 1 687 ? 36.032 -17.448 -76.685 1.00 31.05 687 LEU A C 1
ATOM 5689 O O . LEU A 1 687 ? 35.361 -16.922 -77.571 1.00 31.05 687 LEU A O 1
ATOM 5693 N N . LYS A 1 688 ? 35.513 -18.243 -75.751 1.00 31.56 688 LYS A N 1
ATOM 5694 C CA . LYS A 1 688 ? 34.084 -18.374 -75.454 1.00 31.56 688 LYS A CA 1
ATOM 5695 C C . LYS A 1 688 ? 33.544 -17.027 -74.965 1.00 31.56 688 LYS A C 1
ATOM 5697 O O . LYS A 1 688 ? 34.255 -16.408 -74.189 1.00 31.56 688 LYS A O 1
ATOM 5702 N N . SER A 1 689 ? 32.308 -16.702 -75.381 1.00 30.20 689 SER A N 1
ATOM 5703 C CA . SER A 1 689 ? 31.295 -15.830 -74.731 1.00 30.20 689 SER A CA 1
ATOM 5704 C C . SER A 1 689 ? 31.803 -14.505 -74.147 1.00 30.20 689 SER A C 1
ATOM 5706 O O . SER A 1 689 ? 32.640 -14.512 -73.263 1.00 30.20 689 SER A O 1
ATOM 5708 N N . SER A 1 690 ? 31.299 -13.340 -74.525 1.00 30.00 690 SER A N 1
ATOM 5709 C CA . SER A 1 690 ? 29.918 -12.898 -74.288 1.00 30.00 690 SER A CA 1
ATOM 5710 C C . SER A 1 690 ? 29.694 -11.550 -74.993 1.00 30.00 690 SER A C 1
ATOM 5712 O O . SER A 1 690 ? 30.609 -10.972 -75.578 1.00 30.00 690 SER A O 1
ATOM 5714 N N . GLU A 1 691 ? 28.465 -11.056 -74.935 1.00 34.09 691 GLU A N 1
ATOM 5715 C CA . GLU A 1 691 ? 27.932 -9.804 -75.487 1.00 34.09 691 GLU A CA 1
ATOM 5716 C C . GLU A 1 691 ? 28.608 -8.490 -75.000 1.00 34.09 691 GLU A C 1
ATOM 5718 O O . GLU A 1 691 ? 28.104 -7.407 -75.273 1.00 34.09 691 GLU A O 1
ATOM 5723 N N . ASP A 1 692 ? 29.790 -8.527 -74.378 1.00 35.78 692 ASP A N 1
ATOM 5724 C CA . ASP A 1 692 ? 30.350 -7.392 -73.616 1.00 35.78 692 ASP A CA 1
ATOM 5725 C C . ASP A 1 692 ? 31.350 -6.499 -74.374 1.00 35.78 692 ASP A C 1
ATOM 5727 O O . ASP A 1 692 ? 31.927 -5.570 -73.816 1.00 35.78 692 ASP A O 1
ATOM 5731 N N . SER A 1 693 ? 31.562 -6.709 -75.677 1.00 40.38 693 SER A N 1
ATOM 5732 C CA . SER A 1 693 ? 32.420 -5.790 -76.456 1.00 40.38 693 SER A CA 1
ATOM 5733 C C . SER A 1 693 ? 31.764 -4.425 -76.742 1.00 40.38 693 SER A C 1
ATOM 5735 O O . SER A 1 693 ? 32.448 -3.486 -77.154 1.00 40.38 693 SER A O 1
ATOM 5737 N N . GLU A 1 694 ? 30.450 -4.285 -76.512 1.00 37.25 694 GLU A N 1
ATOM 5738 C CA . GLU A 1 694 ? 29.701 -3.040 -76.749 1.00 37.25 694 GLU A CA 1
ATOM 5739 C C . GLU A 1 694 ? 29.852 -1.978 -75.642 1.00 37.25 694 GLU A C 1
ATOM 5741 O O . GLU A 1 694 ? 29.570 -0.797 -75.891 1.00 37.25 694 GLU A O 1
ATOM 5746 N N . THR A 1 695 ? 30.310 -2.352 -74.443 1.00 44.91 695 THR A N 1
ATOM 5747 C CA . THR A 1 695 ? 30.369 -1.486 -73.246 1.00 44.91 695 THR A CA 1
ATOM 5748 C C . THR A 1 695 ? 31.726 -0.825 -73.004 1.00 44.91 695 THR A C 1
ATOM 5750 O O . THR A 1 695 ? 31.783 0.210 -72.345 1.00 44.91 695 THR A O 1
ATOM 5753 N N . ILE A 1 696 ? 32.800 -1.338 -73.609 1.00 49.94 696 ILE A N 1
ATOM 5754 C CA . ILE A 1 696 ? 34.193 -1.053 -73.217 1.00 49.94 696 ILE A CA 1
ATOM 5755 C C . ILE A 1 696 ? 34.599 0.439 -73.313 1.00 49.94 696 ILE A C 1
ATOM 5757 O O . ILE A 1 696 ? 35.468 0.883 -72.576 1.00 49.94 696 ILE A O 1
ATOM 5761 N N . PHE A 1 697 ? 33.920 1.270 -74.113 1.00 56.22 697 PHE A N 1
ATOM 5762 C CA . PHE A 1 697 ? 34.272 2.698 -74.268 1.00 56.22 697 PHE A CA 1
ATOM 5763 C C . PHE A 1 697 ? 33.142 3.690 -73.941 1.00 56.22 697 PHE A C 1
ATOM 5765 O O . PHE A 1 697 ? 33.220 4.847 -74.352 1.00 56.22 697 PHE A O 1
ATOM 5772 N N . LYS A 1 698 ? 32.070 3.265 -73.252 1.00 53.44 698 LYS A N 1
ATOM 5773 C CA . LYS A 1 698 ? 30.911 4.140 -72.973 1.00 53.44 698 LYS A CA 1
ATOM 5774 C C . LYS A 1 698 ? 31.039 4.999 -71.702 1.00 53.44 698 LYS A C 1
ATOM 5776 O O . LYS A 1 698 ? 30.410 6.046 -71.662 1.00 53.44 698 LYS A O 1
ATOM 5781 N N . ASN A 1 699 ? 31.885 4.635 -70.735 1.00 58.81 699 ASN A N 1
ATOM 5782 C CA . ASN A 1 699 ? 31.936 5.293 -69.419 1.00 58.81 699 ASN A CA 1
ATOM 5783 C C . ASN A 1 699 ? 33.313 5.910 -69.114 1.00 58.81 699 ASN A C 1
ATOM 5785 O O . ASN A 1 699 ? 34.018 5.465 -68.217 1.00 58.81 699 ASN A O 1
ATOM 5789 N N . LEU A 1 700 ? 33.722 6.925 -69.880 1.00 67.50 700 LEU A N 1
ATOM 5790 C CA . LEU A 1 700 ? 34.917 7.733 -69.565 1.00 67.50 700 LEU A CA 1
ATOM 5791 C C . LEU A 1 700 ? 34.544 9.135 -69.039 1.00 67.50 700 LEU A C 1
ATOM 5793 O O . LEU A 1 700 ? 35.385 10.033 -69.030 1.00 67.50 700 LEU A O 1
ATOM 5797 N N . ASP A 1 701 ? 33.279 9.355 -68.675 1.00 68.19 701 ASP A N 1
ATOM 5798 C CA . ASP A 1 701 ? 32.810 10.577 -68.015 1.00 68.19 701 ASP A CA 1
ATOM 5799 C C . ASP A 1 701 ? 32.761 10.351 -66.505 1.00 68.19 701 ASP A C 1
ATOM 5801 O O . ASP A 1 701 ? 32.073 9.449 -66.036 1.00 68.19 701 ASP A O 1
ATOM 5805 N N . TYR A 1 702 ? 33.508 11.164 -65.755 1.00 76.94 702 TYR A N 1
ATOM 5806 C CA . TYR A 1 702 ? 33.547 11.109 -64.297 1.00 76.94 702 TYR A CA 1
ATOM 5807 C C . TYR A 1 702 ? 32.896 12.360 -63.701 1.00 76.94 702 TYR A C 1
ATOM 5809 O O . TYR A 1 702 ? 33.459 13.456 -63.781 1.00 76.94 702 TYR A O 1
ATOM 5817 N N . GLU A 1 703 ? 31.723 12.186 -63.088 1.00 72.44 703 GLU A N 1
ATOM 5818 C CA . GLU A 1 703 ? 31.052 13.198 -62.266 1.00 72.44 703 GLU A CA 1
ATOM 5819 C C . GLU A 1 703 ? 31.121 12.794 -60.790 1.00 72.44 703 GLU A C 1
ATOM 5821 O O . GLU A 1 703 ? 30.615 11.749 -60.377 1.00 72.44 703 GLU A O 1
ATOM 5826 N N . SER A 1 704 ? 31.765 13.627 -59.972 1.00 69.38 704 SER A N 1
ATOM 5827 C CA . SER A 1 704 ? 31.937 13.346 -58.550 1.00 69.38 704 SER A CA 1
ATOM 5828 C C . SER A 1 704 ? 30.723 13.819 -57.741 1.00 69.38 704 SER A C 1
ATOM 5830 O O . SER A 1 704 ? 30.593 15.012 -57.455 1.00 69.38 704 SER A O 1
ATOM 5832 N N . ASN A 1 705 ? 29.868 12.893 -57.306 1.00 77.94 705 ASN A N 1
ATOM 5833 C CA . ASN A 1 705 ? 28.848 13.155 -56.285 1.00 77.94 705 ASN A CA 1
ATOM 5834 C C . ASN A 1 705 ? 29.473 13.008 -54.891 1.00 77.94 705 ASN A C 1
ATOM 5836 O O . ASN A 1 705 ? 29.366 11.955 -54.271 1.00 77.94 705 ASN A O 1
ATOM 5840 N N . ILE A 1 706 ? 30.186 14.040 -54.430 1.00 83.88 706 ILE A N 1
ATOM 5841 C CA . ILE A 1 706 ? 30.855 14.039 -53.118 1.00 83.88 706 ILE A CA 1
ATOM 5842 C C . ILE A 1 706 ? 29.851 14.485 -52.040 1.00 83.88 706 ILE A C 1
ATOM 5844 O O . ILE A 1 706 ? 29.251 15.557 -52.192 1.00 83.88 706 ILE A O 1
ATOM 5848 N N . PRO A 1 707 ? 29.672 13.722 -50.946 1.00 86.44 707 PRO A N 1
ATOM 5849 C CA . PRO A 1 707 ? 28.818 14.129 -49.833 1.00 86.44 707 PRO A CA 1
ATOM 5850 C C . PRO A 1 707 ? 29.292 15.436 -49.177 1.00 86.44 707 PRO A C 1
ATOM 5852 O O . PRO A 1 707 ? 30.477 15.766 -49.170 1.00 86.44 707 PRO A O 1
ATOM 5855 N N . LYS A 1 708 ? 28.359 16.204 -48.599 1.00 84.75 708 LYS A N 1
ATOM 5856 C CA . LYS A 1 708 ? 28.656 17.520 -47.989 1.00 84.75 708 LYS A CA 1
ATOM 5857 C C . LYS A 1 708 ? 29.380 17.436 -46.644 1.00 84.75 708 LYS A C 1
ATOM 5859 O O . LYS A 1 708 ? 29.990 18.414 -46.222 1.00 84.75 708 LYS A O 1
ATOM 5864 N N . GLU A 1 709 ? 29.262 16.304 -45.964 1.00 87.00 709 GLU A N 1
ATOM 5865 C CA . GLU A 1 709 ? 29.750 16.074 -44.606 1.00 87.00 709 GLU A CA 1
ATOM 5866 C C . GLU A 1 709 ? 30.730 14.890 -44.618 1.00 87.00 709 GLU A C 1
ATOM 5868 O O . GLU A 1 709 ? 30.567 13.943 -45.391 1.00 87.00 709 GLU A O 1
ATOM 5873 N N . SER A 1 710 ? 31.779 14.955 -43.795 1.00 87.31 710 SER A N 1
ATOM 5874 C CA . SER A 1 710 ? 32.692 13.830 -43.581 1.00 87.31 710 SER A CA 1
ATOM 5875 C C . SER A 1 710 ? 32.091 12.855 -42.574 1.00 87.31 710 SER A C 1
ATOM 5877 O O . SER A 1 710 ? 31.383 13.280 -41.652 1.00 87.31 710 SER A O 1
ATOM 5879 N N . LEU A 1 711 ? 32.424 11.572 -42.726 1.00 90.12 711 LEU A N 1
ATOM 5880 C CA . LEU A 1 711 ? 32.081 10.541 -41.749 1.00 90.12 711 LEU A CA 1
ATOM 5881 C C . LEU A 1 711 ? 32.602 10.914 -40.351 1.00 90.12 711 LEU A C 1
ATOM 5883 O O . LEU A 1 711 ? 33.609 11.629 -40.253 1.00 90.12 711 LEU A O 1
ATOM 5887 N N . PRO A 1 712 ? 31.904 10.494 -39.281 1.00 92.31 712 PRO A N 1
ATOM 5888 C CA . PRO A 1 712 ? 32.389 10.710 -37.929 1.00 92.31 712 PRO A CA 1
ATOM 5889 C C . PRO A 1 712 ? 33.744 10.031 -37.724 1.00 92.31 712 PRO A C 1
ATOM 5891 O O . PRO A 1 712 ? 33.987 8.939 -38.236 1.00 92.31 712 PRO A O 1
ATOM 5894 N N . SER A 1 713 ? 34.634 10.685 -36.979 1.00 89.44 713 SER A N 1
ATOM 5895 C CA . SER A 1 713 ? 35.920 10.090 -36.583 1.00 89.44 713 SER A CA 1
ATOM 5896 C C . SER A 1 713 ? 35.777 9.098 -35.425 1.00 89.44 713 SER A C 1
ATOM 5898 O O . SER A 1 713 ? 36.667 8.273 -35.217 1.00 89.44 713 SER A O 1
ATOM 5900 N N . ILE A 1 714 ? 34.668 9.181 -34.684 1.00 91.81 714 ILE A N 1
ATOM 5901 C CA . ILE A 1 714 ? 34.361 8.357 -33.520 1.00 91.81 714 ILE A CA 1
ATOM 5902 C C . ILE A 1 714 ? 32.858 8.110 -33.412 1.00 91.81 714 ILE A C 1
ATOM 5904 O O . ILE A 1 714 ? 32.057 9.009 -33.680 1.00 91.81 714 ILE A O 1
ATOM 5908 N N . GLY A 1 715 ? 32.488 6.900 -32.998 1.00 93.25 715 GLY A N 1
ATOM 5909 C CA . GLY A 1 715 ? 31.097 6.460 -32.969 1.00 93.25 715 GLY A CA 1
ATOM 5910 C C . GLY A 1 715 ? 30.458 6.339 -34.354 1.00 93.25 715 GLY A C 1
ATOM 5911 O O . GLY A 1 715 ? 31.088 6.598 -35.382 1.00 93.25 715 GLY A O 1
ATOM 5912 N N . ASP A 1 716 ? 29.177 5.970 -34.371 1.00 95.69 716 ASP A N 1
ATOM 5913 C CA . ASP A 1 716 ? 28.402 5.885 -35.609 1.00 95.69 716 ASP A CA 1
ATOM 5914 C C . ASP A 1 716 ? 27.185 6.810 -35.590 1.00 95.69 716 ASP A C 1
ATOM 5916 O O . ASP A 1 716 ? 26.534 7.022 -34.562 1.00 95.69 716 ASP A O 1
ATOM 5920 N N . LEU A 1 717 ? 26.892 7.397 -36.749 1.00 96.25 717 LEU A N 1
ATOM 5921 C CA . LEU A 1 717 ? 25.820 8.368 -36.922 1.00 96.25 717 LEU A CA 1
ATOM 5922 C C . LEU A 1 717 ? 24.522 7.681 -37.362 1.00 96.25 717 LEU A C 1
ATOM 5924 O O . LEU A 1 717 ? 24.477 6.977 -38.372 1.00 96.25 717 LEU A O 1
ATOM 5928 N N . TYR A 1 718 ? 23.438 7.972 -36.654 1.00 96.25 718 TYR A N 1
ATOM 5929 C CA . TYR A 1 718 ? 22.106 7.431 -36.897 1.00 96.25 718 TYR A CA 1
ATOM 5930 C C . TYR A 1 718 ? 21.059 8.534 -37.057 1.00 96.25 718 TYR A C 1
ATOM 5932 O O . TYR A 1 718 ? 21.164 9.610 -36.463 1.00 96.25 718 TYR A O 1
ATOM 5940 N N . ASP A 1 719 ? 19.999 8.231 -37.801 1.00 95.06 719 ASP A N 1
ATOM 5941 C CA . ASP A 1 719 ? 18.807 9.062 -37.944 1.00 95.06 719 ASP A CA 1
ATOM 5942 C C . ASP A 1 719 ? 17.605 8.397 -37.261 1.00 95.06 719 ASP A C 1
ATOM 5944 O O . ASP A 1 719 ? 17.322 7.220 -37.475 1.00 95.06 719 ASP A O 1
ATOM 5948 N N . ALA A 1 720 ? 16.835 9.163 -36.480 1.00 93.38 720 ALA A N 1
ATOM 5949 C CA . ALA A 1 720 ? 15.499 8.751 -36.046 1.00 93.38 720 ALA A CA 1
ATOM 5950 C C . ALA A 1 720 ? 14.512 9.923 -36.166 1.00 93.38 720 ALA A C 1
ATOM 5952 O O . ALA A 1 720 ? 14.505 10.873 -35.374 1.00 93.38 720 ALA A O 1
ATOM 5953 N N . GLY A 1 721 ? 13.652 9.865 -37.185 1.00 90.56 721 GLY A N 1
ATOM 5954 C CA . GLY A 1 721 ? 12.713 10.940 -37.500 1.00 90.56 721 GLY A CA 1
ATOM 5955 C C . GLY A 1 721 ? 13.430 12.202 -37.990 1.00 90.56 721 GLY A C 1
ATOM 5956 O O . GLY A 1 721 ? 14.001 12.206 -39.072 1.00 90.56 721 GLY A O 1
ATOM 5957 N N . LYS A 1 722 ? 13.359 13.293 -37.215 1.00 90.25 722 LYS A N 1
ATOM 5958 C CA . LYS A 1 722 ? 14.024 14.576 -37.531 1.00 90.25 722 LYS A CA 1
ATOM 5959 C C . LYS A 1 722 ? 15.342 14.788 -36.778 1.00 90.25 722 LYS A C 1
ATOM 5961 O O . LYS A 1 722 ? 15.971 15.824 -36.962 1.00 90.25 722 LYS A O 1
ATOM 5966 N N . ASN A 1 723 ? 15.717 13.855 -35.907 1.00 93.69 723 ASN A N 1
ATOM 5967 C CA . ASN A 1 723 ? 16.872 13.992 -35.030 1.00 93.69 723 ASN A CA 1
ATOM 5968 C C . ASN A 1 723 ? 17.999 13.064 -35.487 1.00 93.69 723 ASN A C 1
ATOM 5970 O O . ASN A 1 723 ? 17.734 11.927 -35.886 1.00 93.69 723 ASN A O 1
ATOM 5974 N N . ARG A 1 724 ? 19.235 13.552 -35.368 1.00 95.62 724 ARG A N 1
ATOM 5975 C CA . ARG A 1 724 ? 20.463 12.777 -35.557 1.00 95.62 724 ARG A CA 1
ATOM 5976 C C . ARG A 1 724 ? 21.031 12.360 -34.209 1.00 95.62 724 ARG A C 1
ATOM 5978 O O . ARG A 1 724 ? 20.942 13.121 -33.242 1.00 95.62 724 ARG A O 1
ATOM 5985 N N . PHE A 1 725 ? 21.639 11.187 -34.158 1.00 96.81 725 PHE A N 1
ATOM 5986 C CA . PHE A 1 725 ? 22.238 10.617 -32.958 1.00 96.81 725 PHE A CA 1
ATOM 5987 C C . PHE A 1 725 ? 23.633 10.101 -33.293 1.00 96.81 725 PHE A C 1
ATOM 5989 O O . PHE A 1 725 ? 23.781 9.358 -34.256 1.00 96.81 725 PHE A O 1
ATOM 5996 N N . LEU A 1 726 ? 24.641 10.496 -32.521 1.00 97.06 726 LEU A N 1
ATOM 5997 C CA . LEU A 1 726 ? 25.984 9.933 -32.612 1.00 97.06 726 LEU A CA 1
ATOM 5998 C C . LEU A 1 726 ? 26.134 8.923 -31.476 1.00 97.06 726 LEU A C 1
ATOM 6000 O O . LEU A 1 726 ? 26.101 9.320 -30.312 1.00 97.06 726 LEU A O 1
ATOM 6004 N N . ALA A 1 727 ? 26.226 7.637 -31.803 1.00 96.81 727 ALA A N 1
ATOM 6005 C CA . ALA A 1 727 ? 26.337 6.568 -30.822 1.00 96.81 727 ALA A CA 1
ATOM 6006 C C . ALA A 1 727 ? 27.803 6.230 -30.553 1.00 96.81 727 ALA A C 1
ATOM 6008 O O . ALA A 1 727 ? 28.534 5.856 -31.467 1.00 96.81 727 ALA A O 1
ATOM 6009 N N . ILE A 1 728 ? 28.208 6.338 -29.291 1.00 96.00 728 ILE A N 1
ATOM 6010 C CA . ILE A 1 728 ? 29.526 5.934 -28.793 1.00 96.00 728 ILE A CA 1
ATOM 6011 C C . ILE A 1 728 ? 29.393 4.751 -27.836 1.00 96.00 728 ILE A C 1
ATOM 6013 O O . ILE A 1 728 ? 28.298 4.415 -27.370 1.00 96.00 728 ILE A O 1
ATOM 6017 N N . LYS A 1 729 ? 30.509 4.092 -27.547 1.00 93.88 729 LYS A N 1
ATOM 6018 C CA . LYS A 1 729 ? 30.537 2.865 -26.751 1.00 93.88 729 LYS A CA 1
ATOM 6019 C C . LYS A 1 729 ? 31.397 2.989 -25.494 1.00 93.88 729 LYS A C 1
ATOM 6021 O O . LYS A 1 729 ? 31.059 2.376 -24.477 1.00 93.88 729 LYS A O 1
ATOM 6026 N N . TYR A 1 730 ? 32.466 3.783 -25.543 1.00 92.81 730 TYR A N 1
ATOM 6027 C CA . TYR A 1 730 ? 33.463 3.854 -24.472 1.00 92.81 730 TYR A CA 1
ATOM 6028 C C . TYR A 1 730 ? 33.561 5.245 -23.841 1.00 92.81 730 TYR A C 1
ATOM 6030 O O . TYR A 1 730 ? 33.330 6.262 -24.493 1.00 92.81 730 TYR A O 1
ATOM 6038 N N . TYR A 1 731 ? 33.954 5.301 -22.564 1.00 90.62 731 TYR A N 1
ATOM 6039 C CA . TYR A 1 731 ? 34.159 6.571 -21.852 1.00 90.62 731 TYR A CA 1
ATOM 6040 C C . TYR A 1 731 ? 35.242 7.455 -22.491 1.00 90.62 731 TYR A C 1
ATOM 6042 O O . TYR A 1 731 ? 35.116 8.679 -22.485 1.00 90.62 731 TYR A O 1
ATOM 6050 N N . SER A 1 732 ? 36.284 6.855 -23.076 1.00 90.69 732 SER A N 1
ATOM 6051 C CA . SER A 1 732 ? 37.350 7.581 -23.784 1.00 90.69 732 SER A CA 1
ATOM 6052 C C . SER A 1 732 ? 36.859 8.341 -25.015 1.00 90.69 732 SER A C 1
ATOM 6054 O O . SER A 1 732 ? 37.516 9.284 -25.453 1.00 90.69 732 SER A O 1
ATOM 6056 N N . GLU A 1 733 ? 35.696 7.971 -25.552 1.00 93.62 733 GLU A N 1
ATOM 6057 C CA . GLU A 1 733 ? 35.124 8.569 -26.753 1.00 93.62 733 GLU A CA 1
ATOM 6058 C C . GLU A 1 733 ? 34.288 9.816 -26.457 1.00 93.62 733 GLU A C 1
ATOM 6060 O O . GLU A 1 733 ? 33.885 10.502 -27.390 1.00 93.62 733 GLU A O 1
ATOM 6065 N N . ILE A 1 734 ? 34.006 10.131 -25.188 1.00 93.06 734 ILE A N 1
ATOM 6066 C CA . ILE A 1 734 ? 33.022 11.159 -24.820 1.00 93.06 734 ILE A CA 1
ATOM 6067 C C . ILE A 1 734 ? 33.424 12.550 -25.312 1.00 93.06 734 ILE A C 1
ATOM 6069 O O . ILE A 1 734 ? 32.609 13.223 -25.937 1.00 93.06 734 ILE A O 1
ATOM 6073 N N . GLU A 1 735 ? 34.655 12.992 -25.053 1.00 92.81 735 GLU A N 1
ATOM 6074 C CA . GLU A 1 735 ? 35.064 14.363 -25.394 1.00 92.81 735 GLU A CA 1
ATOM 6075 C C . GLU A 1 735 ? 35.141 14.568 -26.914 1.00 92.81 735 GLU A C 1
ATOM 6077 O O . GLU A 1 735 ? 34.542 15.506 -27.440 1.00 92.81 735 GLU A O 1
ATOM 6082 N N . LEU A 1 736 ? 35.751 13.630 -27.646 1.00 93.25 736 LEU A N 1
ATOM 6083 C CA . LEU A 1 736 ? 35.752 13.653 -29.116 1.00 93.25 736 LEU A CA 1
ATOM 6084 C C . LEU A 1 736 ? 34.338 13.478 -29.692 1.00 93.25 736 LEU A C 1
ATOM 6086 O O . LEU A 1 736 ? 33.965 14.139 -30.658 1.00 93.25 736 LEU A O 1
ATOM 6090 N N . GLY A 1 737 ? 33.519 12.629 -29.074 1.00 94.81 737 GLY A N 1
ATOM 6091 C CA . GLY A 1 737 ? 32.126 12.414 -29.442 1.00 94.81 737 GLY A CA 1
ATOM 6092 C C . GLY A 1 737 ? 31.279 13.673 -29.268 1.00 94.81 737 GLY A C 1
ATOM 6093 O O . GLY A 1 737 ? 30.402 13.923 -30.087 1.00 94.81 737 GLY A O 1
ATOM 6094 N N . LYS A 1 738 ? 31.544 14.513 -28.257 1.00 94.38 738 LYS A N 1
ATOM 6095 C CA . LYS A 1 738 ? 30.865 15.810 -28.078 1.00 94.38 738 LYS A CA 1
ATOM 6096 C C . LYS A 1 738 ? 31.204 16.775 -29.210 1.00 94.38 738 LYS A C 1
ATOM 6098 O O . LYS A 1 738 ? 30.305 17.433 -29.744 1.00 94.38 738 LYS A O 1
ATOM 6103 N N . GLU A 1 739 ? 32.477 16.848 -29.589 1.00 93.94 739 GLU A N 1
ATOM 6104 C CA . GLU A 1 739 ? 32.937 17.669 -30.713 1.00 93.94 739 GLU A CA 1
ATOM 6105 C C . GLU A 1 739 ? 32.294 17.210 -32.030 1.00 93.94 739 GLU A C 1
ATOM 6107 O O . GLU A 1 739 ? 31.706 18.018 -32.755 1.00 93.94 739 GLU A O 1
ATOM 6112 N N . GLU A 1 740 ? 32.315 15.903 -32.302 1.00 93.50 740 GLU A N 1
ATOM 6113 C CA . GLU A 1 740 ? 31.736 15.300 -33.505 1.00 93.50 740 GLU A CA 1
ATOM 6114 C C . GLU A 1 740 ? 30.207 15.413 -33.544 1.00 93.50 740 GLU A C 1
ATOM 6116 O O . GLU A 1 740 ? 29.640 15.781 -34.575 1.00 93.50 740 GLU A O 1
ATOM 6121 N N . ALA A 1 741 ? 29.522 15.185 -32.422 1.00 94.44 741 ALA A N 1
ATOM 6122 C CA . ALA A 1 741 ? 28.076 15.358 -32.315 1.00 94.44 741 ALA A CA 1
ATOM 6123 C C . ALA A 1 741 ? 27.679 16.817 -32.580 1.00 94.44 741 ALA A C 1
ATOM 6125 O O . ALA A 1 741 ? 26.725 17.074 -33.313 1.00 94.44 741 ALA A O 1
ATOM 6126 N N . THR A 1 742 ? 28.453 17.780 -32.071 1.00 93.81 742 THR A N 1
ATOM 6127 C CA . THR A 1 742 ? 28.241 19.207 -32.352 1.00 93.81 742 THR A CA 1
ATOM 6128 C C . THR A 1 742 ? 28.459 19.517 -33.834 1.00 93.81 742 THR A C 1
ATOM 6130 O O . THR A 1 742 ? 27.607 20.149 -34.462 1.00 93.81 742 THR A O 1
ATOM 6133 N N . ARG A 1 743 ? 29.562 19.030 -34.420 1.00 93.69 743 ARG A N 1
ATOM 6134 C CA . ARG A 1 743 ? 29.892 19.196 -35.846 1.00 93.69 743 ARG A CA 1
ATOM 6135 C C . ARG A 1 743 ? 28.802 18.634 -36.763 1.00 93.69 743 ARG A C 1
ATOM 6137 O O . ARG A 1 743 ? 28.480 19.252 -37.775 1.00 93.69 743 ARG A O 1
ATOM 6144 N N . LEU A 1 744 ? 28.244 17.476 -36.414 1.00 92.88 744 LEU A N 1
ATOM 6145 C CA . LEU A 1 744 ? 27.233 16.747 -37.189 1.00 92.88 744 LEU A CA 1
ATOM 6146 C C . LEU A 1 744 ? 25.788 17.140 -36.840 1.00 92.88 744 LEU A C 1
ATOM 6148 O O . LEU A 1 744 ? 24.847 16.597 -37.431 1.00 92.88 744 LEU A O 1
ATOM 6152 N N . ASN A 1 745 ? 25.606 18.081 -35.903 1.00 94.25 745 ASN A N 1
ATOM 6153 C CA . ASN A 1 745 ? 24.314 18.490 -35.351 1.00 94.25 745 ASN A CA 1
ATOM 6154 C C . ASN A 1 745 ? 23.474 17.286 -34.868 1.00 94.25 745 ASN A C 1
ATOM 6156 O O . ASN A 1 745 ? 22.306 17.119 -35.230 1.00 94.25 745 ASN A O 1
ATOM 6160 N N . ALA A 1 746 ? 24.108 16.419 -34.080 1.00 95.56 746 ALA A N 1
ATOM 6161 C CA . ALA A 1 746 ? 23.564 15.186 -33.533 1.00 95.56 746 ALA A CA 1
ATOM 6162 C C . ALA A 1 746 ? 23.561 15.204 -31.997 1.00 95.56 746 ALA A C 1
ATOM 6164 O O . ALA A 1 746 ? 24.308 15.943 -31.359 1.00 95.56 746 ALA A O 1
ATOM 6165 N N . LYS A 1 747 ? 22.716 14.371 -31.384 1.00 95.81 747 LYS A N 1
ATOM 6166 C CA . LYS A 1 747 ? 22.750 14.107 -29.940 1.00 95.81 747 LYS A CA 1
ATOM 6167 C C . LYS A 1 747 ? 23.738 12.981 -29.647 1.00 95.81 747 LYS A C 1
ATOM 6169 O O . LYS A 1 747 ? 23.625 11.921 -30.255 1.00 95.81 747 LYS A O 1
ATOM 6174 N N . LEU A 1 748 ? 24.659 13.191 -28.708 1.00 96.44 748 LEU A N 1
ATOM 6175 C CA . LEU A 1 748 ? 25.566 12.135 -28.255 1.00 96.44 748 LEU A CA 1
ATOM 6176 C C . LEU A 1 748 ? 24.797 11.122 -27.395 1.00 96.44 748 LEU A C 1
ATOM 6178 O O . LEU A 1 748 ? 24.163 11.500 -26.407 1.00 96.44 748 LEU A O 1
ATOM 6182 N N . VAL A 1 749 ? 24.838 9.856 -27.797 1.00 96.56 749 VAL A N 1
ATOM 6183 C CA . VAL A 1 749 ? 24.143 8.734 -27.157 1.00 96.56 749 VAL A CA 1
ATOM 6184 C C . VAL A 1 749 ? 25.071 7.532 -27.013 1.00 96.56 749 VAL A C 1
ATOM 6186 O O . VAL A 1 749 ? 26.159 7.500 -27.582 1.00 96.56 749 VAL A O 1
ATOM 6189 N N . VAL A 1 750 ? 24.635 6.534 -26.252 1.00 95.75 750 VAL A N 1
ATOM 6190 C CA . VAL A 1 750 ? 25.370 5.294 -25.999 1.00 95.75 750 VAL A CA 1
ATOM 6191 C C . VAL A 1 750 ? 24.681 4.125 -26.693 1.00 95.75 750 VAL A C 1
ATOM 6193 O O . VAL A 1 750 ? 23.451 4.082 -26.788 1.00 95.75 750 VAL A O 1
ATOM 6196 N N . TYR A 1 751 ? 25.460 3.159 -27.171 1.00 92.19 751 TYR A N 1
ATOM 6197 C CA . TYR A 1 751 ? 24.906 1.901 -27.661 1.00 92.19 751 TYR A CA 1
ATOM 6198 C C . TYR A 1 751 ? 24.114 1.162 -26.569 1.00 92.19 751 TYR A C 1
ATOM 6200 O O . TYR A 1 751 ? 24.631 0.984 -25.465 1.00 92.19 751 TYR A O 1
ATOM 6208 N N . PRO A 1 752 ? 22.879 0.704 -26.846 1.00 83.62 752 PRO A N 1
ATOM 6209 C CA . PRO A 1 752 ? 22.211 -0.240 -25.963 1.00 83.62 752 PRO A CA 1
ATOM 6210 C C . PRO A 1 752 ? 23.010 -1.551 -25.969 1.00 83.62 752 PRO A C 1
ATOM 6212 O O . PRO A 1 752 ? 23.334 -2.066 -27.040 1.00 83.62 752 PRO A O 1
ATOM 6215 N N . ASN A 1 753 ? 23.368 -2.045 -24.781 1.00 67.38 753 ASN A N 1
ATOM 6216 C CA . ASN A 1 753 ? 24.062 -3.329 -24.625 1.00 67.38 753 ASN A CA 1
ATOM 6217 C C . ASN A 1 753 ? 23.155 -4.530 -24.886 1.00 67.38 753 ASN A C 1
ATOM 6219 O O . ASN A 1 753 ? 21.943 -4.435 -24.576 1.00 67.38 753 ASN A O 1
#

Secondary structure (DSSP, 8-state):
-HHHHTTGGG-B-PPEEEEEEEE-TTPEEEEEEEE-----S--PPPTTEES-SHHHHHHHTT-SSEEEEEES-EE-HHHHHHHHHHHHTT-EEEEEEE-SB-TTSPBPHHHHHHHHHHTTTSEEEEETTEE-EEEEESTTSGGG-EEEEESS-EE---TT-TT-EEEEEPPHHHHHHHHHHHHHIIIII--EEE-SGGGTTSPEEPPPPSS-PPP---SSEEEEETTEEHHHHHHHHHHHT--S-EEEE-SS----HHHHHHHHHHHHH--S-EEEEEEGGGPPPTT-TT--TTEEEEEES----EEEEETTTEEEEESS----TTSEEEEEEPPHHHHHHHHHHHHHHHHH-SEEEEEEEEGGG--S-EEEEETTTTEEEEE--BS-EEEEPPPEE-SSHHHHHTT-----GGGG--TTBSEEEEEEEEEP-BPPTT-EE-HHHHHHHHHHHHHHHHHHHHHHHHHHHHHHHHH---TTTHHHHHHHHHHHHHHHHHHHTTTT--TTSS-HHHHHHHHHHHHHHHHHHHHHHHHHHHHHHHHHHHHHHHHHHHHHHHHHHHHHHHHHHHHHHHHHHHHHHHHHHHHHHHHHHTTSS-SS--S-SHHHHHHHHHHHHHHHHHHHHHHHHHHHHHHHHHHHHHHHHHHHHHHHHHHHHHHHTTTTTS-----HHHHHHHHT----------SGGGTTTS---------SSPPPSSSEEEEETTEEEEEE-BGGGHHHHHHHHHHTT-EEEE---

Foldseek 3Di:
DVVVVVVAQFDWPFWDKDKDKDFQLQPKDFWWKAFDDQPPDDQDDFPQFDQFCVVVLVLLLPFDAEKEKEFQAAAAPSNLVSLVVCLVNVHAYHYEYALQADPVLDHDPSRLVSCQSCALRYKYFHDHQAQFIKIWGPLVPQPSIWIKTKLDHNHHDDNPPPRGIGIDIDDNLRSNLVVLVSCCCRQPRGQFIGRDSVCSSPTHGHDHGPDDRDDRPDDFKAKDADPRHRVVVVLLVQLVPFAAEKEWEAAAPDDDPVSLVSNQVSQVVHQAAYEYEYAPWRDPDPSHLPRDPRYKYFHDNGDSWTKMAGPVRWIKTKSGHDPDNNHITIIGTDDNVRSVSVVSNSVSRVSVGRIIIDRMDRLSPRDAWIWHQDPVVRGIDTDGAEAEDEDEDEEAEDQAQVCSVVVVDDDPCVVVDDPRYSMYMYMYIHDFNADDPQWDFDCQVVLLVVLQVLLQVLLVLLLVLLVVVLVVLVPDPDPVCVVVSVVLNVVSVVLVVVSVVCNPDRLQPDDLVVSVVVLVVSQVSLVSSLLSVVVVLVVVVLRVVLVVLVVVLVVLVVLLVVLVVLLVVLVVLLVVLVVVLVVLVVVLVVVVVPAPPDPDHDDDPPVNVVSVVVNVVSVVVSVVSVVVSVVSVVVSVVSVVVSVVSVVVSVVSVVVVVVVVVVPDDDSPPPVSVLVVVVPPDPDDDDDDDPPPVPSPPPSHRDRPRDPDRAQPAAGWIDDDPAIEGEHTRPSCVVSLVVRCVVVVHGYHYHDD